Protein 5X8Z (pdb70)

Solvent-accessible surface area: 24194 Å² total; per-residue (Å²): 4,0,1,0,0,13,74,19,124,83,11,3,1,0,2,14,0,4,0,61,21,42,121,31,77,15,48,0,25,0,0,0,14,8,90,34,20,130,24,76,20,71,30,137,6,83,106,14,161,89,41,24,79,133,21,90,1,101,35,4,0,1,1,4,12,13,67,40,29,22,47,1,7,1,10,2,0,5,5,56,108,7,0,0,0,0,4,1,16,0,118,55,0,85,78,43,6,96,87,26,160,28,97,32,5,25,0,0,0,3,2,3,0,0,2,4,1,0,0,75,22,11,51,4,73,75,0,54,45,3,13,91,110,29,90,1,7,0,0,3,20,1,27,2,44,84,71,153,130,24,12,33,5,4,2,0,0,0,6,22,120,0,66,2,0,4,0,1,0,26,153,44,5,123,66,82,47,19,108,24,77,5,143,35,45,3,29,1,3,3,6,54,24,25,7,82,124,6,76,113,43,23,147,121,26,88,46,167,40,49,8,3,2,24,114,4,74,17,12,3,13,4,28,16,6,3,0,2,2,5,2,2,16,55,42,25,90,29,151,80,23,53,60,53,53,1,11,8,20,1,39,17,4,0,9,11,2,3,15,5,5,26,21,4,54,13,76,158,85,45,85,28,39,0,2,2,5,3,2,5,4,2,10,80,70,20,10,2,29,0,19,0,22,33,8,23,84,61,8,106,16,23,5,90,80,1,83,126,34,182,67,34,7,36,3,58,0,7,38,24,0,29,176,30,30,135,101,28,92,52,66,141,122,4,0,1,0,1,11,68,22,133,77,9,3,0,0,3,14,0,4,0,59,23,44,122,32,75,14,47,0,26,0,0,0,15,8,94,34,22,139,24,76,20,73,34,137,6,75,108,14,154,88,43,22,73,133,21,93,1,100,31,5,0,0,1,5,8,14,68,40,34,20,48,1,8,1,10,1,0,6,5,69,105,7,0,0,0,0,3,1,15,0,111,51,0,91,91,55,6,97,89,24,162,52,97,26,6,26,0,0,0,3,2,3,0,0,2,4,0,0,0,74,20,9,52,4,74,71,0,54,45,2,16,94,111,27,90,1,7,0,0,3,18,1,29,1,43,83,65,150,128,24,10,35,7,3,2,0,0,0,6,23,123,0,66,1,0,3,0,1,0,15,159,36,6,94,52,65,50,19,108,25,73,4,142,33,42,3,26,1,4,2,6,54,23,29,7,81,106,7,80,91,43,23,148,122,24,85,45,176,39,47,6,4,2,23,122,3,75,18,11,3,12,3,32,11,7,3,0,2,1,4,2,2,13,57,42,23,76,29,140,79,20,52,55,51,45,2,12,7,18,2,35,17,3,0,9,11,2,3,14,5,6,29,24,4,61,12,75,154,82,44,84,29,38,0,1,4,5,3,2,4,3,2,11,85,74,20,11,2,32,0,18,0,25,33,9,27,81,65,10,99,14,28,6,100,82,1,77,127,23,180,47,30,27,35,2,55,0,7,31,21,2,48,166,30,32,145,107,28,95,49,66,155,128

Sequence (666 aa):
CSRLVTETQYGTMLMRTADWVSTAPFDGHMSVFPVGTERTMRGQVAEYQQAMTKWQTKYHTLSIEEHGAFGGLSGQTSNEKGLSVMALSQHDSEPYLSQHKDNGAPAVNTADVVSFITERYATTAEVKAALDNGEFQIAWASAPNGMEHAAPLHYSVVDADGNIMLIQLVKGGEQKIYLGDAESDLRVKTNDPLQEKHREYMQQFDLKDPSVATKMPWSIGGLERNSRLLAMSTHMDLEGLSYTETVARQKGTFDAAALVPFGVQDPKTGEDYPSFFSMQYNLDNGDIWFRSLMSGKEIKFNLEDTKQFKTPMHADIMAQVDKGAQTITWSKMCSRLVTETQYGTMLMRTADWVSTAPFDGHMSVFPVGTERTMRGQVAEYQQAMTKWQTKYHTLSIEEHGAFGGLSGQTSNEKGLSVMALSQHDSEPYLSQHKDNGAPAVNTADVVSFITERYATTAEVKAALDNGEFQIAWASAPNGMEHAAPLHYSVVDADGNIMLIQLVKGGEQKIYLGDAESDLRVKTNDPLQEKHREYMQQFDLKDPSVATKMPWSIGGLERNSRLLAMSTHMDLEGLSYTETVARQKGTFDAAALVPFGVQDPKTGEDYPSFFSMQYNLDNGDIWFRSLMSGKEIKFNLEDTKQFKTPMHADIMAQVDKGAQTITWSKM

B-factor: mean 15.12, std 9.18, range [4.89, 446.63]

Secondary structure (DSSP, 8-state):
-EEEEEEETTEEEEEEEEE--TTS---EEEEEE-TT-EEE--S--TTSSSB--EEE--S-EEEEEE-SSSTTEEEEEEETT--EEEEEE-GGGGGGGGG----SSPEE-TTTHHHHHHHH-SSHHHHHHHHHTTS-EE-TTSPPTT-SS---EEEEEE-TT-EEEEEEE-GGG-EEEEEEETTSGGGEE-SSS-HHHHHHHHTT--TTSTTGGGGSPP-SSHHHHHHHHHHHHHT---TT--HHHHHHHHHHHHHHHHPPPTT--BTTTTB---EEEEEEEETTT-EEEEEETTT--EEEEEGGGGTT-SS-EEE-HHHHHHTT-SS---EE-/-EEEEEEETTEEEEEEEEE--TTS---EEEEEE-TT-EEE--S--TTSSSB--EEE--S-EEEEEE-SSSTTEEEEEEETTS-EEEEEE-GGGGGGGGG----SSPEE-TTTHHHHHHHH-SSHHHHHHHHHTTS-EE-TTSPPTT-SS---EEEEEE-TT-EEEEEEEEGGGEEEEEEEETTSGGGEE-SSS-HHHHHHHHTT--TTSTTGGGGSPP-SSHHHHHHHHHHHHHT---TT--HHHHHHHHHHHHHHHHPPPTTPPBTTTTB---EEEEEEEETTT-EEEEEETTT--EEEEEGGGGTT-SS-EEE-HHHHHHTT-SS---EE-

Structure (mmCIF, N/CA/C/O backbone):
data_5X8Z
#
_entry.id   5X8Z
#
_cell.length_a   99.397
_cell.length_b   52.337
_cell.length_c   140.068
_cell.angle_alpha   90.00
_cell.angle_beta   103.81
_cell.angle_gamma   90.00
#
_symmetry.space_group_name_H-M   'I 1 2 1'
#
loop_
_entity.id
_entity.type
_entity.pdbx_description
1 polymer 'Penicillin V acylase-like protein'
2 water water
#
loop_
_atom_site.group_PDB
_atom_site.id
_atom_site.type_symbol
_atom_site.label_atom_id
_atom_site.label_alt_id
_atom_site.label_comp_id
_atom_site.label_asym_id
_atom_site.label_entity_id
_atom_site.label_seq_id
_atom_site.pdbx_PDB_ins_code
_atom_site.Cartn_x
_atom_site.Cartn_y
_atom_site.Cartn_z
_atom_site.occupancy
_atom_site.B_iso_or_equiv
_atom_site.auth_seq_id
_atom_site.auth_comp_id
_atom_site.auth_asym_id
_atom_site.auth_atom_id
_atom_site.pdbx_PDB_model_num
ATOM 1 N N . CYS A 1 1 ? 31.671 8.257 13.431 1.00 20.31 1 CYS A N 1
ATOM 2 C CA . CYS A 1 1 ? 30.596 7.725 14.212 1.00 20.00 1 CYS A CA 1
ATOM 3 C C . CYS A 1 1 ? 30.973 6.274 14.307 1.00 17.06 1 CYS A C 1
ATOM 4 O O . CYS A 1 1 ? 31.466 5.680 13.315 1.00 17.77 1 CYS A O 1
ATOM 7 N N . SER A 1 2 ? 30.686 5.644 15.407 1.00 10.83 2 SER A N 1
ATOM 8 C CA . SER A 1 2 ? 30.961 4.275 15.533 1.00 8.99 2 SER A CA 1
ATOM 9 C C . SER A 1 2 ? 29.776 3.707 16.358 1.00 9.51 2 SER A C 1
ATOM 10 O O . SER A 1 2 ? 29.168 4.368 17.218 1.00 9.98 2 SER A O 1
ATOM 13 N N . ARG A 1 3 ? 29.481 2.429 16.092 1.00 8.82 3 ARG A N 1
ATOM 14 C CA . ARG A 1 3 ? 28.430 1.758 16.795 1.00 8.72 3 ARG A CA 1
ATOM 15 C C . ARG A 1 3 ? 28.831 0.340 17.086 1.00 8.81 3 ARG A C 1
ATOM 16 O O . ARG A 1 3 ? 29.354 -0.398 16.159 1.00 9.46 3 ARG A O 1
ATOM 24 N N . LEU A 1 4 ? 28.556 -0.158 18.297 1.00 8.99 4 LEU A N 1
ATOM 25 C CA . LEU A 1 4 ? 28.859 -1.515 18.788 1.00 8.12 4 LEU A CA 1
ATOM 26 C C . LEU A 1 4 ? 27.659 -2.146 19.399 1.00 8.76 4 LEU A C 1
ATOM 27 O O . LEU A 1 4 ? 26.969 -1.475 20.207 1.00 9.62 4 LEU A O 1
ATOM 32 N N . VAL A 1 5 ? 27.308 -3.359 18.963 1.00 8.95 5 VAL A N 1
ATOM 33 C CA . VAL A 1 5 ? 26.328 -4.157 19.662 1.00 8.47 5 VAL A CA 1
ATOM 34 C C . VAL A 1 5 ? 27.064 -5.228 20.434 1.00 9.44 5 VAL A C 1
ATOM 35 O O . VAL A 1 5 ? 27.951 -5.934 19.900 1.00 9.13 5 VAL A O 1
ATOM 39 N N . THR A 1 6 ? 26.709 -5.377 21.704 1.00 9.81 6 THR A N 1
ATOM 40 C CA . THR A 1 6 ? 27.196 -6.471 22.535 1.00 9.73 6 THR A CA 1
ATOM 41 C C . THR A 1 6 ? 26.101 -7.215 23.283 1.00 10.92 6 THR A C 1
ATOM 42 O O . THR A 1 6 ? 25.310 -6.648 23.977 1.00 10.97 6 THR A O 1
ATOM 46 N N . GLU A 1 7 ? 26.025 -8.556 23.013 1.00 10.82 7 GLU A N 1
ATOM 47 C CA . GLU A 1 7 ? 25.111 -9.435 23.750 1.00 12.38 7 GLU A CA 1
ATOM 48 C C . GLU A 1 7 ? 25.657 -9.588 25.177 1.00 11.92 7 GLU A C 1
ATOM 49 O O . GLU A 1 7 ? 26.806 -9.863 25.320 1.00 13.26 7 GLU A O 1
ATOM 55 N N . THR A 1 8 ? 24.769 -9.327 26.119 1.00 11.44 8 THR A N 1
ATOM 56 C CA . THR A 1 8 ? 25.097 -9.557 27.506 1.00 11.35 8 THR A CA 1
ATOM 57 C C . THR A 1 8 ? 24.002 -10.331 28.201 1.00 10.64 8 THR A C 1
ATOM 58 O O . THR A 1 8 ? 22.843 -10.420 27.751 1.00 11.25 8 THR A O 1
ATOM 62 N N . GLN A 1 9 ? 24.401 -10.873 29.360 1.00 11.03 9 GLN A N 1
ATOM 63 C CA . GLN A 1 9 ? 23.389 -11.608 30.134 1.00 10.42 9 GLN A CA 1
ATOM 64 C C . GLN A 1 9 ? 22.254 -10.760 30.621 1.00 10.36 9 GLN A C 1
ATOM 65 O O . GLN A 1 9 ? 21.231 -11.264 31.183 1.00 13.86 9 GLN A O 1
ATOM 71 N N . TYR A 1 10 ? 22.424 -9.420 30.641 1.00 9.98 10 TYR A N 1
ATOM 72 C CA . TYR A 1 10 ? 21.391 -8.498 31.106 1.00 9.21 10 TYR A CA 1
ATOM 73 C C . TYR A 1 10 ? 20.618 -7.860 29.995 1.00 9.60 10 TYR A C 1
ATOM 74 O O . TYR A 1 10 ? 19.805 -7.018 30.274 1.00 11.38 10 TYR A O 1
ATOM 83 N N . GLY A 1 11 ? 20.954 -8.250 28.774 1.00 10.99 11 GLY A N 1
ATOM 84 C CA . GLY A 1 11 ? 20.372 -7.630 27.595 1.00 10.79 11 GLY A CA 1
ATOM 85 C C . GLY A 1 11 ? 21.336 -7.258 26.492 1.00 10.93 11 GLY A C 1
ATOM 86 O O . GLY A 1 11 ? 22.505 -7.299 26.602 1.00 11.66 11 GLY A O 1
ATOM 87 N N . THR A 1 12 ? 20.724 -6.983 25.326 1.00 10.61 12 THR A N 1
ATOM 88 C CA . THR A 1 12 ? 21.469 -6.602 24.166 1.00 11.53 12 THR A CA 1
ATOM 89 C C . THR A 1 12 ? 21.819 -5.111 24.295 1.00 11.44 12 THR A C 1
ATOM 90 O O . THR A 1 12 ? 20.920 -4.306 24.243 1.00 11.85 12 THR A O 1
ATOM 94 N N . MET A 1 13 ? 23.118 -4.819 24.400 1.00 11.04 13 MET A N 1
ATOM 95 C CA . MET A 1 13 ? 23.625 -3.474 24.649 1.00 9.72 13 MET A CA 1
ATOM 96 C C . MET A 1 13 ? 24.113 -2.828 23.328 1.00 11.33 13 MET A C 1
ATOM 97 O O . MET A 1 13 ? 24.817 -3.491 22.553 1.00 11.75 13 MET A O 1
ATOM 102 N N . LEU A 1 14 ? 23.791 -1.631 23.123 1.00 9.51 14 LEU A N 1
ATOM 103 C CA . LEU A 1 14 ? 24.219 -0.906 21.922 1.00 9.52 14 LEU A CA 1
ATOM 104 C C . LEU A 1 14 ? 24.872 0.369 22.395 1.00 9.51 14 LEU A C 1
ATOM 105 O O . LEU A 1 14 ? 24.260 1.108 23.096 1.00 9.20 14 LEU A O 1
ATOM 110 N N . MET A 1 15 ? 26.035 0.723 21.838 1.00 8.38 15 MET A N 1
ATOM 111 C CA . MET A 1 15 ? 26.676 1.967 22.039 1.00 8.14 15 MET A CA 1
ATOM 112 C C . MET A 1 15 ? 26.958 2.656 20.697 1.00 8.49 15 MET A C 1
ATOM 113 O O . MET A 1 15 ? 27.435 1.988 19.766 1.00 8.84 15 MET A O 1
ATOM 118 N N . ARG A 1 16 ? 26.741 3.969 20.616 1.00 8.49 16 ARG A N 1
ATOM 119 C CA . ARG A 1 16 ? 27.001 4.707 19.427 1.00 8.70 16 ARG A CA 1
ATOM 120 C C . ARG A 1 16 ? 27.541 6.130 19.748 1.00 8.16 16 ARG A C 1
ATOM 121 O O . ARG A 1 16 ? 26.942 6.792 20.556 1.00 9.22 16 ARG A O 1
ATOM 129 N N . THR A 1 17 ? 28.613 6.551 19.078 1.00 9.24 17 THR A N 1
ATOM 130 C CA . THR A 1 17 ? 29.105 7.866 19.065 1.00 9.03 17 THR A CA 1
ATOM 131 C C . THR A 1 17 ? 28.623 8.648 17.831 1.00 9.17 17 THR A C 1
ATOM 132 O O . THR A 1 17 ? 28.452 8.086 16.716 1.00 10.78 17 THR A O 1
ATOM 136 N N . ALA A 1 18 ? 28.394 9.959 17.996 1.00 9.20 18 ALA A N 1
ATOM 137 C CA . ALA A 1 18 ? 28.119 10.922 16.998 1.00 9.02 18 ALA A CA 1
ATOM 138 C C . ALA A 1 18 ? 29.346 11.812 16.863 1.00 10.50 18 ALA A C 1
ATOM 139 O O . ALA A 1 18 ? 29.666 12.591 17.802 1.00 10.76 18 ALA A O 1
ATOM 141 N N . ASP A 1 19 ? 30.047 11.677 15.758 1.00 10.33 19 ASP A N 1
ATOM 142 C CA . ASP A 1 19 ? 31.341 12.314 15.475 1.00 11.56 19 ASP A CA 1
ATOM 143 C C . ASP A 1 19 ? 31.175 13.247 14.267 1.00 11.48 19 ASP A C 1
ATOM 144 O O . ASP A 1 19 ? 30.389 12.954 13.325 1.00 11.85 19 ASP A O 1
ATOM 149 N N . TRP A 1 20 ? 31.898 14.357 14.250 1.00 11.99 20 TRP A N 1
ATOM 150 C CA . TRP A 1 20 ? 31.829 15.294 13.141 1.00 11.49 20 TRP A CA 1
ATOM 151 C C . TRP A 1 20 ? 33.043 16.157 13.113 1.00 12.88 20 TRP A C 1
ATOM 152 O O . TRP A 1 20 ? 33.806 16.158 14.052 1.00 11.37 20 TRP A O 1
ATOM 163 N N . VAL A 1 21 ? 33.266 16.876 12.026 1.00 12.25 21 VAL A N 1
ATOM 164 C CA . VAL A 1 21 ? 34.299 17.861 12.019 1.00 12.08 21 VAL A CA 1
ATOM 165 C C . VAL A 1 21 ? 34.050 18.968 13.019 1.00 13.81 21 VAL A C 1
ATOM 166 O O . VAL A 1 21 ? 32.910 19.383 13.276 1.00 14.19 21 VAL A O 1
ATOM 170 N N . SER A 1 22 ? 35.125 19.504 13.613 1.00 13.83 22 SER A N 1
ATOM 171 C CA . SER A 1 22 ? 35.012 20.474 14.649 1.00 14.14 22 SER A CA 1
ATOM 172 C C . SER A 1 22 ? 34.523 21.805 14.207 1.00 14.77 22 SER A C 1
ATOM 173 O O . SER A 1 22 ? 34.115 22.614 15.078 1.00 17.53 22 SER A O 1
ATOM 176 N N . THR A 1 23 ? 34.489 22.028 12.920 1.00 18.58 23 THR A N 1
ATOM 177 C CA . THR A 1 23 ? 34.100 23.298 12.409 1.00 18.75 23 THR A CA 1
ATOM 178 C C . THR A 1 23 ? 32.553 23.372 12.291 1.00 19.82 23 THR A C 1
ATOM 179 O O . THR A 1 23 ? 31.998 24.380 11.950 1.00 19.70 23 THR A O 1
ATOM 183 N N . ALA A 1 24 ? 31.833 22.273 12.529 1.00 14.94 24 ALA A N 1
ATOM 184 C CA . ALA A 1 24 ? 30.409 22.266 12.522 1.00 15.95 24 ALA A CA 1
ATOM 185 C C . ALA A 1 24 ? 29.937 21.376 13.743 1.00 15.77 24 ALA A C 1
ATOM 186 O O . ALA A 1 24 ? 29.401 20.292 13.494 1.00 15.69 24 ALA A O 1
ATOM 188 N N . PRO A 1 25 ? 30.029 21.917 14.931 1.00 15.41 25 PRO A N 1
ATOM 189 C CA . PRO A 1 25 ? 29.797 21.063 16.130 1.00 16.30 25 PRO A CA 1
ATOM 190 C C . PRO A 1 25 ? 28.389 20.506 16.165 1.00 12.98 25 PRO A C 1
ATOM 191 O O . PRO A 1 25 ? 27.412 21.195 15.890 1.00 14.94 25 PRO A O 1
ATOM 195 N N . PHE A 1 26 ? 28.292 19.265 16.602 1.00 12.79 26 PHE A N 1
ATOM 196 C CA . PHE A 1 26 ? 26.995 18.600 16.825 1.00 13.28 26 PHE A CA 1
ATOM 197 C C . PHE A 1 26 ? 26.277 19.144 18.056 1.00 12.78 26 PHE A C 1
ATOM 198 O O . PHE A 1 26 ? 26.861 19.667 18.968 1.00 14.95 26 PHE A O 1
ATOM 206 N N . ASP A 1 27 ? 24.969 19.024 18.061 1.00 13.11 27 ASP A N 1
ATOM 207 C CA . ASP A 1 27 ? 24.042 19.453 19.171 1.00 13.19 27 ASP A CA 1
ATOM 208 C C . ASP A 1 27 ? 22.895 18.413 19.164 1.00 12.47 27 ASP A C 1
ATOM 209 O O . ASP A 1 27 ? 21.996 18.547 18.308 1.00 13.28 27 ASP A O 1
ATOM 214 N N . GLY A 1 28 ? 22.950 17.401 20.018 1.00 10.84 28 GLY A N 1
ATOM 215 C CA . GLY A 1 28 ? 21.923 16.357 20.129 1.00 10.39 28 GLY A CA 1
ATOM 216 C C . GLY A 1 28 ? 20.631 16.789 20.784 1.00 10.89 28 GLY A C 1
ATOM 217 O O . GLY A 1 28 ? 20.670 17.385 21.860 1.00 11.82 28 GLY A O 1
ATOM 218 N N . HIS A 1 29 ? 19.498 16.486 20.124 1.00 10.09 29 HIS A N 1
ATOM 219 C CA . HIS A 1 29 ? 18.202 16.756 20.720 1.00 11.68 29 HIS A CA 1
ATOM 220 C C . HIS A 1 29 ? 17.456 15.430 20.767 1.00 11.18 29 HIS A C 1
ATOM 221 O O . HIS A 1 29 ? 17.855 14.489 20.083 1.00 10.50 29 HIS A O 1
ATOM 228 N N . MET A 1 30 ? 16.328 15.378 21.492 1.00 10.72 30 MET A N 1
ATOM 229 C CA . MET A 1 30 ? 15.526 14.183 21.527 1.00 10.58 30 MET A CA 1
ATOM 230 C C . MET A 1 30 ? 14.071 14.570 21.335 1.00 10.74 30 MET A C 1
ATOM 231 O O . MET A 1 30 ? 13.572 15.537 21.921 1.00 12.11 30 MET A O 1
ATOM 236 N N . SER A 1 31 ? 13.340 13.771 20.540 1.00 9.65 31 SER A N 1
ATOM 237 C CA . SER A 1 31 ? 11.920 13.837 20.429 1.00 9.69 31 SER A CA 1
ATOM 238 C C . SER A 1 31 ? 11.232 12.520 20.843 1.00 9.25 31 SER A C 1
ATOM 239 O O . SER A 1 31 ? 11.783 11.442 20.589 1.00 11.05 31 SER A O 1
ATOM 242 N N . VAL A 1 32 ? 10.058 12.642 21.425 1.00 9.19 32 VAL A N 1
ATOM 243 C CA . VAL A 1 32 ? 9.222 11.508 21.817 1.00 10.38 32 VAL A CA 1
ATOM 244 C C . VAL A 1 32 ? 7.979 11.529 20.936 1.00 10.32 32 VAL A C 1
ATOM 245 O O . VAL A 1 32 ? 7.319 12.554 20.833 1.00 9.95 32 VAL A O 1
ATOM 249 N N . PHE A 1 33 ? 7.729 10.400 20.244 1.00 10.70 33 PHE A N 1
ATOM 250 C CA . PHE A 1 33 ? 6.547 10.239 19.397 1.00 11.07 33 PHE A CA 1
ATOM 251 C C . PHE A 1 33 ? 5.673 9.109 20.049 1.00 9.35 33 PHE A C 1
ATOM 252 O O . PHE A 1 33 ? 5.976 7.924 19.967 1.00 10.62 33 PHE A O 1
ATOM 260 N N . PRO A 1 34 ? 4.564 9.483 20.725 1.00 10.58 34 PRO A N 1
ATOM 261 C CA . PRO A 1 34 ? 3.672 8.484 21.285 1.00 11.64 34 PRO A CA 1
ATOM 262 C C . PRO A 1 34 ? 2.850 7.747 20.322 1.00 10.97 34 PRO A C 1
ATOM 263 O O . PRO A 1 34 ? 2.636 8.225 19.225 1.00 10.91 34 PRO A O 1
ATOM 267 N N . VAL A 1 35 ? 2.367 6.597 20.770 1.00 12.18 35 VAL A N 1
ATOM 268 C CA . VAL A 1 35 ? 1.483 5.808 19.898 1.00 10.89 35 VAL A CA 1
ATOM 269 C C . VAL A 1 35 ? 0.286 6.686 19.451 1.00 13.02 35 VAL A C 1
ATOM 270 O O . VAL A 1 35 ? -0.308 7.403 20.298 1.00 13.36 35 VAL A O 1
ATOM 274 N N . GLY A 1 36 ? -0.053 6.570 18.157 1.00 12.48 36 GLY A N 1
ATOM 275 C CA . GLY A 1 36 ? -1.237 7.288 17.598 1.00 13.60 36 GLY A CA 1
ATOM 276 C C . GLY A 1 36 ? -0.925 8.648 17.037 1.00 14.40 36 GLY A C 1
ATOM 277 O O . GLY A 1 36 ? -1.794 9.269 16.395 1.00 17.37 36 GLY A O 1
ATOM 278 N N . THR A 1 37 ? 0.303 9.173 17.203 1.00 12.90 37 THR A N 1
ATOM 279 C CA . THR A 1 37 ? 0.642 10.409 16.611 1.00 12.82 37 THR A CA 1
ATOM 280 C C . THR A 1 37 ? 0.451 10.450 15.123 1.00 13.31 37 THR A C 1
ATOM 281 O O . THR A 1 37 ? 0.869 9.558 14.442 1.00 13.62 37 THR A O 1
ATOM 285 N N . GLU A 1 38 ? -0.262 11.447 14.653 1.00 16.53 38 GLU A N 1
ATOM 286 C CA . GLU A 1 38 ? -0.344 11.713 13.204 1.00 17.47 38 GLU A CA 1
ATOM 287 C C . GLU A 1 38 ? 0.871 12.477 12.784 1.00 15.97 38 GLU A C 1
ATOM 288 O O . GLU A 1 38 ? 1.060 13.606 13.183 1.00 17.73 38 GLU A O 1
ATOM 294 N N . ARG A 1 39 ? 1.748 11.860 12.016 1.00 15.07 39 ARG A N 1
ATOM 295 C CA . ARG A 1 39 ? 3.005 12.378 11.632 1.00 14.73 39 ARG A CA 1
ATOM 296 C C . ARG A 1 39 ? 2.976 12.930 10.219 1.00 14.73 39 ARG A C 1
ATOM 297 O O . ARG A 1 39 ? 2.385 12.320 9.373 1.00 16.20 39 ARG A O 1
ATOM 305 N N . THR A 1 40 ? 3.731 13.979 9.998 1.00 14.76 40 THR A N 1
ATOM 306 C CA . THR A 1 40 ? 3.925 14.604 8.700 1.00 16.05 40 THR A CA 1
ATOM 307 C C . THR A 1 40 ? 5.418 14.639 8.392 1.00 13.67 40 THR A C 1
ATOM 308 O O . THR A 1 40 ? 6.218 15.124 9.227 1.00 14.37 40 THR A O 1
ATOM 312 N N . MET A 1 41 ? 5.810 14.026 7.298 1.00 14.76 41 MET A N 1
ATOM 313 C CA . MET A 1 41 ? 7.229 14.021 6.902 1.00 15.18 41 MET A CA 1
ATOM 314 C C . MET A 1 41 ? 7.806 15.397 6.782 1.00 15.11 41 MET A C 1
ATOM 315 O O . MET A 1 41 ? 7.202 16.351 6.198 1.00 17.07 41 MET A O 1
ATOM 320 N N . ARG A 1 42 ? 9.035 15.560 7.309 1.00 14.82 42 ARG A N 1
ATOM 321 C CA . ARG A 1 42 ? 9.808 16.733 6.973 1.00 14.69 42 ARG A CA 1
ATOM 322 C C . ARG A 1 42 ? 10.494 16.621 5.646 1.00 17.18 42 ARG A C 1
ATOM 323 O O . ARG A 1 42 ? 10.930 15.537 5.213 1.00 17.82 42 ARG A O 1
ATOM 331 N N . GLY A 1 43 ? 10.612 17.750 4.969 1.00 18.31 43 GLY A N 1
ATOM 332 C CA . GLY A 1 43 ? 11.342 17.794 3.752 1.00 19.08 43 GLY A CA 1
ATOM 333 C C . GLY A 1 43 ? 10.527 17.304 2.559 1.00 21.15 43 GLY A C 1
ATOM 334 O O . GLY A 1 43 ? 9.332 16.972 2.655 1.00 25.81 43 GLY A O 1
ATOM 335 N N . GLN A 1 44 ? 11.193 17.306 1.439 1.00 21.53 44 GLN A N 1
ATOM 336 C CA . GLN A 1 44 ? 10.651 16.759 0.195 1.00 21.48 44 GLN A CA 1
ATOM 337 C C . GLN A 1 44 ? 11.470 15.611 -0.320 1.00 19.19 44 GLN A C 1
ATOM 338 O O . GLN A 1 44 ? 12.589 15.423 0.046 1.00 19.52 44 GLN A O 1
ATOM 344 N N . VAL A 1 45 ? 10.855 14.859 -1.216 1.00 17.24 45 VAL A N 1
ATOM 345 C CA . VAL A 1 45 ? 11.477 13.745 -1.889 1.00 16.01 45 VAL A CA 1
ATOM 346 C C . VAL A 1 45 ? 11.082 13.845 -3.354 1.00 15.34 45 VAL A C 1
ATOM 347 O O . VAL A 1 45 ? 10.654 12.828 -3.982 1.00 17.89 45 VAL A O 1
ATOM 351 N N . ALA A 1 46 ? 11.425 14.976 -3.957 1.00 17.85 46 ALA A N 1
ATOM 352 C CA . ALA A 1 46 ? 10.856 15.254 -5.318 1.00 18.32 46 ALA A CA 1
ATOM 353 C C . ALA A 1 46 ? 11.440 14.327 -6.407 1.00 17.99 46 ALA A C 1
ATOM 354 O O . ALA A 1 46 ? 10.825 14.156 -7.452 1.00 18.78 46 ALA A O 1
ATOM 356 N N . GLU A 1 47 ? 12.601 13.744 -6.171 1.00 16.17 47 GLU A N 1
ATOM 357 C CA . GLU A 1 47 ? 13.240 12.797 -7.083 1.00 18.42 47 GLU A CA 1
ATOM 358 C C . GLU A 1 47 ? 12.433 11.500 -7.199 1.00 20.10 47 GLU A C 1
ATOM 359 O O . GLU A 1 47 ? 12.777 10.619 -8.042 1.00 21.37 47 GLU A O 1
ATOM 365 N N . TYR A 1 48 ? 11.502 11.251 -6.241 1.00 16.78 48 TYR A N 1
ATOM 366 C CA . TYR A 1 48 ? 10.709 10.033 -6.187 1.00 15.79 48 TYR A CA 1
ATOM 367 C C . TYR A 1 48 ? 9.247 10.261 -6.501 1.00 16.35 48 TYR A C 1
ATOM 368 O O . TYR A 1 48 ? 8.663 11.292 -6.224 1.00 18.35 48 TYR A O 1
ATOM 377 N N . GLN A 1 49 ? 8.629 9.241 -7.119 1.00 15.80 49 GLN A N 1
ATOM 378 C CA . GLN A 1 49 ? 7.294 9.389 -7.593 1.00 18.02 49 GLN A CA 1
ATOM 379 C C . GLN A 1 49 ? 6.255 9.499 -6.491 1.00 18.26 49 GLN A C 1
ATOM 380 O O . GLN A 1 49 ? 5.295 10.234 -6.557 1.00 18.32 49 GLN A O 1
ATOM 386 N N . GLN A 1 50 ? 6.507 8.758 -5.397 1.00 17.13 50 GLN A N 1
ATOM 387 C CA . GLN A 1 50 ? 5.568 8.707 -4.294 1.00 17.99 50 GLN A CA 1
ATOM 388 C C . GLN A 1 50 ? 6.366 9.046 -3.005 1.00 17.60 50 GLN A C 1
ATOM 389 O O . GLN A 1 50 ? 7.457 8.528 -2.782 1.00 17.00 50 GLN A O 1
ATOM 395 N N . ALA A 1 51 ? 5.807 9.941 -2.230 1.00 16.65 51 ALA A N 1
ATOM 396 C CA . ALA A 1 51 ? 6.335 10.372 -0.913 1.00 14.75 51 ALA A CA 1
ATOM 397 C C . ALA A 1 51 ? 5.567 9.756 0.233 1.00 16.25 51 ALA A C 1
ATOM 398 O O . ALA A 1 51 ? 4.366 9.587 0.199 1.00 16.95 51 ALA A O 1
ATOM 400 N N . MET A 1 52 ? 6.272 9.445 1.348 1.00 17.16 52 MET A N 1
ATOM 401 C CA . MET A 1 52 ? 5.601 9.081 2.602 1.00 15.52 52 MET A CA 1
ATOM 402 C C . MET A 1 52 ? 5.217 10.328 3.375 1.00 16.09 52 MET A C 1
ATOM 403 O O . MET A 1 52 ? 5.702 10.620 4.474 1.00 15.79 52 MET A O 1
ATOM 408 N N . THR A 1 53 ? 4.276 11.094 2.808 1.00 15.40 53 THR A N 1
ATOM 409 C CA . THR A 1 53 ? 3.840 12.336 3.332 1.00 17.83 53 THR A CA 1
ATOM 410 C C . THR A 1 53 ? 3.366 12.281 4.739 1.00 15.87 53 THR A C 1
ATOM 411 O O . THR A 1 53 ? 3.713 13.215 5.477 1.00 16.11 53 THR A O 1
ATOM 415 N N . LYS A 1 54 ? 2.559 11.302 5.103 1.00 15.55 54 LYS A N 1
ATOM 416 C CA . LYS A 1 54 ? 1.997 11.203 6.439 1.00 18.50 54 LYS A CA 1
ATOM 417 C C . LYS A 1 54 ? 1.995 9.764 6.876 1.00 16.31 54 LYS A C 1
ATOM 418 O O . LYS A 1 54 ? 2.050 8.864 6.039 1.00 16.86 54 LYS A O 1
ATOM 424 N N . TRP A 1 55 ? 2.096 9.525 8.189 1.00 14.07 55 TRP A N 1
ATOM 425 C CA . TRP A 1 55 ? 1.911 8.170 8.729 1.00 14.62 55 TRP A CA 1
ATOM 426 C C . TRP A 1 55 ? 1.455 8.295 10.149 1.00 13.00 55 TRP A C 1
ATOM 427 O O . TRP A 1 55 ? 1.441 9.412 10.646 1.00 13.63 55 TRP A O 1
ATOM 438 N N . GLN A 1 56 ? 1.084 7.185 10.777 1.00 14.53 56 GLN A N 1
ATOM 439 C CA . GLN A 1 56 ? 0.719 7.199 12.153 1.00 16.10 56 GLN A CA 1
ATOM 440 C C . GLN A 1 56 ? 1.754 6.440 13.008 1.00 15.14 56 GLN A C 1
ATOM 441 O O . GLN A 1 56 ? 2.231 5.385 12.607 1.00 14.97 56 GLN A O 1
ATOM 447 N N . THR A 1 57 ? 2.126 6.974 14.184 1.00 13.38 57 THR A N 1
ATOM 448 C CA . THR A 1 57 ? 2.997 6.174 15.025 1.00 12.46 57 THR A CA 1
ATOM 449 C C . THR A 1 57 ? 2.354 4.925 15.587 1.00 13.29 57 THR A C 1
ATOM 450 O O . THR A 1 57 ? 1.338 5.050 16.264 1.00 15.15 57 THR A O 1
ATOM 454 N N . LYS A 1 58 ? 2.928 3.766 15.325 1.00 10.86 58 LYS A N 1
ATOM 455 C CA . LYS A 1 58 ? 2.472 2.497 15.900 1.00 10.40 58 LYS A CA 1
ATOM 456 C C . LYS A 1 58 ? 3.115 2.146 17.194 1.00 11.25 58 LYS A C 1
ATOM 457 O O . LYS A 1 58 ? 2.481 1.522 18.079 1.00 14.29 58 LYS A O 1
ATOM 463 N N . TYR A 1 59 ? 4.453 2.398 17.295 1.00 10.06 59 TYR A N 1
ATOM 464 C CA . TYR A 1 59 ? 5.279 2.033 18.486 1.00 10.39 59 TYR A CA 1
ATOM 465 C C . TYR A 1 59 ? 5.871 3.306 19.020 1.00 10.76 59 TYR A C 1
ATOM 466 O O . TYR A 1 59 ? 6.463 4.125 18.280 1.00 10.98 59 TYR A O 1
ATOM 475 N N . HIS A 1 60 ? 5.759 3.466 20.346 1.00 11.54 60 HIS A N 1
ATOM 476 C CA . HIS A 1 60 ? 6.290 4.609 21.085 1.00 11.19 60 HIS A CA 1
ATOM 477 C C . HIS A 1 60 ? 7.800 4.705 20.812 1.00 9.82 60 HIS A C 1
ATOM 478 O O . HIS A 1 60 ? 8.518 3.730 21.046 1.00 10.36 60 HIS A O 1
ATOM 485 N N . THR A 1 61 ? 8.207 5.855 20.341 1.00 9.37 61 THR A N 1
ATOM 486 C CA . THR A 1 61 ? 9.607 6.014 19.761 1.00 9.42 61 THR A CA 1
ATOM 487 C C . THR A 1 61 ? 10.289 7.270 20.370 1.00 10.44 61 THR A C 1
ATOM 488 O O . THR A 1 61 ? 9.659 8.303 20.579 1.00 10.30 61 THR A O 1
ATOM 492 N N . LEU A 1 62 ? 11.567 7.065 20.781 1.00 10.27 62 LEU A N 1
ATOM 493 C CA . LEU A 1 62 ? 12.441 8.185 21.135 1.00 10.06 62 LEU A CA 1
ATOM 494 C C . LEU A 1 62 ? 13.436 8.396 20.051 1.00 9.41 62 LEU A C 1
ATOM 495 O O . LEU A 1 62 ? 14.146 7.449 19.661 1.00 8.77 62 LEU A O 1
ATOM 500 N N . SER A 1 63 ? 13.445 9.613 19.493 1.00 9.40 63 SER A N 1
ATOM 501 C CA . SER A 1 63 ? 14.372 9.912 18.373 1.00 8.94 63 SER A CA 1
ATOM 502 C C . SER A 1 63 ? 15.406 10.921 18.714 1.00 9.89 63 SER A C 1
ATOM 503 O O . SER A 1 63 ? 15.072 11.990 19.169 1.00 10.07 63 SER A O 1
ATOM 506 N N . ILE A 1 64 ? 16.667 10.608 18.476 1.00 9.93 64 ILE A N 1
ATOM 507 C CA . ILE A 1 64 ? 17.851 11.502 18.696 1.00 11.24 64 ILE A CA 1
ATOM 508 C C . ILE A 1 64 ? 18.150 12.210 17.410 1.00 10.26 64 ILE A C 1
ATOM 509 O O . ILE A 1 64 ? 18.497 11.581 16.436 1.00 11.97 64 ILE A O 1
ATOM 514 N N . GLU A 1 65 ? 18.025 13.519 17.433 1.00 10.68 65 GLU A N 1
ATOM 515 C CA . GLU A 1 65 ? 18.156 14.371 16.267 1.00 11.03 65 GLU A CA 1
ATOM 516 C C . GLU A 1 65 ? 19.443 15.231 16.389 1.00 11.25 65 GLU A C 1
ATOM 517 O O . GLU A 1 65 ? 19.793 15.678 17.487 1.00 12.08 65 GLU A O 1
ATOM 523 N N . GLU A 1 66 ? 20.118 15.465 15.273 1.00 11.63 66 GLU A N 1
ATOM 524 C CA . GLU A 1 66 ? 21.360 16.201 15.233 1.00 10.85 66 GLU A CA 1
ATOM 525 C C . GLU A 1 66 ? 21.025 17.587 14.662 1.00 11.45 66 GLU A C 1
ATOM 526 O O . GLU A 1 66 ? 20.704 17.704 13.459 1.00 12.18 66 GLU A O 1
ATOM 532 N N . HIS A 1 67 ? 21.018 18.596 15.515 1.00 12.69 67 HIS A N 1
ATOM 533 C CA . HIS A 1 67 ? 20.705 19.974 15.199 1.00 13.45 67 HIS A CA 1
ATOM 534 C C . HIS A 1 67 ? 21.852 20.886 14.794 1.00 14.87 67 HIS A C 1
ATOM 535 O O . HIS A 1 67 ? 21.553 21.955 14.178 1.00 16.75 67 HIS A O 1
ATOM 542 N N . GLY A 1 68 ? 23.069 20.469 15.034 1.00 13.46 68 GLY A N 1
ATOM 543 C CA . GLY A 1 68 ? 24.253 21.367 14.880 1.00 16.24 68 GLY A CA 1
ATOM 544 C C . GLY A 1 68 ? 24.571 21.548 13.408 1.00 15.93 68 GLY A C 1
ATOM 545 O O . GLY A 1 68 ? 25.049 22.616 12.970 1.00 18.17 68 GLY A O 1
ATOM 546 N N . ALA A 1 69 ? 24.547 20.455 12.655 1.00 16.20 69 ALA A N 1
ATOM 547 C CA . ALA A 1 69 ? 25.059 20.397 11.272 1.00 15.26 69 ALA A CA 1
ATOM 548 C C . ALA A 1 69 ? 24.047 19.703 10.340 1.00 19.66 69 ALA A C 1
ATOM 549 O O . ALA A 1 69 ? 24.052 19.938 9.093 1.00 18.92 69 ALA A O 1
ATOM 551 N N . PHE A 1 70 ? 23.160 18.860 10.888 1.00 16.05 70 PHE A N 1
ATOM 552 C CA . PHE A 1 70 ? 22.267 18.028 9.998 1.00 15.18 70 PHE A CA 1
ATOM 553 C C . PHE A 1 70 ? 20.806 18.527 10.028 1.00 14.18 70 PHE A C 1
ATOM 554 O O . PHE A 1 70 ? 19.911 17.782 9.610 1.00 13.20 70 PHE A O 1
ATOM 562 N N . GLY A 1 71 ? 20.550 19.690 10.598 1.00 14.04 71 GLY A N 1
ATOM 563 C CA . GLY A 1 71 ? 19.247 20.362 10.495 1.00 14.20 71 GLY A CA 1
ATOM 564 C C . GLY A 1 71 ? 18.112 19.701 11.218 1.00 14.57 71 GLY A C 1
ATOM 565 O O . GLY A 1 71 ? 16.969 19.867 10.819 1.00 15.54 71 GLY A O 1
ATOM 566 N N . GLY A 1 72 ? 18.428 18.862 12.211 1.00 12.79 72 GLY A N 1
ATOM 567 C CA . GLY A 1 72 ? 17.474 18.110 12.958 1.00 13.38 72 GLY A CA 1
ATOM 568 C C . GLY A 1 72 ? 17.158 16.729 12.457 1.00 11.28 72 GLY A C 1
ATOM 569 O O . GLY A 1 72 ? 16.281 16.075 13.020 1.00 11.74 72 GLY A O 1
ATOM 570 N N . LEU A 1 73 ? 18.033 16.215 11.589 1.00 12.01 73 LEU A N 1
ATOM 571 C CA . LEU A 1 73 ? 17.868 14.844 11.071 1.00 11.83 73 LEU A CA 1
ATOM 572 C C . LEU A 1 73 ? 17.902 13.830 12.207 1.00 10.78 73 LEU A C 1
ATOM 573 O O . LEU A 1 73 ? 18.737 13.932 13.102 1.00 10.63 73 LEU A O 1
ATOM 578 N N . SER A 1 74 ? 17.027 12.846 12.146 1.00 10.44 74 SER A N 1
ATOM 579 C CA . SER A 1 74 ? 17.004 11.727 13.109 1.00 9.86 74 SER A CA 1
ATOM 580 C C . SER A 1 74 ? 18.086 10.724 12.781 1.00 9.85 74 SER A C 1
ATOM 581 O O . SER A 1 74 ? 18.094 10.096 11.784 1.00 10.70 74 SER A O 1
ATOM 584 N N . GLY A 1 75 ? 19.051 10.587 13.754 1.00 9.89 75 GLY A N 1
ATOM 585 C CA . GLY A 1 75 ? 20.186 9.722 13.508 1.00 8.78 75 GLY A CA 1
ATOM 586 C C . GLY A 1 75 ? 20.234 8.470 14.375 1.00 8.39 75 GLY A C 1
ATOM 587 O O . GLY A 1 75 ? 20.980 7.543 13.976 1.00 9.63 75 GLY A O 1
ATOM 588 N N . GLN A 1 76 ? 19.471 8.397 15.436 1.00 8.61 76 GLN A N 1
ATOM 589 C CA . GLN A 1 76 ? 19.487 7.277 16.373 1.00 7.80 76 GLN A CA 1
ATOM 590 C C . GLN A 1 76 ? 18.133 7.160 17.038 1.00 8.76 76 GLN A C 1
ATOM 591 O O . GLN A 1 76 ? 17.676 8.170 17.609 1.00 9.71 76 GLN A O 1
ATOM 597 N N . THR A 1 77 ? 17.428 6.028 16.945 1.00 8.37 77 THR A N 1
ATOM 598 C CA . THR A 1 77 ? 16.099 5.911 17.505 1.00 9.57 77 THR A CA 1
ATOM 599 C C . THR A 1 77 ? 15.957 4.575 18.198 1.00 9.40 77 THR A C 1
ATOM 600 O O . THR A 1 77 ? 16.742 3.626 17.935 1.00 9.73 77 THR A O 1
ATOM 604 N N . SER A 1 78 ? 14.996 4.527 19.042 1.00 9.27 78 SER A N 1
ATOM 605 C CA . SER A 1 78 ? 14.581 3.292 19.679 1.00 9.70 78 SER A CA 1
ATOM 606 C C . SER A 1 78 ? 13.087 3.365 19.959 1.00 10.13 78 SER A C 1
ATOM 607 O O . SER A 1 78 ? 12.500 4.394 20.092 1.00 9.45 78 SER A O 1
ATOM 610 N N . ASN A 1 79 ? 12.479 2.171 20.072 1.00 8.98 79 ASN A N 1
ATOM 611 C CA . ASN A 1 79 ? 11.087 2.031 20.420 1.00 9.06 79 ASN A CA 1
ATOM 612 C C . ASN A 1 79 ? 10.814 1.097 21.560 1.00 10.20 79 ASN A C 1
ATOM 613 O O . ASN A 1 79 ? 11.667 0.441 22.060 1.00 10.15 79 ASN A O 1
ATOM 618 N N . GLU A 1 80 ? 9.523 1.106 21.948 1.00 11.06 80 GLU A N 1
ATOM 619 C CA . GLU A 1 80 ? 9.058 0.287 23.072 1.00 10.86 80 GLU A CA 1
ATOM 620 C C . GLU A 1 80 ? 9.168 -1.214 22.861 1.00 12.08 80 GLU A C 1
ATOM 621 O O . GLU A 1 80 ? 9.037 -1.956 23.822 1.00 14.39 80 GLU A O 1
ATOM 627 N N . LYS A 1 81 ? 9.395 -1.682 21.623 1.00 11.44 81 LYS A N 1
ATOM 628 C CA . LYS A 1 81 ? 9.685 -3.093 21.357 1.00 12.18 81 LYS A CA 1
ATOM 629 C C . LYS A 1 81 ? 11.112 -3.452 21.356 1.00 11.51 81 LYS A C 1
ATOM 630 O O . LYS A 1 81 ? 11.482 -4.602 21.106 1.00 12.16 81 LYS A O 1
ATOM 636 N N . GLY A 1 82 ? 11.988 -2.480 21.731 1.00 10.09 82 GLY A N 1
ATOM 637 C CA . GLY A 1 82 ? 13.405 -2.720 21.639 1.00 11.03 82 GLY A CA 1
ATOM 638 C C . GLY A 1 82 ? 14.094 -2.637 20.346 1.00 10.36 82 GLY A C 1
ATOM 639 O O . GLY A 1 82 ? 15.173 -3.225 20.197 1.00 10.92 82 GLY A O 1
ATOM 640 N N . LEU A 1 83 ? 13.400 -2.123 19.318 1.00 9.14 83 LEU A N 1
ATOM 641 C CA . LEU A 1 83 ? 14.054 -1.926 18.029 1.00 9.98 83 LEU A CA 1
ATOM 642 C C . LEU A 1 83 ? 14.888 -0.629 18.088 1.00 10.33 83 LEU A C 1
ATOM 643 O O . LEU A 1 83 ? 14.425 0.384 18.644 1.00 9.46 83 LEU A O 1
ATOM 648 N N . SER A 1 84 ? 16.073 -0.687 17.527 1.00 10.42 84 SER A N 1
ATOM 649 C CA . SER A 1 84 ? 16.995 0.465 17.413 1.00 11.08 84 SER A CA 1
ATOM 650 C C . SER A 1 84 ? 17.323 0.681 15.948 1.00 10.85 84 SER A C 1
ATOM 651 O O . SER A 1 84 ? 17.621 -0.320 15.207 1.00 10.23 84 SER A O 1
ATOM 654 N N . VAL A 1 85 ? 17.269 1.907 15.442 1.00 10.71 85 VAL A N 1
ATOM 655 C CA . VAL A 1 85 ? 17.616 2.228 14.110 1.00 9.37 85 VAL A CA 1
ATOM 656 C C . VAL A 1 85 ? 18.583 3.375 14.089 1.00 9.44 85 VAL A C 1
ATOM 657 O O . VAL A 1 85 ? 18.565 4.174 15.086 1.00 8.94 85 VAL A O 1
ATOM 661 N N . MET A 1 86 ? 19.533 3.424 13.128 1.00 8.13 86 MET A N 1
ATOM 662 C CA . MET A 1 86 ? 20.557 4.448 13.152 1.00 9.39 86 MET A CA 1
ATOM 663 C C . MET A 1 86 ? 21.062 4.734 11.765 1.00 9.57 86 MET A C 1
ATOM 664 O O . MET A 1 86 ? 21.184 3.797 10.935 1.00 9.96 86 MET A O 1
ATOM 669 N N . ALA A 1 87 ? 21.493 5.950 11.587 1.00 9.65 87 ALA A N 1
ATOM 670 C CA . ALA A 1 87 ? 22.206 6.452 10.424 1.00 9.22 87 ALA A CA 1
ATOM 671 C C . ALA A 1 87 ? 23.566 6.964 10.825 1.00 9.52 87 ALA A C 1
ATOM 672 O O . ALA A 1 87 ? 23.634 7.763 11.786 1.00 10.21 87 ALA A O 1
ATOM 674 N N . LEU A 1 88 ? 24.588 6.507 10.133 1.00 9.63 88 LEU A N 1
ATOM 675 C CA . LEU A 1 88 ? 25.962 6.964 10.343 1.00 10.35 88 LEU A CA 1
ATOM 676 C C . LEU A 1 88 ? 26.450 7.496 9.007 1.00 11.28 88 LEU A C 1
ATOM 677 O O . LEU A 1 88 ? 25.968 7.093 7.920 1.00 11.35 88 LEU A O 1
ATOM 682 N N . SER A 1 89 ? 27.479 8.329 9.055 1.00 10.95 89 SER A N 1
ATOM 683 C CA . SER A 1 89 ? 28.023 8.810 7.790 1.00 11.93 89 SER A CA 1
ATOM 684 C C . SER A 1 89 ? 28.703 7.630 7.014 1.00 12.10 89 SER A C 1
ATOM 685 O O . SER A 1 89 ? 29.324 6.730 7.586 1.00 11.96 89 SER A O 1
ATOM 688 N N . GLN A 1 90 ? 28.627 7.728 5.685 1.00 13.17 90 GLN A N 1
ATOM 689 C CA . GLN A 1 90 ? 29.217 6.751 4.776 1.00 11.76 90 GLN A CA 1
ATOM 690 C C . GLN A 1 90 ? 29.679 7.492 3.538 1.00 12.55 90 GLN A C 1
ATOM 691 O O . GLN A 1 90 ? 29.038 7.463 2.475 1.00 12.02 90 GLN A O 1
ATOM 697 N N . HIS A 1 91 ? 30.804 8.189 3.658 1.00 11.48 91 HIS A N 1
ATOM 698 C CA . HIS A 1 91 ? 31.197 9.102 2.586 1.00 13.10 91 HIS A CA 1
ATOM 699 C C . HIS A 1 91 ? 31.490 8.382 1.236 1.00 13.21 91 HIS A C 1
ATOM 700 O O . HIS A 1 91 ? 31.302 9.011 0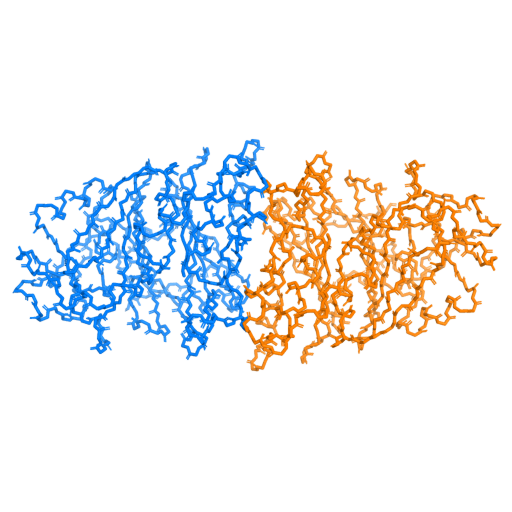.130 1.00 14.23 91 HIS A O 1
ATOM 707 N N . ASP A 1 92 ? 31.814 7.071 1.282 1.00 13.14 92 ASP A N 1
ATOM 708 C CA . ASP A 1 92 ? 32.055 6.313 0.021 1.00 13.35 92 ASP A CA 1
ATOM 709 C C . ASP A 1 92 ? 30.782 6.122 -0.793 1.00 15.92 92 ASP A C 1
ATOM 710 O O . ASP A 1 92 ? 30.848 5.774 -2.008 1.00 17.14 92 ASP A O 1
ATOM 715 N N . SER A 1 93 ? 29.610 6.448 -0.240 1.00 13.70 93 SER A N 1
ATOM 716 C CA . SER A 1 93 ? 28.372 6.288 -1.008 1.00 13.46 93 SER A CA 1
ATOM 717 C C . SER A 1 93 ? 28.069 7.556 -1.701 1.00 13.92 93 SER A C 1
ATOM 718 O O . SER A 1 93 ? 27.192 7.586 -2.584 1.00 13.24 93 SER A O 1
ATOM 721 N N . GLU A 1 94 ? 28.793 8.664 -1.478 1.00 15.47 94 GLU A N 1
ATOM 722 C CA . GLU A 1 94 ? 28.436 9.957 -2.051 1.00 15.80 94 GLU A CA 1
ATOM 723 C C . GLU A 1 94 ? 28.260 10.005 -3.607 1.00 15.83 94 GLU A C 1
ATOM 724 O O . GLU A 1 94 ? 27.251 10.474 -4.052 1.00 15.47 94 GLU A O 1
ATOM 730 N N . PRO A 1 95 ? 29.134 9.310 -4.361 1.00 17.62 95 PRO A N 1
ATOM 731 C CA . PRO A 1 95 ? 28.992 9.387 -5.850 1.00 18.60 95 PRO A CA 1
ATOM 732 C C . PRO A 1 95 ? 27.873 8.550 -6.358 1.00 19.60 95 PRO A C 1
ATOM 733 O O . PRO A 1 95 ? 27.492 8.691 -7.477 1.00 18.11 95 PRO A O 1
ATOM 737 N N . TYR A 1 96 ? 27.301 7.678 -5.516 1.00 15.58 96 TYR A N 1
ATOM 738 C CA . TYR A 1 96 ? 26.257 6.793 -5.906 1.00 14.43 96 TYR A CA 1
ATOM 739 C C . TYR A 1 96 ? 24.851 7.259 -5.577 1.00 13.63 96 TYR A C 1
ATOM 740 O O . TYR A 1 96 ? 23.855 6.720 -6.099 1.00 13.29 96 TYR A O 1
ATOM 749 N N . LEU A 1 97 ? 24.685 8.218 -4.680 1.00 13.40 97 LEU A N 1
ATOM 750 C CA . LEU A 1 97 ? 23.398 8.647 -4.251 1.00 12.88 97 LEU A CA 1
ATOM 751 C C . LEU A 1 97 ? 22.470 9.013 -5.361 1.00 14.25 97 LEU A C 1
ATOM 752 O O . LEU A 1 97 ? 21.307 8.612 -5.358 1.00 13.60 97 LEU A O 1
ATOM 757 N N . SER A 1 98 ? 22.947 9.812 -6.321 1.00 14.49 98 SER A N 1
ATOM 758 C CA . SER A 1 98 ? 22.056 10.224 -7.427 1.00 15.77 98 SER A CA 1
ATOM 759 C C . SER A 1 98 ? 21.693 9.039 -8.343 1.00 15.27 98 SER A C 1
ATOM 760 O O . SER A 1 98 ? 20.804 9.205 -9.181 1.00 18.60 98 SER A O 1
ATOM 763 N N . GLN A 1 99 ? 22.364 7.913 -8.212 1.00 14.68 99 GLN A N 1
ATOM 764 C CA . GLN A 1 99 ? 22.108 6.740 -9.045 1.00 15.58 99 GLN A CA 1
ATOM 765 C C . GLN A 1 99 ? 21.120 5.794 -8.428 1.00 15.16 99 GLN A C 1
ATOM 766 O O . GLN A 1 99 ? 20.765 4.805 -9.014 1.00 16.95 99 GLN A O 1
ATOM 772 N N . HIS A 1 100 ? 20.647 6.060 -7.218 1.00 15.63 100 HIS A N 1
ATOM 773 C CA . HIS A 1 100 ? 19.640 5.202 -6.659 1.00 14.54 100 HIS A CA 1
ATOM 774 C C . HIS A 1 100 ? 18.376 5.233 -7.513 1.00 13.74 100 HIS A C 1
ATOM 775 O O . HIS A 1 100 ? 17.899 6.338 -7.885 1.00 15.84 100 HIS A O 1
ATOM 782 N N . LYS A 1 101 ? 17.858 4.050 -7.863 1.00 15.12 101 LYS A N 1
ATOM 783 C CA . LYS A 1 101 ? 16.666 3.990 -8.642 1.00 15.02 101 LYS A CA 1
ATOM 784 C C . LYS A 1 101 ? 15.410 3.877 -7.778 1.00 12.99 101 LYS A C 1
ATOM 785 O O . LYS A 1 101 ? 15.265 2.964 -6.982 1.00 14.30 101 LYS A O 1
ATOM 791 N N . ASP A 1 102 ? 14.459 4.784 -8.017 1.00 14.64 102 ASP A N 1
ATOM 792 C CA . ASP A 1 102 ? 13.143 4.797 -7.414 1.00 15.62 102 ASP A CA 1
ATOM 793 C C . ASP A 1 102 ? 12.400 3.478 -7.691 1.00 16.40 102 ASP A C 1
ATOM 794 O O . ASP A 1 102 ? 12.107 3.203 -8.847 1.00 19.17 102 ASP A O 1
ATOM 799 N N . ASN A 1 103 ? 12.086 2.678 -6.671 1.00 14.61 103 ASN A N 1
ATOM 800 C CA . ASN A 1 103 ? 11.355 1.427 -6.874 1.00 14.67 103 ASN A CA 1
ATOM 801 C C . ASN A 1 103 ? 9.823 1.609 -6.799 1.00 16.43 103 ASN A C 1
ATOM 802 O O . ASN A 1 103 ? 9.097 0.580 -6.746 1.00 19.22 103 ASN A O 1
ATOM 807 N N . GLY A 1 104 ? 9.338 2.832 -6.800 1.00 16.77 104 GLY A N 1
ATOM 808 C CA . GLY A 1 104 ? 7.944 3.074 -6.616 1.00 16.37 104 GLY A CA 1
ATOM 809 C C . GLY A 1 104 ? 7.287 3.088 -5.295 1.00 17.49 104 GLY A C 1
ATOM 810 O O . GLY A 1 104 ? 6.151 3.576 -5.179 1.00 19.21 104 GLY A O 1
ATOM 811 N N . ALA A 1 105 ? 8.045 2.646 -4.273 1.00 15.06 105 ALA A N 1
ATOM 812 C CA . ALA A 1 105 ? 7.592 2.709 -2.886 1.00 17.82 105 ALA A CA 1
ATOM 813 C C . ALA A 1 105 ? 7.499 4.179 -2.400 1.00 14.49 105 ALA A C 1
ATOM 814 O O . ALA A 1 105 ? 8.241 5.045 -2.834 1.00 15.11 105 ALA A O 1
ATOM 816 N N . PRO A 1 106 ? 6.612 4.464 -1.420 1.00 14.76 106 PRO A N 1
ATOM 817 C CA . PRO A 1 106 ? 6.628 5.796 -0.768 1.00 15.02 106 PRO A CA 1
ATOM 818 C C . PRO A 1 106 ? 8.003 6.054 -0.160 1.00 12.86 106 PRO A C 1
ATOM 819 O O . PRO A 1 106 ? 8.505 5.243 0.667 1.00 13.72 106 PRO A O 1
ATOM 823 N N . ALA A 1 107 ? 8.575 7.140 -0.629 1.00 12.65 107 ALA A N 1
ATOM 824 C CA . ALA A 1 107 ? 9.970 7.491 -0.225 1.00 13.10 107 ALA A CA 1
ATOM 825 C C . ALA A 1 107 ? 9.968 8.321 0.994 1.00 12.69 107 ALA A C 1
ATOM 826 O O . ALA A 1 107 ? 9.193 9.263 1.154 1.00 12.18 107 ALA A O 1
ATOM 828 N N . VAL A 1 108 ? 10.857 8.002 1.952 1.00 10.82 108 VAL A N 1
ATOM 829 C CA . VAL A 1 108 ? 10.956 8.773 3.185 1.00 11.69 108 VAL A CA 1
ATOM 830 C C . VAL A 1 108 ? 12.205 9.587 3.178 1.00 11.47 108 VAL A C 1
ATOM 831 O O . VAL A 1 108 ? 13.308 9.061 2.977 1.00 11.51 108 VAL A O 1
ATOM 835 N N . ASN A 1 109 ? 12.041 10.861 3.445 1.00 11.03 109 ASN A N 1
ATOM 836 C CA . ASN A 1 109 ? 13.153 11.846 3.462 1.00 10.44 109 ASN A CA 1
ATOM 837 C C . ASN A 1 109 ? 14.126 11.358 4.609 1.00 11.71 109 ASN A C 1
ATOM 838 O O . ASN A 1 109 ? 13.722 10.855 5.647 1.00 11.77 109 ASN A O 1
ATOM 843 N N . THR A 1 110 ? 15.411 11.534 4.327 1.00 11.55 110 THR A N 1
ATOM 844 C CA . THR A 1 110 ? 16.472 10.925 5.221 1.00 11.38 110 THR A CA 1
ATOM 845 C C . THR A 1 110 ? 16.475 11.654 6.532 1.00 11.47 110 THR A C 1
ATOM 846 O O . THR A 1 110 ? 17.024 11.110 7.513 1.00 11.40 110 THR A O 1
ATOM 850 N N . ALA A 1 111 ? 15.916 12.850 6.630 1.00 11.14 111 ALA A N 1
ATOM 851 C CA . ALA A 1 111 ? 15.754 13.489 7.969 1.00 11.62 111 ALA A CA 1
ATOM 852 C C . ALA A 1 111 ? 14.873 12.667 8.948 1.00 10.95 111 ALA A C 1
ATOM 853 O O . ALA A 1 111 ? 14.979 12.841 10.187 1.00 11.25 111 ALA A O 1
ATOM 855 N N . ASP A 1 112 ? 13.914 11.935 8.384 1.00 11.14 112 ASP A N 1
ATOM 856 C CA . ASP A 1 112 ? 12.935 11.211 9.185 1.00 11.19 112 ASP A CA 1
ATOM 857 C C . ASP A 1 112 ? 13.002 9.682 9.149 1.00 10.85 112 ASP A C 1
ATOM 858 O O . ASP A 1 112 ? 12.384 8.981 9.899 1.00 10.87 112 ASP A O 1
ATOM 863 N N . VAL A 1 113 ? 13.687 9.150 8.136 1.00 10.38 113 VAL A N 1
ATOM 864 C CA . VAL A 1 113 ? 13.500 7.701 7.842 1.00 11.70 113 VAL A CA 1
ATOM 865 C C . VAL A 1 113 ? 13.883 6.808 9.037 1.00 9.93 113 VAL A C 1
ATOM 866 O O . VAL A 1 113 ? 13.252 5.780 9.326 1.00 11.66 113 VAL A O 1
ATOM 870 N N . VAL A 1 114 ? 14.926 7.224 9.830 1.00 9.48 114 VAL A N 1
ATOM 871 C CA . VAL A 1 114 ? 15.348 6.434 10.987 1.00 9.80 114 VAL A CA 1
ATOM 872 C C . VAL A 1 114 ? 14.249 6.354 12.065 1.00 9.14 114 VAL A C 1
ATOM 873 O O . VAL A 1 114 ? 13.945 5.306 12.577 1.00 10.17 114 VAL A O 1
ATOM 877 N N . SER A 1 115 ? 13.570 7.474 12.311 1.00 10.11 115 SER A N 1
ATOM 878 C CA . SER A 1 115 ? 12.440 7.489 13.249 1.00 10.40 115 SER A CA 1
ATOM 879 C C . SER A 1 115 ? 11.235 6.735 12.700 1.00 10.37 115 SER A C 1
ATOM 880 O O . SER A 1 115 ? 10.586 5.995 13.428 1.00 11.14 115 SER A O 1
ATOM 883 N N . PHE A 1 116 ? 10.961 6.971 11.444 1.00 10.36 116 PHE A N 1
ATOM 884 C CA . PHE A 1 116 ? 9.849 6.273 10.739 1.00 10.70 116 PHE A CA 1
ATOM 885 C C . PHE A 1 116 ? 9.904 4.771 10.965 1.00 9.58 116 PHE A C 1
ATOM 886 O O . PHE A 1 116 ? 8.905 4.084 11.328 1.00 10.47 116 PHE A O 1
ATOM 894 N N . ILE A 1 117 ? 11.092 4.206 10.760 1.00 9.46 117 ILE A N 1
ATOM 895 C CA . ILE A 1 117 ? 11.235 2.761 10.942 1.00 9.73 117 ILE A CA 1
ATOM 896 C C . ILE A 1 117 ? 10.918 2.302 12.328 1.00 10.10 117 ILE A C 1
ATOM 897 O O . ILE A 1 117 ? 10.088 1.374 12.506 1.00 10.36 117 ILE A O 1
ATOM 902 N N . THR A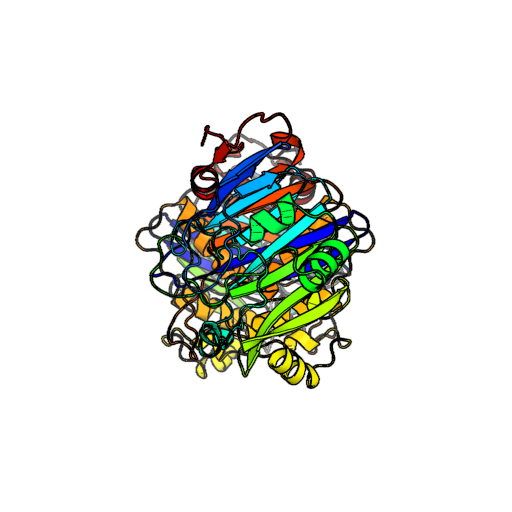 1 118 ? 11.470 2.940 13.373 1.00 10.21 118 THR A N 1
ATOM 903 C CA . THR A 1 118 ? 11.082 2.591 14.720 1.00 10.60 118 THR A CA 1
ATOM 904 C C . THR A 1 118 ? 9.570 2.854 15.011 1.00 10.01 118 THR A C 1
ATOM 905 O O . THR A 1 118 ? 8.965 2.118 15.797 1.00 10.13 118 THR A O 1
ATOM 909 N N . GLU A 1 119 ? 8.964 3.860 14.368 1.00 9.54 119 GLU A N 1
ATOM 910 C CA . GLU A 1 119 ? 7.576 4.155 14.653 1.00 10.18 119 GLU A CA 1
ATOM 911 C C . GLU A 1 119 ? 6.643 3.141 13.994 1.00 10.33 119 GLU A C 1
ATOM 912 O O . GLU A 1 119 ? 5.522 2.979 14.483 1.00 11.29 119 GLU A O 1
ATOM 918 N N . ARG A 1 120 ? 7.156 2.381 13.095 1.00 9.71 120 ARG A N 1
ATOM 919 C CA . ARG A 1 120 ? 6.285 1.402 12.316 1.00 11.60 120 ARG A CA 1
ATOM 920 C C . ARG A 1 120 ? 6.534 -0.034 12.529 1.00 10.71 120 ARG A C 1
ATOM 921 O O . ARG A 1 120 ? 5.611 -0.893 12.266 1.00 12.54 120 ARG A O 1
ATOM 929 N N . TYR A 1 121 ? 7.701 -0.433 13.018 1.00 10.35 121 TYR A N 1
ATOM 930 C CA . TYR A 1 121 ? 8.186 -1.844 12.992 1.00 10.72 121 TYR A CA 1
ATOM 931 C C . TYR A 1 121 ? 8.786 -2.233 14.307 1.00 11.03 121 TYR A C 1
ATOM 932 O O . TYR A 1 121 ? 9.252 -1.370 15.108 1.00 12.96 121 TYR A O 1
ATOM 941 N N . ALA A 1 122 ? 8.657 -3.495 14.557 1.00 9.79 122 ALA A N 1
ATOM 942 C CA . ALA A 1 122 ? 9.084 -4.068 15.893 1.00 9.20 122 ALA A CA 1
ATOM 943 C C . ALA A 1 122 ? 10.304 -4.895 15.863 1.00 10.66 122 ALA A C 1
ATOM 944 O O . ALA A 1 122 ? 10.896 -5.201 16.954 1.00 12.05 122 ALA A O 1
ATOM 946 N N . THR A 1 123 ? 10.717 -5.463 14.740 1.00 9.43 123 THR A N 1
ATOM 947 C CA . THR A 1 123 ? 11.805 -6.394 14.626 1.00 10.28 123 THR A CA 1
ATOM 948 C C . THR A 1 123 ? 12.628 -6.133 13.451 1.00 10.72 123 THR A C 1
ATOM 949 O O . THR A 1 123 ? 12.109 -5.502 12.455 1.00 9.84 123 THR A O 1
ATOM 953 N N . THR A 1 124 ? 13.875 -6.584 13.394 1.00 11.71 124 THR A N 1
ATOM 954 C CA . THR A 1 124 ? 14.694 -6.394 12.161 1.00 11.99 124 THR A CA 1
ATOM 955 C C . THR A 1 124 ? 14.036 -7.088 10.943 1.00 11.25 124 THR A C 1
ATOM 956 O O . THR A 1 124 ? 13.979 -6.460 9.869 1.00 11.06 124 THR A O 1
ATOM 960 N N . ALA A 1 125 ? 13.539 -8.322 11.182 1.00 12.34 125 ALA A N 1
ATOM 961 C CA . ALA A 1 125 ? 12.915 -9.031 10.067 1.00 14.45 125 ALA A CA 1
ATOM 962 C C . ALA A 1 125 ? 11.722 -8.285 9.565 1.00 12.62 125 ALA A C 1
ATOM 963 O O . ALA A 1 125 ? 11.453 -8.285 8.293 1.00 12.70 125 ALA A O 1
ATOM 965 N N . GLU A 1 126 ? 10.946 -7.613 10.415 1.00 12.18 126 GLU A N 1
ATOM 966 C CA . GLU A 1 126 ? 9.821 -6.826 9.919 1.00 13.20 126 GLU A CA 1
ATOM 967 C C . GLU A 1 126 ? 10.212 -5.711 8.999 1.00 12.43 126 GLU A C 1
ATOM 968 O O . GLU A 1 126 ? 9.553 -5.365 8.040 1.00 13.52 126 GLU A O 1
ATOM 974 N N . VAL A 1 127 ? 11.301 -5.012 9.391 1.00 11.44 127 VAL A N 1
ATOM 975 C CA . VAL A 1 127 ? 11.855 -3.930 8.537 1.00 11.55 127 VAL A CA 1
ATOM 976 C C . VAL A 1 127 ? 12.307 -4.499 7.157 1.00 10.63 127 VAL A C 1
ATOM 977 O O . VAL A 1 127 ? 11.988 -3.832 6.149 1.00 10.88 127 VAL A O 1
ATOM 981 N N . LYS A 1 128 ? 13.044 -5.593 7.190 1.00 12.14 128 LYS A N 1
ATOM 982 C CA . LYS A 1 128 ? 13.519 -6.220 5.955 1.00 12.03 128 LYS A CA 1
ATOM 983 C C . LYS A 1 128 ? 12.332 -6.574 5.070 1.00 12.04 128 LYS A C 1
ATOM 984 O O . LYS A 1 128 ? 12.276 -6.216 3.881 1.00 13.11 128 LYS A O 1
ATOM 990 N N . ALA A 1 129 ? 11.300 -7.101 5.696 1.00 12.45 129 ALA A N 1
ATOM 991 C CA . ALA A 1 129 ? 10.113 -7.490 4.892 1.00 13.48 129 ALA A CA 1
ATOM 992 C C . ALA A 1 129 ? 9.412 -6.308 4.323 1.00 14.53 129 ALA A C 1
ATOM 993 O O . ALA A 1 129 ? 8.946 -6.301 3.131 1.00 13.99 129 ALA A O 1
ATOM 995 N N . ALA A 1 130 ? 9.341 -5.206 5.083 1.00 11.99 130 ALA A N 1
ATOM 996 C CA . ALA A 1 130 ? 8.690 -4.004 4.583 1.00 12.84 130 ALA A CA 1
ATOM 997 C C . ALA A 1 130 ? 9.395 -3.397 3.418 1.00 13.26 130 ALA A C 1
ATOM 998 O O . ALA A 1 130 ? 8.791 -2.956 2.420 1.00 13.46 130 ALA A O 1
ATOM 1000 N N . LEU A 1 131 ? 10.707 -3.326 3.508 1.00 13.48 131 LEU A N 1
ATOM 1001 C CA . LEU A 1 131 ? 11.556 -2.919 2.380 1.00 13.58 131 LEU A CA 1
ATOM 1002 C C . LEU A 1 131 ? 11.302 -3.795 1.149 1.00 13.48 131 LEU A C 1
ATOM 1003 O O . LEU A 1 131 ? 11.021 -3.264 0.102 1.00 13.82 131 LEU A O 1
ATOM 1008 N N . ASP A 1 132 ? 11.331 -5.064 1.413 1.00 13.65 132 ASP A N 1
ATOM 1009 C CA . ASP A 1 132 ? 11.220 -6.029 0.242 1.00 13.96 132 ASP A CA 1
ATOM 1010 C C . ASP A 1 132 ? 9.857 -5.873 -0.348 1.00 16.36 132 ASP A C 1
ATOM 1011 O O . ASP A 1 132 ? 9.680 -6.063 -1.590 1.00 14.87 132 ASP A O 1
ATOM 1016 N N . ASN A 1 133 ? 8.835 -5.625 0.438 1.00 14.13 133 ASN A N 1
ATOM 1017 C CA . ASN A 1 133 ? 7.421 -5.564 -0.050 1.00 16.25 133 ASN A CA 1
ATOM 1018 C C . ASN A 1 133 ? 7.102 -4.226 -0.544 1.00 15.68 133 ASN A C 1
ATOM 1019 O O . ASN A 1 133 ? 5.976 -3.954 -0.948 1.00 19.41 133 ASN A O 1
ATOM 1024 N N . GLY A 1 134 ? 8.000 -3.260 -0.495 1.00 15.22 134 GLY A N 1
ATOM 1025 C CA . GLY A 1 134 ? 7.668 -1.968 -1.072 1.00 14.01 134 GLY A CA 1
ATOM 1026 C C . GLY A 1 134 ? 6.772 -1.067 -0.241 1.00 13.22 134 GLY A C 1
ATOM 1027 O O . GLY A 1 134 ? 6.105 -0.122 -0.748 1.00 15.40 134 GLY A O 1
ATOM 1028 N N . GLU A 1 135 ? 6.857 -1.270 1.095 1.00 12.16 135 GLU A N 1
ATOM 1029 C CA . GLU A 1 135 ? 6.011 -0.440 1.928 1.00 12.56 135 GLU A CA 1
ATOM 1030 C C . GLU A 1 135 ? 6.620 0.953 2.125 1.00 12.20 135 GLU A C 1
ATOM 1031 O O . GLU A 1 135 ? 5.894 1.873 2.418 1.00 13.02 135 GLU A O 1
ATOM 1037 N N . PHE A 1 136 ? 7.920 1.087 1.918 1.00 11.63 136 PHE A N 1
ATOM 1038 C CA . PHE A 1 136 ? 8.663 2.360 1.994 1.00 11.59 136 PHE A CA 1
ATOM 1039 C C . PHE A 1 136 ? 10.003 2.146 1.328 1.00 11.89 136 PHE A C 1
ATOM 1040 O O . PHE A 1 136 ? 10.416 1.015 1.117 1.00 12.46 136 PHE A O 1
ATOM 1048 N N . GLN A 1 137 ? 10.671 3.245 1.002 1.00 11.59 137 GLN A N 1
ATOM 1049 C CA . GLN A 1 137 ? 12.114 3.224 0.607 1.00 13.12 137 GLN A CA 1
ATOM 1050 C C . GLN A 1 137 ? 12.754 4.459 1.141 1.00 12.04 137 GLN A C 1
ATOM 1051 O O . GLN A 1 137 ? 12.088 5.462 1.456 1.00 11.37 137 GLN A O 1
ATOM 1057 N N . ILE A 1 138 ? 14.066 4.330 1.374 1.00 12.60 138 ILE A N 1
ATOM 1058 C CA . ILE A 1 138 ? 14.929 5.457 1.767 1.00 11.61 138 ILE A CA 1
ATOM 1059 C C . ILE A 1 138 ? 15.023 6.374 0.513 1.00 11.26 138 ILE A C 1
ATOM 1060 O O . ILE A 1 138 ? 15.387 5.884 -0.565 1.00 12.60 138 ILE A O 1
ATOM 1065 N N . ALA A 1 139 ? 14.898 7.670 0.723 1.00 11.28 139 ALA A N 1
ATOM 1066 C CA . ALA A 1 139 ? 15.019 8.679 -0.353 1.00 10.80 139 ALA A CA 1
ATOM 1067 C C . ALA A 1 139 ? 16.495 9.031 -0.546 1.00 11.78 139 ALA A C 1
ATOM 1068 O O . ALA A 1 139 ? 16.886 10.170 -0.218 1.00 13.54 139 ALA A O 1
ATOM 1070 N N . TRP A 1 140 ? 17.295 8.090 -1.007 1.00 11.48 140 TRP A N 1
ATOM 1071 C CA . TRP A 1 140 ? 18.704 8.231 -1.124 1.00 10.98 140 TRP A CA 1
ATOM 1072 C C . TRP A 1 140 ? 19.147 9.462 -1.896 1.00 12.95 140 TRP A C 1
ATOM 1073 O O . TRP A 1 140 ? 20.140 10.043 -1.574 1.00 12.66 140 TRP A O 1
ATOM 1084 N N . ALA A 1 141 ? 18.436 9.740 -2.964 1.00 12.38 141 ALA A N 1
ATOM 1085 C CA . ALA A 1 141 ? 18.861 10.809 -3.873 1.00 12.77 141 ALA A CA 1
ATOM 1086 C C . ALA A 1 141 ? 18.329 12.169 -3.463 1.00 15.51 141 ALA A C 1
ATOM 1087 O O . ALA A 1 141 ? 18.749 13.187 -4.145 1.00 15.94 141 ALA A O 1
ATOM 1089 N N . SER A 1 142 ? 17.499 12.250 -2.409 1.00 13.53 142 SER A N 1
ATOM 1090 C CA . SER A 1 142 ? 16.946 13.531 -1.968 1.00 13.25 142 SER A CA 1
ATOM 1091 C C . SER A 1 142 ? 17.690 14.141 -0.794 1.00 13.91 142 SER A C 1
ATOM 1092 O O . SER A 1 142 ? 18.084 13.429 0.126 1.00 13.26 142 SER A O 1
ATOM 1095 N N . ALA A 1 143 ? 17.877 15.455 -0.869 1.00 12.95 143 ALA A N 1
ATOM 1096 C CA . ALA A 1 143 ? 18.486 16.148 0.262 1.00 15.41 143 ALA A CA 1
ATOM 1097 C C . ALA A 1 143 ? 17.679 15.935 1.538 1.00 14.78 143 ALA A C 1
ATOM 1098 O O . ALA A 1 143 ? 16.475 15.858 1.519 1.00 15.18 143 ALA A O 1
ATOM 1100 N N . PRO A 1 144 ? 18.369 15.766 2.710 1.00 13.47 144 PRO A N 1
ATOM 1101 C CA . PRO A 1 144 ? 17.568 15.785 3.943 1.00 14.19 144 PRO A CA 1
ATOM 1102 C C . PRO A 1 144 ? 16.827 17.145 4.073 1.00 14.62 144 PRO A C 1
ATOM 1103 O O . PRO A 1 144 ? 17.327 18.192 3.549 1.00 14.23 144 PRO A O 1
ATOM 1107 N N . ASN A 1 145 ? 15.722 17.146 4.731 1.00 13.54 145 ASN A N 1
ATOM 1108 C CA . ASN A 1 145 ? 14.986 18.346 5.081 1.00 14.30 145 ASN A CA 1
ATOM 1109 C C . ASN A 1 145 ? 15.937 19.499 5.442 1.00 16.30 145 ASN A C 1
ATOM 1110 O O . ASN A 1 145 ? 16.853 19.344 6.278 1.00 15.42 145 ASN A O 1
ATOM 1115 N N . GLY A 1 146 ? 15.709 20.636 4.807 1.00 17.20 146 GLY A N 1
ATOM 1116 C CA . GLY A 1 146 ? 16.451 21.881 5.088 1.00 18.52 146 GLY A CA 1
ATOM 1117 C C . GLY A 1 146 ? 17.851 21.978 4.546 1.00 20.34 146 GLY A C 1
ATOM 1118 O O . GLY A 1 146 ? 18.497 23.007 4.760 1.00 25.26 146 GLY A O 1
ATOM 1119 N N . MET A 1 147 ? 18.375 20.937 3.892 1.00 17.07 147 MET A N 1
ATOM 1120 C CA . MET A 1 147 ? 19.745 20.877 3.429 1.00 19.30 147 MET A CA 1
ATOM 1121 C C . MET A 1 147 ? 19.828 20.888 1.906 1.00 17.90 147 MET A C 1
ATOM 1122 O O . MET A 1 147 ? 18.853 20.723 1.220 1.00 19.72 147 MET A O 1
ATOM 1127 N N . GLU A 1 148 ? 21.032 21.164 1.408 1.00 19.87 148 GLU A N 1
ATOM 1128 C CA . GLU A 1 148 ? 21.195 21.400 -0.006 1.00 20.17 148 GLU A CA 1
ATOM 1129 C C . GLU A 1 148 ? 21.363 20.127 -0.830 1.00 19.79 148 GLU A C 1
ATOM 1130 O O . GLU A 1 148 ? 20.873 20.067 -1.934 1.00 22.54 148 GLU A O 1
ATOM 1136 N N . HIS A 1 149 ? 22.105 19.152 -0.338 1.00 18.52 149 HIS A N 1
ATOM 1137 C CA . HIS A 1 149 ? 22.457 17.980 -1.083 1.00 17.45 149 HIS A CA 1
ATOM 1138 C C . HIS A 1 149 ? 22.076 16.686 -0.373 1.00 16.86 149 HIS A C 1
ATOM 1139 O O . HIS A 1 149 ? 22.055 16.632 0.845 1.00 16.52 149 HIS A O 1
ATOM 1146 N N . ALA A 1 150 ? 21.870 15.648 -1.165 1.00 17.25 150 ALA A N 1
ATOM 1147 C CA . ALA A 1 150 ? 21.768 14.310 -0.642 1.00 14.84 150 ALA A CA 1
ATOM 1148 C C . ALA A 1 150 ? 22.935 14.022 0.288 1.00 13.42 150 ALA A C 1
ATOM 1149 O O . ALA A 1 150 ? 24.062 14.275 -0.090 1.00 15.70 150 ALA A O 1
ATOM 1151 N N . ALA A 1 151 ? 22.630 13.378 1.431 1.00 14.40 151 ALA A N 1
ATOM 1152 C CA . ALA A 1 151 ? 23.657 13.043 2.431 1.00 13.64 151 ALA A CA 1
ATOM 1153 C C . ALA A 1 151 ? 24.160 11.631 2.230 1.00 13.81 151 ALA A C 1
ATOM 1154 O O . ALA A 1 151 ? 23.338 10.739 2.036 1.00 13.89 151 ALA A O 1
ATOM 1156 N N . PRO A 1 152 ? 25.473 11.396 2.418 1.00 12.83 152 PRO A N 1
ATOM 1157 C CA . PRO A 1 152 ? 26.037 10.088 2.269 1.00 12.63 152 PRO A CA 1
ATOM 1158 C C . PRO A 1 152 ? 26.036 9.375 3.579 1.00 12.46 152 PRO A C 1
ATOM 1159 O O . PRO A 1 152 ? 26.859 9.668 4.461 1.00 13.57 152 PRO A O 1
ATOM 1163 N N . LEU A 1 153 ? 25.033 8.541 3.734 1.00 13.15 153 LEU A N 1
ATOM 1164 C CA . LEU A 1 153 ? 24.729 7.845 4.979 1.00 12.08 153 LEU A CA 1
ATOM 1165 C C . LEU A 1 153 ? 24.619 6.389 4.686 1.00 10.69 153 LEU A C 1
ATOM 1166 O O . LEU A 1 153 ? 24.469 5.908 3.550 1.00 12.86 153 LEU A O 1
ATOM 1171 N N . HIS A 1 154 ? 24.775 5.570 5.745 1.00 9.08 154 HIS A N 1
ATOM 1172 C CA . HIS A 1 154 ? 24.372 4.194 5.796 1.00 10.00 154 HIS A CA 1
ATOM 1173 C C . HIS A 1 154 ? 23.514 3.908 6.960 1.00 9.84 154 HIS A C 1
ATOM 1174 O O . HIS A 1 154 ? 23.647 4.631 8.025 1.00 9.92 154 HIS A O 1
ATOM 1181 N N . TYR A 1 155 ? 22.725 2.852 6.918 1.00 10.12 155 TYR A N 1
ATOM 1182 C CA . TYR A 1 155 ? 21.653 2.654 7.894 1.00 10.42 155 TYR A CA 1
ATOM 1183 C C . TYR A 1 155 ? 21.784 1.281 8.494 1.00 10.92 155 TYR A C 1
ATOM 1184 O O . TYR A 1 155 ? 22.179 0.325 7.824 1.00 10.72 155 TYR A O 1
ATOM 1193 N N . SER A 1 156 ? 21.335 1.151 9.716 1.00 9.60 156 SER A N 1
ATOM 1194 C CA . SER A 1 156 ? 21.248 -0.127 10.333 1.00 10.17 156 SER A CA 1
ATOM 1195 C C . SER A 1 156 ? 20.123 -0.236 11.313 1.00 9.93 156 SER A C 1
ATOM 1196 O O . SER A 1 156 ? 19.672 0.750 11.888 1.00 9.39 156 SER A O 1
ATOM 1199 N N . VAL A 1 157 ? 19.685 -1.436 11.499 1.00 9.02 157 VAL A N 1
ATOM 1200 C CA . VAL A 1 157 ? 18.591 -1.816 12.379 1.00 9.50 157 VAL A CA 1
ATOM 1201 C C . VAL A 1 157 ? 19.058 -2.934 13.297 1.00 9.72 157 VAL A C 1
ATOM 1202 O O . VAL A 1 157 ? 19.645 -3.927 12.782 1.00 8.61 157 VAL A O 1
ATOM 1206 N N . VAL A 1 158 ? 18.883 -2.812 14.632 1.00 9.15 158 VAL A N 1
ATOM 1207 C CA . VAL A 1 158 ? 19.255 -3.834 15.584 1.00 9.09 158 VAL A CA 1
ATOM 1208 C C . VAL A 1 158 ? 18.044 -4.084 16.436 1.00 8.97 158 VAL A C 1
ATOM 1209 O O . VAL A 1 158 ? 17.506 -3.087 17.031 1.00 9.91 158 VAL A O 1
ATOM 1213 N N . ASP A 1 159 ? 17.614 -5.297 16.640 1.00 10.07 159 ASP A N 1
ATOM 1214 C CA . ASP A 1 159 ? 16.453 -5.575 17.433 1.00 9.64 159 ASP A CA 1
ATOM 1215 C C . ASP A 1 159 ? 16.833 -6.211 18.777 1.00 12.00 159 ASP A C 1
ATOM 1216 O O . ASP A 1 159 ? 18.022 -6.461 18.995 1.00 11.53 159 ASP A O 1
ATOM 1221 N N . ALA A 1 160 ? 15.828 -6.328 19.661 1.00 10.67 160 ALA A N 1
ATOM 1222 C CA . ALA A 1 160 ? 16.141 -6.805 20.988 1.00 13.67 160 ALA A CA 1
ATOM 1223 C C . ALA A 1 160 ? 16.658 -8.248 21.079 1.00 12.97 160 ALA A C 1
ATOM 1224 O O . ALA A 1 160 ? 17.217 -8.614 22.082 1.00 16.63 160 ALA A O 1
ATOM 1226 N N . ASP A 1 161 ? 16.443 -9.045 20.019 1.00 13.98 161 ASP A N 1
ATOM 1227 C CA . ASP A 1 161 ? 17.020 -10.365 19.959 1.00 15.71 161 ASP A CA 1
ATOM 1228 C C . ASP A 1 161 ? 18.348 -10.383 19.211 1.00 16.10 161 ASP A C 1
ATOM 1229 O O . ASP A 1 161 ? 18.830 -11.459 18.878 1.00 18.48 161 ASP A O 1
ATOM 1234 N N . GLY A 1 162 ? 18.975 -9.214 19.057 1.00 12.64 162 GLY A N 1
ATOM 1235 C CA . GLY A 1 162 ? 20.319 -9.117 18.408 1.00 13.27 162 GLY A CA 1
ATOM 1236 C C . GLY A 1 162 ? 20.367 -9.384 16.905 1.00 13.04 162 GLY A C 1
ATOM 1237 O O . GLY A 1 162 ? 21.471 -9.601 16.417 1.00 16.34 162 GLY A O 1
ATOM 1238 N N . ASN A 1 163 ? 19.248 -9.206 16.203 1.00 10.91 163 ASN A N 1
ATOM 1239 C CA . ASN A 1 163 ? 19.288 -9.413 14.748 1.00 12.02 163 ASN A CA 1
ATOM 1240 C C . ASN A 1 163 ? 19.633 -8.054 14.141 1.00 10.07 163 ASN A C 1
ATOM 1241 O O . ASN A 1 163 ? 19.045 -7.028 14.508 1.00 10.20 163 ASN A O 1
ATOM 1246 N N . ILE A 1 164 ? 20.640 -8.028 13.335 1.00 10.12 164 ILE A N 1
ATOM 1247 C CA . ILE A 1 164 ? 21.152 -6.803 12.732 1.00 10.35 164 ILE A CA 1
ATOM 1248 C C . ILE A 1 164 ? 20.917 -6.792 11.215 1.00 9.98 164 ILE A C 1
ATOM 1249 O O . ILE A 1 164 ? 21.151 -7.841 10.530 1.00 9.98 164 ILE A O 1
ATOM 1254 N N . MET A 1 165 ? 20.587 -5.627 10.681 1.00 9.86 165 MET A N 1
ATOM 1255 C CA . MET A 1 165 ? 20.481 -5.397 9.241 1.00 10.67 165 MET A CA 1
ATOM 1256 C C . MET A 1 165 ? 21.303 -4.189 8.902 1.00 10.51 165 MET A C 1
ATOM 1257 O O . MET A 1 165 ? 21.121 -3.130 9.602 1.00 10.19 165 MET A O 1
ATOM 1262 N N . LEU A 1 166 ? 22.226 -4.248 7.946 1.00 9.85 166 LEU A N 1
ATOM 1263 C CA . LEU A 1 166 ? 22.940 -3.064 7.446 1.00 9.57 166 LEU A CA 1
ATOM 1264 C C . LEU A 1 166 ? 22.457 -2.761 6.043 1.00 9.86 166 LEU A C 1
ATOM 1265 O O . LEU A 1 166 ? 22.364 -3.728 5.248 1.00 11.77 166 LEU A O 1
ATOM 1270 N N . ILE A 1 167 ? 22.185 -1.528 5.726 1.00 9.82 167 ILE A N 1
ATOM 1271 C CA . ILE A 1 167 ? 21.701 -1.051 4.415 1.00 9.79 167 ILE A CA 1
ATOM 1272 C C . ILE A 1 167 ? 22.689 -0.047 3.855 1.00 11.16 167 ILE A C 1
ATOM 1273 O O . ILE A 1 167 ? 22.907 1.054 4.467 1.00 11.89 167 ILE A O 1
ATOM 1278 N N . GLN A 1 168 ? 23.355 -0.347 2.742 1.00 10.89 168 GLN A N 1
ATOM 1279 C CA . GLN A 1 168 ? 24.322 0.558 2.137 1.00 12.99 168 GLN A CA 1
ATOM 1280 C C . GLN A 1 168 ? 24.046 0.765 0.717 1.00 12.67 168 GLN A C 1
ATOM 1281 O O . GLN A 1 168 ? 23.642 -0.179 0.011 1.00 12.86 168 GLN A O 1
ATOM 1287 N N . LEU A 1 169 ? 24.398 1.928 0.204 1.00 11.89 169 LEU A N 1
ATOM 1288 C CA . LEU A 1 169 ? 24.267 2.316 -1.246 1.00 12.32 169 LEU A CA 1
ATOM 1289 C C . LEU A 1 169 ? 25.612 2.168 -1.855 1.00 11.87 169 LEU A C 1
ATOM 1290 O O . LEU A 1 169 ? 26.552 2.772 -1.380 1.00 13.89 169 LEU A O 1
ATOM 1295 N N . VAL A 1 170 ? 25.738 1.179 -2.755 1.00 11.83 170 VAL A N 1
ATOM 1296 C CA . VAL A 1 170 ? 26.951 0.740 -3.342 1.00 12.69 170 VAL A CA 1
ATOM 1297 C C . VAL A 1 170 ? 27.084 1.116 -4.830 1.00 12.98 170 VAL A C 1
ATOM 1298 O O . VAL A 1 170 ? 26.284 1.851 -5.351 1.00 14.77 170 VAL A O 1
ATOM 1302 N N . LYS A 1 171 ? 28.208 0.697 -5.437 1.00 14.22 171 LYS A N 1
ATOM 1303 C CA . LYS A 1 171 ? 28.542 1.217 -6.810 1.00 14.55 171 LYS A CA 1
ATOM 1304 C C . LYS A 1 171 ? 27.379 1.039 -7.777 1.00 15.54 171 LYS A C 1
ATOM 1305 O O . LYS A 1 171 ? 26.591 0.115 -7.677 1.00 19.99 171 LYS A O 1
ATOM 1311 N N . GLY A 1 172 ? 27.153 2.013 -8.584 1.00 14.83 172 GLY A N 1
ATOM 1312 C CA . GLY A 1 172 ? 26.062 1.978 -9.535 1.00 16.13 172 GLY A CA 1
ATOM 1313 C C . GLY A 1 172 ? 24.695 2.368 -8.932 1.00 16.32 172 GLY A C 1
ATOM 1314 O O . GLY A 1 172 ? 23.656 2.408 -9.624 1.00 18.78 172 GLY A O 1
ATOM 1315 N N . GLY A 1 173 ? 24.675 2.734 -7.628 1.00 13.59 173 GLY A N 1
ATOM 1316 C CA . GLY A 1 173 ? 23.459 3.111 -6.938 1.00 13.40 173 GLY A CA 1
ATOM 1317 C C . GLY A 1 173 ? 22.634 1.989 -6.427 1.00 12.02 173 GLY A C 1
ATOM 1318 O O . GLY A 1 173 ? 21.479 2.169 -6.030 1.00 13.68 173 GLY A O 1
ATOM 1319 N N . GLU A 1 174 ? 23.200 0.781 -6.403 1.00 12.41 174 GLU A N 1
ATOM 1320 C CA . GLU A 1 174 ? 22.450 -0.397 -5.919 1.00 14.07 174 GLU A CA 1
ATOM 1321 C C . GLU A 1 174 ? 22.375 -0.370 -4.395 1.00 15.06 174 GLU A C 1
ATOM 1322 O O . GLU A 1 174 ? 23.279 0.105 -3.748 1.00 13.62 174 GLU A O 1
ATOM 1328 N N . GLN A 1 175 ? 21.273 -0.857 -3.886 1.00 13.88 175 GLN A N 1
ATOM 1329 C CA . GLN A 1 175 ? 21.058 -0.933 -2.419 1.00 12.95 175 GLN A CA 1
ATOM 1330 C C . GLN A 1 175 ? 21.408 -2.333 -1.980 1.00 12.45 175 GLN A C 1
ATOM 1331 O O . GLN A 1 175 ? 20.794 -3.270 -2.426 1.00 14.35 175 GLN A O 1
ATOM 1337 N N . LYS A 1 176 ? 22.375 -2.511 -1.092 1.00 12.53 176 LYS A N 1
ATOM 1338 C CA . LYS A 1 176 ? 22.870 -3.774 -0.655 1.00 14.50 176 LYS A CA 1
ATOM 1339 C C . LYS A 1 176 ? 22.420 -3.933 0.813 1.00 13.11 176 LYS A C 1
ATOM 1340 O O . LYS A 1 176 ? 22.619 -2.996 1.626 1.00 13.91 176 LYS A O 1
ATOM 1346 N N . ILE A 1 177 ? 21.819 -5.042 1.175 1.00 11.52 177 ILE A N 1
ATOM 1347 C CA . ILE A 1 177 ? 21.383 -5.322 2.555 1.00 12.93 177 ILE A CA 1
ATOM 1348 C C . ILE A 1 177 ? 22.215 -6.465 3.079 1.00 12.56 177 ILE A C 1
ATOM 1349 O O . ILE A 1 177 ? 22.314 -7.556 2.428 1.00 16.37 177 ILE A O 1
ATOM 1354 N N . TYR A 1 178 ? 22.805 -6.369 4.269 1.00 11.55 178 TYR A N 1
ATOM 1355 C CA . TYR A 1 178 ? 23.498 -7.415 4.903 1.00 11.73 178 TYR A CA 1
ATOM 1356 C C . TYR A 1 178 ? 22.721 -7.776 6.157 1.00 11.94 178 TYR A C 1
ATOM 1357 O O . TYR A 1 178 ? 22.270 -6.855 6.888 1.00 12.56 178 TYR A O 1
ATOM 1366 N N . LEU A 1 179 ? 22.664 -9.043 6.466 1.00 12.29 179 LEU A N 1
ATOM 1367 C CA . LEU A 1 179 ? 22.031 -9.573 7.663 1.00 12.24 179 LEU A CA 1
ATOM 1368 C C . LEU A 1 179 ? 22.994 -10.357 8.479 1.00 11.92 179 LEU A C 1
ATOM 1369 O O . LEU A 1 179 ? 23.865 -11.121 7.977 1.00 14.49 179 LEU A O 1
ATOM 1374 N N . GLY A 1 180 ? 22.918 -10.251 9.837 1.00 13.10 180 GLY A N 1
ATOM 1375 C CA . GLY A 1 180 ? 23.652 -11.063 10.689 1.00 13.63 180 GLY A CA 1
ATOM 1376 C C . GLY A 1 180 ? 23.249 -10.869 12.137 1.00 14.22 180 GLY A C 1
ATOM 1377 O O . GLY A 1 180 ? 22.509 -9.950 12.445 1.00 15.09 180 GLY A O 1
ATOM 1378 N N . ASP A 1 181 ? 23.785 -11.654 13.028 1.00 14.41 181 ASP A N 1
ATOM 1379 C CA . ASP A 1 181 ? 23.452 -11.480 14.447 1.00 14.94 181 ASP A CA 1
ATOM 1380 C C . ASP A 1 181 ? 24.511 -10.740 15.215 1.00 13.49 181 ASP A C 1
ATOM 1381 O O . ASP A 1 181 ? 25.501 -10.235 14.660 1.00 14.18 181 ASP A O 1
ATOM 1386 N N . ALA A 1 182 ? 24.242 -10.546 16.494 1.00 14.79 182 ALA A N 1
ATOM 1387 C CA . ALA A 1 182 ? 25.137 -9.698 17.286 1.00 14.84 182 ALA A CA 1
ATOM 1388 C C . ALA A 1 182 ? 26.450 -10.320 17.651 1.00 16.03 182 ALA A C 1
ATOM 1389 O O . ALA A 1 182 ? 27.329 -9.663 18.243 1.00 15.11 182 ALA A O 1
ATOM 1391 N N . GLU A 1 183 ? 26.709 -11.552 17.238 1.00 14.03 183 GLU A N 1
ATOM 1392 C CA . GLU A 1 183 ? 28.013 -12.075 17.286 1.00 17.40 183 GLU A CA 1
ATOM 1393 C C . GLU A 1 183 ? 28.805 -11.931 16.008 1.00 14.92 183 GLU A C 1
ATOM 1394 O O . GLU A 1 183 ? 30.013 -12.122 16.007 1.00 17.50 183 GLU A O 1
ATOM 1400 N N . SER A 1 184 ? 28.191 -11.516 14.914 1.00 12.43 184 SER A N 1
ATOM 1401 C CA . SER A 1 184 ? 28.834 -11.380 13.656 1.00 12.92 184 SER A CA 1
ATOM 1402 C C . SER A 1 184 ? 29.586 -10.091 13.549 1.00 11.41 184 SER A C 1
ATOM 1403 O O . SER A 1 184 ? 29.509 -9.207 14.522 1.00 11.61 184 SER A O 1
ATOM 1406 N N . ASP A 1 185 ? 30.340 -9.889 12.472 1.00 13.02 185 ASP A N 1
ATOM 1407 C CA . ASP A 1 185 ? 31.044 -8.622 12.265 1.00 12.49 185 ASP A CA 1
ATOM 1408 C C . ASP A 1 185 ? 30.126 -7.423 12.046 1.00 12.19 185 ASP A C 1
ATOM 1409 O O . ASP A 1 185 ? 30.569 -6.267 12.265 1.00 11.59 185 ASP A O 1
ATOM 1414 N N . LEU A 1 186 ? 28.821 -7.645 11.826 1.00 11.47 186 LEU A N 1
ATOM 1415 C CA . LEU A 1 186 ? 27.896 -6.595 11.656 1.00 11.71 186 LEU A CA 1
ATOM 1416 C C . LEU A 1 186 ? 27.593 -5.921 13.036 1.00 11.26 186 LEU A C 1
ATOM 1417 O O . LEU A 1 186 ? 26.931 -4.857 13.081 1.00 11.73 186 LEU A O 1
ATOM 1422 N N . ARG A 1 187 ? 28.062 -6.528 14.102 1.00 9.09 187 ARG A N 1
ATOM 1423 C CA . ARG A 1 187 ? 27.960 -5.846 15.393 1.00 9.64 187 ARG A CA 1
ATOM 1424 C C . ARG A 1 187 ? 28.710 -4.586 15.467 1.00 10.64 187 ARG A C 1
ATOM 1425 O O . ARG A 1 187 ? 28.397 -3.763 16.313 1.00 10.46 187 ARG A O 1
ATOM 1433 N N . VAL A 1 188 ? 29.692 -4.379 14.599 1.00 10.24 188 VAL A N 1
ATOM 1434 C CA . VAL A 1 188 ? 30.437 -3.135 14.519 1.00 9.96 188 VAL A CA 1
ATOM 1435 C C . VAL A 1 188 ? 30.069 -2.404 13.246 1.00 10.72 188 VAL A C 1
ATOM 1436 O O . VAL A 1 188 ? 30.108 -3.024 12.170 1.00 10.66 188 VAL A O 1
ATOM 1440 N N . LYS A 1 189 ? 29.807 -1.093 13.309 1.00 9.80 189 LYS A N 1
ATOM 1441 C CA . LYS A 1 189 ? 29.577 -0.263 12.113 1.00 10.18 189 LYS A CA 1
ATOM 1442 C C . LYS A 1 189 ? 30.263 1.060 12.362 1.00 10.65 189 LYS A C 1
ATOM 1443 O O . LYS A 1 189 ? 30.177 1.607 13.527 1.00 10.45 189 LYS A O 1
ATOM 1449 N N . THR A 1 190 ? 30.957 1.586 11.332 1.00 10.14 190 THR A N 1
ATOM 1450 C CA . THR A 1 190 ? 31.629 2.883 11.491 1.00 9.34 190 THR A CA 1
ATOM 1451 C C . THR A 1 190 ? 31.198 3.704 10.298 1.00 8.93 190 THR A C 1
ATOM 1452 O O . THR A 1 190 ? 30.057 3.997 10.180 1.00 11.07 190 THR A O 1
ATOM 1456 N N . ASN A 1 191 ? 32.198 4.181 9.505 1.00 9.56 191 ASN A N 1
ATOM 1457 C CA . ASN A 1 191 ? 32.039 5.085 8.412 1.00 10.51 191 ASN A CA 1
ATOM 1458 C C . ASN A 1 191 ? 32.719 4.393 7.168 1.00 11.49 191 ASN A C 1
ATOM 1459 O O . ASN A 1 191 ? 32.750 3.203 7.069 1.00 11.94 191 ASN A O 1
ATOM 1464 N N . ASP A 1 192 ? 33.153 5.230 6.200 1.00 11.17 192 ASP A N 1
ATOM 1465 C CA . ASP A 1 192 ? 33.892 4.714 5.038 1.00 12.31 192 ASP A CA 1
ATOM 1466 C C . ASP A 1 192 ? 35.064 3.913 5.398 1.00 13.43 192 ASP A C 1
ATOM 1467 O O . ASP A 1 192 ? 35.693 4.161 6.443 1.00 14.87 192 ASP A O 1
ATOM 1472 N N . PRO A 1 193 ? 35.429 2.863 4.641 1.00 12.20 193 PRO A N 1
ATOM 1473 C CA . PRO A 1 193 ? 34.839 2.496 3.324 1.00 12.41 193 PRO A CA 1
ATOM 1474 C C . PRO A 1 193 ? 33.607 1.651 3.460 1.00 12.97 193 PRO A C 1
ATOM 1475 O O . PRO A 1 193 ? 33.028 1.560 4.557 1.00 12.12 193 PRO A O 1
ATOM 1479 N N . LEU A 1 194 ? 33.113 1.115 2.356 1.00 12.45 194 LEU A N 1
ATOM 1480 C CA . LEU A 1 194 ? 31.921 0.304 2.400 1.00 12.79 194 LEU A CA 1
ATOM 1481 C C . LEU A 1 194 ? 32.227 -1.059 2.978 1.00 11.75 194 LEU A C 1
ATOM 1482 O O . LEU A 1 194 ? 33.410 -1.449 3.165 1.00 12.22 194 LEU A O 1
ATOM 1487 N N . GLN A 1 195 ? 31.188 -1.838 3.311 1.00 11.00 195 GLN A N 1
ATOM 1488 C CA . GLN A 1 195 ? 31.431 -3.000 4.145 1.00 11.24 195 GLN A CA 1
ATOM 1489 C C . GLN A 1 195 ? 32.339 -4.075 3.523 1.00 12.58 195 GLN A C 1
ATOM 1490 O O . GLN A 1 195 ? 33.060 -4.731 4.239 1.00 13.00 195 GLN A O 1
ATOM 1496 N N . GLU A 1 196 ? 32.278 -4.170 2.207 1.00 14.26 196 GLU A N 1
ATOM 1497 C CA . GLU A 1 196 ? 33.093 -5.153 1.531 1.00 15.31 196 GLU A CA 1
ATOM 1498 C C . GLU A 1 196 ? 34.551 -4.879 1.748 1.00 14.41 196 GLU A C 1
ATOM 1499 O O . GLU A 1 196 ? 35.363 -5.803 1.887 1.00 16.30 196 GLU A O 1
ATOM 1505 N N . LYS A 1 197 ? 34.888 -3.579 1.727 1.00 15.17 197 LYS A N 1
ATOM 1506 C CA . LYS A 1 197 ? 36.284 -3.177 1.945 1.00 14.69 197 LYS A CA 1
ATOM 1507 C C . LYS A 1 197 ? 36.754 -3.344 3.357 1.00 13.73 197 LYS A C 1
ATOM 1508 O O . LYS A 1 197 ? 37.918 -3.725 3.554 1.00 14.21 197 LYS A O 1
ATOM 1514 N N . HIS A 1 198 ? 35.872 -3.039 4.316 1.00 13.28 198 HIS A N 1
ATOM 1515 C CA . HIS A 1 198 ? 36.230 -3.375 5.702 1.00 12.50 198 HIS A CA 1
ATOM 1516 C C . HIS A 1 198 ? 36.514 -4.839 5.849 1.00 13.64 198 HIS A C 1
ATOM 1517 O O . HIS A 1 198 ? 37.444 -5.249 6.488 1.00 14.28 198 HIS A O 1
ATOM 1524 N N . ARG A 1 199 ? 35.683 -5.708 5.210 1.00 12.38 199 ARG A N 1
ATOM 1525 C CA . ARG A 1 199 ? 35.868 -7.166 5.351 1.00 13.52 199 ARG A CA 1
ATOM 1526 C C . ARG A 1 199 ? 37.179 -7.610 4.771 1.00 14.26 199 ARG A C 1
ATOM 1527 O O . ARG A 1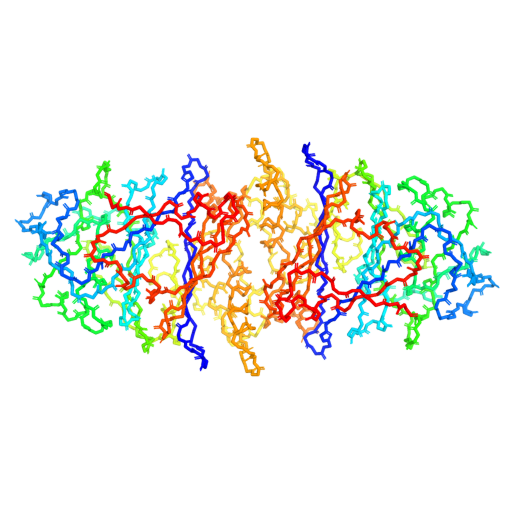 199 ? 37.826 -8.461 5.348 1.00 14.69 199 ARG A O 1
ATOM 1535 N N . GLU A 1 200 ? 37.525 -7.009 3.623 1.00 14.95 200 GLU A N 1
ATOM 1536 C CA . GLU A 1 200 ? 38.832 -7.284 2.997 1.00 15.91 200 GLU A CA 1
ATOM 1537 C C . GLU A 1 200 ? 39.983 -6.888 3.876 1.00 16.06 200 GLU A C 1
ATOM 1538 O O . GLU A 1 200 ? 40.861 -7.694 4.098 1.00 17.63 200 GLU A O 1
ATOM 1544 N N . TYR A 1 201 ? 39.921 -5.687 4.480 1.00 13.17 201 TYR A N 1
ATOM 1545 C CA . TYR A 1 201 ? 40.927 -5.254 5.391 1.00 14.20 201 TYR A CA 1
ATOM 1546 C C . TYR A 1 201 ? 41.099 -6.132 6.572 1.00 13.96 201 TYR A C 1
ATOM 1547 O O . TYR A 1 201 ? 42.257 -6.370 7.035 1.00 15.53 201 TYR A O 1
ATOM 1556 N N . MET A 1 202 ? 39.991 -6.664 7.107 1.00 12.91 202 MET A N 1
ATOM 1557 C CA . MET A 1 202 ? 40.049 -7.490 8.280 1.00 14.56 202 MET A CA 1
ATOM 1558 C C . MET A 1 202 ? 40.646 -8.850 8.077 1.00 15.63 202 MET A C 1
ATOM 1559 O O . MET A 1 202 ? 41.058 -9.471 9.018 1.00 16.09 202 MET A O 1
ATOM 1564 N N . GLN A 1 203 ? 40.689 -9.297 6.812 1.00 15.50 203 GLN A N 1
ATOM 1565 C CA . GLN A 1 203 ? 41.319 -10.632 6.596 1.00 17.98 203 GLN A CA 1
ATOM 1566 C C . GLN A 1 203 ? 42.721 -10.793 7.102 1.00 16.91 203 GLN A C 1
ATOM 1567 O O . GLN A 1 203 ? 43.137 -11.877 7.390 1.00 18.56 203 GLN A O 1
ATOM 1573 N N . GLN A 1 204 ? 43.477 -9.727 7.124 1.00 17.80 204 GLN A N 1
ATOM 1574 C CA . GLN A 1 204 ? 44.853 -9.797 7.650 1.00 17.15 204 GLN A CA 1
ATOM 1575 C C . GLN A 1 204 ? 44.989 -10.013 9.166 1.00 22.68 204 GLN A C 1
ATOM 1576 O O . GLN A 1 204 ? 46.085 -10.310 9.621 1.00 22.20 204 GLN A O 1
ATOM 1582 N N . PHE A 1 205 ? 43.906 -9.844 9.931 1.00 18.23 205 PHE A N 1
ATOM 1583 C CA . PHE A 1 205 ? 44.059 -9.849 11.389 1.00 17.09 205 PHE A CA 1
ATOM 1584 C C . PHE A 1 205 ? 43.359 -11.088 11.940 1.00 19.57 205 PHE A C 1
ATOM 1585 O O . PHE A 1 205 ? 42.215 -11.401 11.568 1.00 22.81 205 PHE A O 1
ATOM 1593 N N . ASP A 1 206 ? 44.029 -11.758 12.873 1.00 18.64 206 ASP A N 1
ATOM 1594 C CA . ASP A 1 206 ? 43.482 -12.866 13.551 1.00 18.83 206 ASP A CA 1
ATOM 1595 C C . ASP A 1 206 ? 42.849 -12.360 14.881 1.00 18.47 206 ASP A C 1
ATOM 1596 O O . ASP A 1 206 ? 43.542 -12.160 15.880 1.00 18.12 206 ASP A O 1
ATOM 1601 N N . LEU A 1 207 ? 41.536 -12.255 14.901 1.00 17.07 207 LEU A N 1
ATOM 1602 C CA . LEU A 1 207 ? 40.819 -11.710 16.051 1.00 15.97 207 LEU A CA 1
ATOM 1603 C C . LEU A 1 207 ? 40.960 -12.613 17.247 1.00 15.41 207 LEU A C 1
ATOM 1604 O O . LEU A 1 207 ? 40.693 -12.126 18.323 1.00 17.39 207 LEU A O 1
ATOM 1609 N N . LYS A 1 208 ? 41.282 -13.901 17.086 1.00 17.73 208 LYS A N 1
ATOM 1610 C CA . LYS A 1 208 ? 41.438 -14.762 18.282 1.00 20.01 208 LYS A CA 1
ATOM 1611 C C . LYS A 1 208 ? 42.682 -14.474 19.091 1.00 16.91 208 LYS A C 1
ATOM 1612 O O . LYS A 1 208 ? 42.769 -14.958 20.219 1.00 18.26 208 LYS A O 1
ATOM 1618 N N . ASP A 1 209 ? 43.647 -13.733 18.523 1.00 18.47 209 ASP A N 1
ATOM 1619 C CA . ASP A 1 209 ? 44.862 -13.379 19.224 1.00 16.53 209 ASP A CA 1
ATOM 1620 C C . ASP A 1 209 ? 44.486 -12.200 20.163 1.00 17.84 209 ASP A C 1
ATOM 1621 O O . ASP A 1 209 ? 44.161 -11.137 19.678 1.00 16.39 209 ASP A O 1
ATOM 1626 N N . PRO A 1 210 ? 44.671 -12.400 21.450 1.00 18.38 210 PRO A N 1
ATOM 1627 C CA . PRO A 1 210 ? 44.320 -11.282 22.353 1.00 18.81 210 PRO A CA 1
ATOM 1628 C C . PRO A 1 210 ? 45.250 -10.103 22.290 1.00 18.09 210 PRO A C 1
ATOM 1629 O O . PRO A 1 210 ? 44.907 -9.069 22.860 1.00 16.69 210 PRO A O 1
ATOM 1633 N N . SER A 1 211 ? 46.383 -10.211 21.611 1.00 16.16 211 SER A N 1
ATOM 1634 C CA . SER A 1 211 ? 47.244 -9.086 21.371 1.00 15.70 211 SER A CA 1
ATOM 1635 C C . SER A 1 211 ? 46.992 -8.466 20.051 1.00 13.37 211 SER A C 1
ATOM 1636 O O . SER A 1 211 ? 47.652 -7.491 19.653 1.00 13.92 211 SER A O 1
ATOM 1639 N N . VAL A 1 212 ? 45.970 -8.927 19.303 1.00 14.69 212 VAL A N 1
ATOM 1640 C CA . VAL A 1 212 ? 45.773 -8.393 17.958 1.00 16.36 212 VAL A CA 1
ATOM 1641 C C . VAL A 1 212 ? 45.553 -6.886 17.804 1.00 14.93 212 VAL A C 1
ATOM 1642 O O . VAL A 1 212 ? 45.933 -6.289 16.837 1.00 15.28 212 VAL A O 1
ATOM 1646 N N . ALA A 1 213 ? 44.949 -6.250 18.835 1.00 13.41 213 ALA A N 1
ATOM 1647 C CA . ALA A 1 213 ? 44.704 -4.790 18.708 1.00 14.77 213 ALA A CA 1
ATOM 1648 C C . ALA A 1 213 ? 46.024 -4.053 18.607 1.00 15.05 213 ALA A C 1
ATOM 1649 O O . ALA A 1 213 ? 46.133 -3.018 17.949 1.00 16.84 213 ALA A O 1
ATOM 1651 N N . THR A 1 214 ? 47.068 -4.664 19.199 1.00 16.64 214 THR A N 1
ATOM 1652 C CA . THR A 1 214 ? 48.387 -4.018 19.177 1.00 18.31 214 THR A CA 1
ATOM 1653 C C . THR A 1 214 ? 49.105 -4.129 17.829 1.00 18.73 214 THR A C 1
ATOM 1654 O O . THR A 1 214 ? 50.087 -3.488 17.628 1.00 18.82 214 THR A O 1
ATOM 1658 N N . LYS A 1 215 ? 48.582 -4.963 16.900 1.00 16.60 215 LYS A N 1
ATOM 1659 C CA . LYS A 1 215 ? 49.063 -5.156 15.570 1.00 17.77 215 LYS A CA 1
ATOM 1660 C C . LYS A 1 215 ? 48.261 -4.358 14.508 1.00 17.90 215 LYS A C 1
ATOM 1661 O O . LYS A 1 215 ? 48.554 -4.396 13.317 1.00 21.37 215 LYS A O 1
ATOM 1667 N N . MET A 1 216 ? 47.263 -3.601 14.962 1.00 15.13 216 MET A N 1
ATOM 1668 C CA . MET A 1 216 ? 46.459 -2.824 14.084 1.00 13.15 216 MET A CA 1
ATOM 1669 C C . MET A 1 216 ? 46.858 -1.370 14.056 1.00 14.38 216 MET A C 1
ATOM 1670 O O . MET A 1 216 ? 47.025 -0.754 15.155 1.00 15.42 216 MET A O 1
ATOM 1675 N N . PRO A 1 217 ? 46.926 -0.773 12.868 1.00 14.42 217 PRO A N 1
ATOM 1676 C CA . PRO A 1 217 ? 47.168 0.675 12.747 1.00 13.66 217 PRO A CA 1
ATOM 1677 C C . PRO A 1 217 ? 46.058 1.442 13.410 1.00 13.71 217 PRO A C 1
ATOM 1678 O O . PRO A 1 217 ? 44.916 1.002 13.424 1.00 14.54 217 PRO A O 1
ATOM 1682 N N . TRP A 1 218 ? 46.414 2.539 14.078 1.00 12.73 218 TRP A N 1
ATOM 1683 C CA . TRP A 1 218 ? 45.466 3.458 14.659 1.00 13.09 218 TRP A CA 1
ATOM 1684 C C . TRP A 1 218 ? 45.293 4.645 13.754 1.00 12.42 218 TRP A C 1
ATOM 1685 O O . TRP A 1 218 ? 46.292 5.250 13.262 1.00 13.30 218 TRP A O 1
ATOM 1696 N N . SER A 1 219 ? 44.069 5.099 13.665 1.00 13.79 219 SER A N 1
ATOM 1697 C CA . SER A 1 219 ? 43.711 6.329 13.061 1.00 12.82 219 SER A CA 1
ATOM 1698 C C . SER A 1 219 ? 42.328 6.774 13.599 1.00 13.13 219 SER A C 1
ATOM 1699 O O . SER A 1 219 ? 41.705 5.953 14.228 1.00 14.16 219 SER A O 1
ATOM 1702 N N . ILE A 1 220 ? 41.874 7.925 13.164 1.00 13.09 220 ILE A N 1
ATOM 1703 C CA . ILE A 1 220 ? 40.522 8.387 13.471 1.00 12.69 220 ILE A CA 1
ATOM 1704 C C . ILE A 1 220 ? 39.515 7.946 12.346 1.00 12.81 220 ILE A C 1
ATOM 1705 O O . ILE A 1 220 ? 38.328 8.177 12.516 1.00 12.73 220 ILE A O 1
ATOM 1710 N N . GLY A 1 221 ? 40.041 7.314 11.299 1.00 14.13 221 GLY A N 1
ATOM 1711 C CA . GLY A 1 221 ? 39.212 6.866 10.219 1.00 13.90 221 GLY A CA 1
ATOM 1712 C C . GLY A 1 221 ? 38.313 5.686 10.540 1.00 12.88 221 GLY A C 1
ATOM 1713 O O . GLY A 1 221 ? 38.561 4.886 11.469 1.00 13.85 221 GLY A O 1
ATOM 1714 N N . GLY A 1 222 ? 37.266 5.569 9.736 1.00 15.38 222 GLY A N 1
ATOM 1715 C CA . GLY A 1 222 ? 36.334 4.452 9.922 1.00 14.49 222 GLY A CA 1
ATOM 1716 C C . GLY A 1 222 ? 36.982 3.122 9.814 1.00 12.68 222 GLY A C 1
ATOM 1717 O O . GLY A 1 222 ? 36.616 2.140 10.540 1.00 12.22 222 GLY A O 1
ATOM 1718 N N . LEU A 1 223 ? 37.955 2.969 8.938 1.00 14.03 223 LEU A N 1
ATOM 1719 C CA . LEU A 1 223 ? 38.603 1.730 8.750 1.00 13.54 223 LEU A CA 1
ATOM 1720 C C . LEU A 1 223 ? 39.268 1.189 10.016 1.00 11.38 223 LEU A C 1
ATOM 1721 O O . LEU A 1 223 ? 39.109 0.033 10.461 1.00 13.72 223 LEU A O 1
ATOM 1726 N N . GLU A 1 224 ? 40.027 2.079 10.684 1.00 11.13 224 GLU A N 1
ATOM 1727 C CA . GLU A 1 224 ? 40.764 1.681 11.822 1.00 10.90 224 GLU A CA 1
ATOM 1728 C C . GLU A 1 224 ? 39.807 1.540 13.026 1.00 11.09 224 GLU A C 1
ATOM 1729 O O . GLU A 1 224 ? 39.999 0.646 13.864 1.00 11.59 224 GLU A O 1
ATOM 1735 N N . ARG A 1 225 ? 38.792 2.393 13.144 1.00 10.23 225 ARG A N 1
ATOM 1736 C CA . ARG A 1 225 ? 37.809 2.204 14.199 1.00 10.56 225 ARG A CA 1
ATOM 1737 C C . ARG A 1 225 ? 37.065 0.888 14.089 1.00 10.94 225 ARG A C 1
ATOM 1738 O O . ARG A 1 225 ? 36.818 0.202 15.110 1.00 10.49 225 ARG A O 1
ATOM 1746 N N . ASN A 1 226 ? 36.725 0.496 12.845 1.00 10.38 226 ASN A N 1
ATOM 1747 C CA . ASN A 1 226 ? 36.079 -0.831 12.683 1.00 10.08 226 ASN A CA 1
ATOM 1748 C C . ASN A 1 226 ? 36.903 -1.940 13.167 1.00 9.93 226 ASN A C 1
ATOM 1749 O O . ASN A 1 226 ? 36.498 -2.823 13.922 1.00 9.48 226 ASN A O 1
ATOM 1754 N N . SER A 1 227 ? 38.185 -1.962 12.745 1.00 9.74 227 SER A N 1
ATOM 1755 C CA . SER A 1 227 ? 39.060 -3.020 13.121 1.00 10.14 227 SER A CA 1
ATOM 1756 C C . SER A 1 227 ? 39.317 -3.172 14.619 1.00 9.68 227 SER A C 1
ATOM 1757 O O . SER A 1 227 ? 39.272 -4.241 15.193 1.00 11.57 227 SER A O 1
ATOM 1760 N N . ARG A 1 228 ? 39.469 -1.997 15.268 1.00 10.51 228 ARG A N 1
ATOM 1761 C CA . ARG A 1 228 ? 39.773 -1.993 16.679 1.00 10.60 228 ARG A CA 1
ATOM 1762 C C . ARG A 1 228 ? 38.520 -2.349 17.521 1.00 9.51 228 ARG A C 1
ATOM 1763 O O . ARG A 1 228 ? 38.631 -3.023 18.534 1.00 11.15 228 ARG A O 1
ATOM 1771 N N . LEU A 1 229 ? 37.335 -1.910 17.095 1.00 10.17 229 LEU A N 1
ATOM 1772 C CA . LEU A 1 229 ? 36.135 -2.333 17.800 1.00 10.50 229 LEU A CA 1
ATOM 1773 C C . LEU A 1 229 ? 35.905 -3.808 17.707 1.00 10.62 229 LEU A C 1
ATOM 1774 O O . LEU A 1 229 ? 35.528 -4.493 18.688 1.00 10.45 229 LEU A O 1
ATOM 1779 N N . LEU A 1 230 ? 36.179 -4.380 16.496 1.00 10.29 230 LEU A N 1
ATOM 1780 C CA . LEU A 1 230 ? 36.081 -5.815 16.363 1.00 11.77 230 LEU A CA 1
ATOM 1781 C C . LEU A 1 230 ? 37.071 -6.583 17.251 1.00 11.16 230 LEU A C 1
ATOM 1782 O O . LEU A 1 230 ? 36.699 -7.535 17.953 1.00 13.26 230 LEU A O 1
ATOM 1787 N N . ALA A 1 231 ? 38.297 -6.063 17.254 1.00 10.73 231 ALA A N 1
ATOM 1788 C CA . ALA A 1 231 ? 39.294 -6.712 18.114 1.00 11.74 231 ALA A CA 1
ATOM 1789 C C . ALA A 1 231 ? 38.974 -6.646 19.621 1.00 13.18 231 ALA A C 1
ATOM 1790 O O . ALA A 1 231 ? 39.010 -7.653 20.341 1.00 12.18 231 ALA A O 1
ATOM 1792 N N . MET A 1 232 ? 38.664 -5.426 20.111 1.00 11.30 232 MET A N 1
ATOM 1793 C CA . MET A 1 232 ? 38.537 -5.204 21.497 1.00 11.09 232 MET A CA 1
ATOM 1794 C C . MET A 1 232 ? 37.232 -5.866 22.056 1.00 11.54 232 MET A C 1
ATOM 1795 O O . MET A 1 232 ? 37.195 -6.412 23.140 1.00 12.38 232 MET A O 1
ATOM 1800 N N . SER A 1 233 ? 36.190 -5.904 21.203 1.00 11.88 233 SER A N 1
ATOM 1801 C CA . SER A 1 233 ? 34.992 -6.589 21.618 1.00 11.77 233 SER A CA 1
ATOM 1802 C C . SER A 1 233 ? 35.129 -8.076 21.645 1.00 13.08 233 SER A C 1
ATOM 1803 O O . SER A 1 233 ? 34.427 -8.724 22.457 1.00 16.71 233 SER A O 1
ATOM 1806 N N . THR A 1 234 ? 36.085 -8.633 20.901 1.00 13.24 234 THR A N 1
ATOM 1807 C CA . THR A 1 234 ? 36.168 -10.088 20.766 1.00 13.95 234 THR A CA 1
ATOM 1808 C C . THR A 1 234 ? 36.703 -10.585 22.127 1.00 14.03 234 THR A C 1
ATOM 1809 O O . THR A 1 234 ? 36.309 -11.654 22.607 1.00 15.50 234 THR A O 1
ATOM 1813 N N . HIS A 1 235 ? 37.556 -9.813 22.811 1.00 13.18 235 HIS A N 1
ATOM 1814 C CA . HIS A 1 235 ? 38.170 -10.250 24.089 1.00 15.03 235 HIS A CA 1
ATOM 1815 C C . HIS A 1 235 ? 37.564 -9.593 25.297 1.00 14.90 235 HIS A C 1
ATOM 1816 O O . HIS A 1 235 ? 38.125 -9.653 26.375 1.00 18.19 235 HIS A O 1
ATOM 1823 N N . MET A 1 236 ? 36.408 -8.965 25.160 1.00 16.27 236 MET A N 1
ATOM 1824 C CA . MET A 1 236 ? 35.729 -8.460 26.291 1.00 15.81 236 MET A CA 1
ATOM 1825 C C . MET A 1 236 ? 35.074 -9.652 27.042 1.00 18.18 236 MET A C 1
ATOM 1826 O O . MET A 1 236 ? 34.545 -10.562 26.400 1.00 20.94 236 MET A O 1
ATOM 1831 N N . ASP A 1 237 ? 35.369 -9.711 28.340 1.00 14.30 237 ASP A N 1
ATOM 1832 C CA . ASP A 1 237 ? 34.958 -10.815 29.163 1.00 18.87 237 ASP A CA 1
ATOM 1833 C C . ASP A 1 237 ? 33.979 -10.303 30.254 1.00 15.46 237 ASP A C 1
ATOM 1834 O O . ASP A 1 237 ? 34.339 -9.595 31.214 1.00 16.08 237 ASP A O 1
ATOM 1839 N N . LEU A 1 238 ? 32.721 -10.657 30.061 1.00 15.74 238 LEU A N 1
ATOM 1840 C CA . LEU A 1 238 ? 31.641 -10.078 30.871 1.00 13.89 238 LEU A CA 1
ATOM 1841 C C . LEU A 1 238 ? 31.212 -11.021 31.977 1.00 12.27 238 LEU A C 1
ATOM 1842 O O . LEU A 1 238 ? 30.346 -10.698 32.765 1.00 11.20 238 LEU A O 1
ATOM 1847 N N . GLU A 1 239 ? 31.835 -12.173 32.096 1.00 14.33 239 GLU A N 1
ATOM 1848 C CA . GLU A 1 239 ? 31.449 -13.167 33.124 1.00 15.20 239 GLU A CA 1
ATOM 1849 C C . GLU A 1 239 ? 31.671 -12.613 34.492 1.00 12.44 239 GLU A C 1
ATOM 1850 O O . GLU A 1 239 ? 32.704 -11.991 34.745 1.00 14.33 239 GLU A O 1
ATOM 1856 N N . GLY A 1 240 ? 30.700 -12.854 35.394 1.00 11.23 240 GLY A N 1
ATOM 1857 C CA . GLY A 1 240 ? 30.902 -12.441 36.751 1.00 10.67 240 GLY A CA 1
ATOM 1858 C C . GLY A 1 240 ? 30.631 -11.004 37.109 1.00 10.29 240 GLY A C 1
ATOM 1859 O O . GLY A 1 240 ? 30.822 -10.596 38.261 1.00 12.40 240 GLY A O 1
ATOM 1860 N N . LEU A 1 241 ? 30.299 -10.200 36.109 1.00 10.28 241 LEU A N 1
ATOM 1861 C CA . LEU A 1 241 ? 30.089 -8.791 36.354 1.00 10.24 241 LEU A CA 1
ATOM 1862 C C . LEU A 1 241 ? 28.674 -8.466 36.730 1.00 9.96 241 LEU A C 1
ATOM 1863 O O . LEU A 1 241 ? 27.736 -9.124 36.255 1.00 10.09 241 LEU A O 1
ATOM 1868 N N . SER A 1 242 ? 28.477 -7.473 37.553 1.00 8.92 242 SER A N 1
ATOM 1869 C CA . SER A 1 242 ? 27.161 -6.932 37.848 1.00 8.51 242 SER A CA 1
ATOM 1870 C C . SER A 1 242 ? 26.619 -6.239 36.590 1.00 8.60 242 SER A C 1
ATOM 1871 O O . SER A 1 242 ? 27.346 -5.950 35.650 1.00 8.71 242 SER A O 1
ATOM 1874 N N . TYR A 1 243 ? 25.392 -5.790 36.632 1.00 7.84 243 TYR A N 1
ATOM 1875 C CA . TYR A 1 243 ? 24.843 -4.996 35.466 1.00 8.18 243 TYR A CA 1
ATOM 1876 C C . TYR A 1 243 ? 25.591 -3.660 35.324 1.00 9.30 243 TYR A C 1
ATOM 1877 O O . TYR A 1 243 ? 26.060 -3.336 34.269 1.00 9.19 243 TYR A O 1
ATOM 1886 N N . THR A 1 244 ? 25.761 -2.866 36.396 1.00 9.76 244 THR A N 1
ATOM 1887 C CA . THR A 1 244 ? 26.538 -1.646 36.302 1.00 10.05 244 THR A CA 1
ATOM 1888 C C . THR A 1 244 ? 27.894 -1.950 35.715 1.00 9.09 244 THR A C 1
ATOM 1889 O O . THR A 1 244 ? 28.418 -1.136 34.862 1.00 9.59 244 THR A O 1
ATOM 1893 N N . GLU A 1 245 ? 28.617 -2.940 36.239 1.00 10.25 245 GLU A N 1
ATOM 1894 C CA . GLU A 1 245 ? 29.949 -3.294 35.752 1.00 9.41 245 GLU A CA 1
ATOM 1895 C C . GLU A 1 245 ? 29.920 -3.644 34.230 1.00 9.71 245 GLU A C 1
ATOM 1896 O O . GLU A 1 245 ? 30.916 -3.399 33.514 1.00 8.75 245 GLU A O 1
ATOM 1902 N N . THR A 1 246 ? 28.869 -4.292 33.793 1.00 9.54 246 THR A N 1
ATOM 1903 C CA . THR A 1 246 ? 28.766 -4.739 32.421 1.00 9.05 246 THR A CA 1
ATOM 1904 C C . THR A 1 246 ? 28.582 -3.534 31.454 1.00 8.65 246 THR A C 1
ATOM 1905 O O . THR A 1 246 ? 29.265 -3.423 30.479 1.00 9.45 246 THR A O 1
ATOM 1909 N N . VAL A 1 247 ? 27.686 -2.627 31.862 1.00 8.54 247 VAL A N 1
ATOM 1910 C CA . VAL A 1 247 ? 27.482 -1.393 31.111 1.00 10.49 247 VAL A CA 1
ATOM 1911 C C . VAL A 1 247 ? 28.800 -0.674 31.013 1.00 8.59 247 VAL A C 1
ATOM 1912 O O . VAL A 1 247 ? 29.179 -0.134 29.965 1.00 8.94 247 VAL A O 1
ATOM 1916 N N . ALA A 1 248 ? 29.501 -0.513 32.163 1.00 8.65 248 ALA A N 1
ATOM 1917 C CA . ALA A 1 248 ? 30.759 0.192 32.135 1.00 8.17 248 ALA A CA 1
ATOM 1918 C C . ALA A 1 248 ? 31.816 -0.476 31.311 1.00 8.20 248 ALA A C 1
ATOM 1919 O O . ALA A 1 248 ? 32.704 0.226 30.772 1.00 8.51 248 ALA A O 1
ATOM 1921 N N . ARG A 1 249 ? 31.824 -1.809 31.325 1.00 8.37 249 ARG A N 1
ATOM 1922 C CA . ARG A 1 249 ? 32.835 -2.520 30.578 1.00 9.28 249 ARG A CA 1
ATOM 1923 C C . ARG A 1 249 ? 32.637 -2.293 29.102 1.00 8.58 249 ARG A C 1
ATOM 1924 O O . ARG A 1 249 ? 33.605 -2.043 28.328 1.00 10.65 249 ARG A O 1
ATOM 1932 N N . GLN A 1 250 ? 31.398 -2.291 28.666 1.00 9.61 250 GLN A N 1
ATOM 1933 C CA . GLN A 1 250 ? 31.168 -1.960 27.278 1.00 10.27 250 GLN A CA 1
ATOM 1934 C C . GLN A 1 250 ? 31.596 -0.546 26.965 1.00 11.30 250 GLN A C 1
ATOM 1935 O O . GLN A 1 250 ? 32.249 -0.265 25.947 1.00 11.11 250 GLN A O 1
ATOM 1941 N N . LYS A 1 251 ? 31.222 0.410 27.835 1.00 10.35 251 LYS A N 1
ATOM 1942 C CA . LYS A 1 251 ? 31.582 1.807 27.595 1.00 10.79 251 LYS A CA 1
ATOM 1943 C C . LYS A 1 251 ? 33.073 1.997 27.421 1.00 10.53 251 LYS A C 1
ATOM 1944 O O . LYS A 1 251 ? 33.600 2.732 26.558 1.00 11.31 251 LYS A O 1
ATOM 1950 N N . GLY A 1 252 ? 33.814 1.521 28.403 1.00 9.92 252 GLY A N 1
ATOM 1951 C CA . GLY A 1 252 ? 35.224 1.742 28.390 1.00 10.97 252 GLY A CA 1
ATOM 1952 C C . GLY A 1 252 ? 35.976 1.097 27.277 1.00 10.51 252 GLY A C 1
ATOM 1953 O O . GLY A 1 252 ? 36.944 1.636 26.727 1.00 10.38 252 GLY A O 1
ATOM 1954 N N . THR A 1 253 ? 35.561 -0.139 26.943 1.00 10.68 253 THR A N 1
ATOM 1955 C CA . THR A 1 253 ? 36.105 -0.879 25.838 1.00 9.82 253 THR A CA 1
ATOM 1956 C C . THR A 1 253 ? 35.845 -0.137 24.499 1.00 9.73 253 THR A C 1
ATOM 1957 O O . THR A 1 253 ? 36.735 0.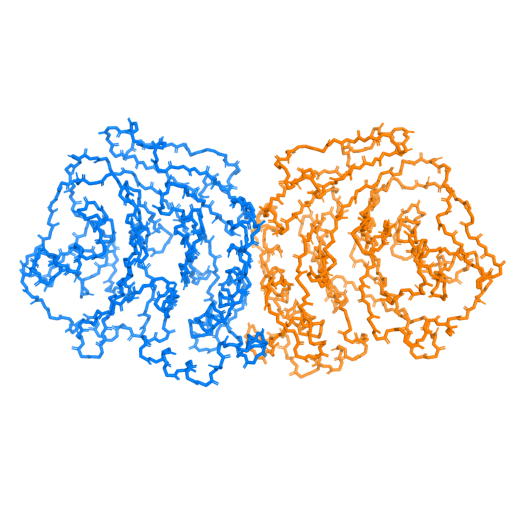057 23.701 1.00 10.44 253 THR A O 1
ATOM 1961 N N . PHE A 1 254 ? 34.621 0.302 24.353 1.00 11.30 254 PHE A N 1
ATOM 1962 C CA . PHE A 1 254 ? 34.194 1.091 23.169 1.00 12.13 254 PHE A CA 1
ATOM 1963 C C . PHE A 1 254 ? 35.010 2.326 23.147 1.00 12.87 254 PHE A C 1
ATOM 1964 O O . PHE A 1 254 ? 35.531 2.718 22.027 1.00 13.04 254 PHE A O 1
ATOM 1972 N N . ASP A 1 255 ? 35.120 3.065 24.235 1.00 11.87 255 ASP A N 1
ATOM 1973 C CA . ASP A 1 255 ? 35.901 4.295 24.187 1.00 11.87 255 ASP A CA 1
ATOM 1974 C C . ASP A 1 255 ? 37.345 4.099 23.764 1.00 11.43 255 ASP A C 1
ATOM 1975 O O . ASP A 1 255 ? 37.897 4.877 22.981 1.00 11.89 255 ASP A O 1
ATOM 1980 N N . ALA A 1 256 ? 38.022 3.097 24.307 1.00 12.10 256 ALA A N 1
ATOM 1981 C CA . ALA A 1 256 ? 39.380 2.790 23.939 1.00 10.54 256 ALA A CA 1
ATOM 1982 C C . ALA A 1 256 ? 39.447 2.512 22.424 1.00 11.08 256 ALA A C 1
ATOM 1983 O O . ALA A 1 256 ? 40.438 2.944 21.783 1.00 12.41 256 ALA A O 1
ATOM 1985 N N . ALA A 1 257 ? 38.483 1.794 21.850 1.00 10.80 257 ALA A N 1
ATOM 1986 C CA . ALA A 1 257 ? 38.520 1.491 20.417 1.00 11.53 257 ALA A CA 1
ATOM 1987 C C . ALA A 1 257 ? 38.168 2.616 19.551 1.00 13.03 257 ALA A C 1
ATOM 1988 O O . ALA A 1 257 ? 38.825 2.732 18.488 1.00 16.97 257 ALA A O 1
ATOM 1990 N N . ALA A 1 258 ? 37.262 3.500 19.933 1.00 10.92 258 ALA A N 1
ATOM 1991 C CA . ALA A 1 258 ? 36.568 4.342 18.969 1.00 12.25 258 ALA A CA 1
ATOM 1992 C C . ALA A 1 258 ? 36.200 5.770 19.416 1.00 11.85 258 ALA A C 1
ATOM 1993 O O . ALA A 1 258 ? 35.731 6.527 18.535 1.00 13.89 258 ALA A O 1
ATOM 1995 N N . LEU A 1 259 ? 36.508 6.204 20.654 1.00 11.12 259 LEU A N 1
ATOM 1996 C CA . LEU A 1 259 ? 36.224 7.594 21.011 1.00 12.22 259 LEU A CA 1
ATOM 1997 C C . LEU A 1 259 ? 37.204 8.448 20.263 1.00 11.26 259 LEU A C 1
ATOM 1998 O O . LEU A 1 259 ? 38.414 8.201 20.350 1.00 12.88 259 LEU A O 1
ATOM 2003 N N . VAL A 1 260 ? 36.805 9.402 19.477 1.00 10.73 260 VAL A N 1
ATOM 2004 C CA . VAL A 1 260 ? 37.737 10.256 18.694 1.00 10.86 260 VAL A CA 1
ATOM 2005 C C . VAL A 1 260 ? 37.975 11.563 19.444 1.00 9.66 260 VAL A C 1
ATOM 2006 O O . VAL A 1 260 ? 37.057 12.322 19.691 1.00 9.77 260 VAL A O 1
ATOM 2010 N N . PRO A 1 261 ? 39.257 11.868 19.680 1.00 10.50 261 PRO A N 1
ATOM 2011 C CA . PRO A 1 261 ? 39.565 13.078 20.419 1.00 11.06 261 PRO A CA 1
ATOM 2012 C C . PRO A 1 261 ? 39.594 14.249 19.472 1.00 11.21 261 PRO A C 1
ATOM 2013 O O . PRO A 1 261 ? 39.804 14.139 18.278 1.00 12.54 261 PRO A O 1
ATOM 2017 N N . PHE A 1 262 ? 39.436 15.437 20.089 1.00 11.41 262 PHE A N 1
ATOM 2018 C CA . PHE A 1 262 ? 39.666 16.699 19.386 1.00 11.58 262 PHE A CA 1
ATOM 2019 C C . PHE A 1 262 ? 41.111 16.803 18.988 1.00 11.92 262 PHE A C 1
ATOM 2020 O O . PHE A 1 262 ? 42.007 16.340 19.698 1.00 14.10 262 PHE A O 1
ATOM 2028 N N . GLY A 1 263 ? 41.292 17.533 17.910 1.00 12.42 263 GLY A N 1
ATOM 2029 C CA . GLY A 1 263 ? 42.620 18.029 17.447 1.00 14.59 263 GLY A CA 1
ATOM 2030 C C . GLY A 1 263 ? 43.382 17.098 16.562 1.00 14.68 263 GLY A C 1
ATOM 2031 O O . GLY A 1 263 ? 44.348 17.516 15.894 1.00 17.33 263 GLY A O 1
ATOM 2032 N N . VAL A 1 264 ? 43.119 15.809 16.580 1.00 11.68 264 VAL A N 1
ATOM 2033 C CA . VAL A 1 264 ? 43.807 14.875 15.678 1.00 12.51 264 VAL A CA 1
ATOM 2034 C C . VAL A 1 264 ? 43.229 15.038 14.258 1.00 12.00 264 VAL A C 1
ATOM 2035 O O . VAL A 1 264 ? 42.002 14.969 14.090 1.00 12.86 264 VAL A O 1
ATOM 2039 N N . GLN A 1 265 ? 44.110 15.217 13.261 1.00 12.63 265 GLN A N 1
ATOM 2040 C CA . GLN A 1 265 ? 43.681 15.345 11.892 1.00 14.74 265 GLN A CA 1
ATOM 2041 C C . GLN A 1 265 ? 43.924 14.075 11.132 1.00 13.55 265 GLN A C 1
ATOM 2042 O O . GLN A 1 265 ? 44.955 13.395 11.247 1.00 14.69 265 GLN A O 1
ATOM 2048 N N . ASP A 1 266 ? 42.963 13.697 10.319 1.00 13.96 266 ASP A N 1
ATOM 2049 C CA . ASP A 1 266 ? 43.053 12.498 9.428 1.00 19.21 266 ASP A CA 1
ATOM 2050 C C . ASP A 1 266 ? 43.838 12.890 8.183 1.00 19.61 266 ASP A C 1
ATOM 2051 O O . ASP A 1 266 ? 43.383 13.727 7.438 1.00 19.72 266 ASP A O 1
ATOM 2056 N N . PRO A 1 267 ? 45.015 12.291 7.958 1.00 19.83 267 PRO A N 1
ATOM 2057 C CA . PRO A 1 267 ? 45.659 12.669 6.659 1.00 22.42 267 PRO A CA 1
ATOM 2058 C C . PRO A 1 267 ? 44.862 12.377 5.402 1.00 22.06 267 PRO A C 1
ATOM 2059 O O . PRO A 1 267 ? 45.082 13.074 4.415 1.00 23.39 267 PRO A O 1
ATOM 2063 N N . LYS A 1 268 ? 43.959 11.389 5.429 1.00 21.15 268 LYS A N 1
ATOM 2064 C CA . LYS A 1 268 ? 43.081 11.090 4.274 1.00 23.24 268 LYS A CA 1
ATOM 2065 C C . LYS A 1 268 ? 42.033 12.168 3.955 1.00 24.65 268 LYS A C 1
ATOM 2066 O O . LYS A 1 268 ? 41.560 12.245 2.811 1.00 27.70 268 LYS A O 1
ATOM 2072 N N . THR A 1 269 ? 41.636 13.020 4.930 1.00 20.71 269 THR A N 1
ATOM 2073 C CA . THR A 1 269 ? 40.645 14.083 4.732 1.00 19.75 269 THR A CA 1
ATOM 2074 C C . THR A 1 269 ? 41.189 15.516 4.913 1.00 18.47 269 THR A C 1
ATOM 2075 O O . THR A 1 269 ? 40.499 16.465 4.562 1.00 22.15 269 THR A O 1
ATOM 2079 N N . GLY A 1 270 ? 42.361 15.641 5.569 1.00 20.87 270 GLY A N 1
ATOM 2080 C CA . GLY A 1 270 ? 42.863 16.909 6.100 1.00 20.12 270 GLY A CA 1
ATOM 2081 C C . GLY A 1 270 ? 41.974 17.603 7.128 1.00 22.07 270 GLY A C 1
ATOM 2082 O O . GLY A 1 270 ? 42.053 18.833 7.323 1.00 22.81 270 GLY A O 1
ATOM 2083 N N . GLU A 1 271 ? 41.094 16.819 7.774 1.00 19.45 271 GLU A N 1
ATOM 2084 C CA . GLU A 1 271 ? 40.154 17.340 8.753 1.00 19.65 271 GLU A CA 1
ATOM 2085 C C . GLU A 1 271 ? 40.178 16.455 9.978 1.00 16.28 271 GLU A C 1
ATOM 2086 O O . GLU A 1 271 ? 40.715 15.400 9.956 1.00 15.34 271 GLU A O 1
ATOM 2092 N N . ASP A 1 272 ? 39.634 17.024 11.055 1.00 14.32 272 ASP A N 1
ATOM 2093 C CA . ASP A 1 272 ? 39.447 16.226 12.313 1.00 13.10 272 ASP A CA 1
ATOM 2094 C C . ASP A 1 272 ? 38.078 15.532 12.303 1.00 13.38 272 ASP A C 1
ATOM 2095 O O . ASP A 1 272 ? 37.367 15.492 11.236 1.00 15.83 272 ASP A O 1
ATOM 2100 N N . TYR A 1 273 ? 37.764 14.837 13.370 1.00 11.94 273 TYR A N 1
ATOM 2101 C CA . TYR A 1 273 ? 36.464 14.148 13.416 1.00 11.96 273 TYR A CA 1
ATOM 2102 C C . TYR A 1 273 ? 36.028 13.791 14.797 1.00 10.70 273 TYR A C 1
ATOM 2103 O O . TYR A 1 273 ? 35.684 12.675 15.063 1.00 12.31 273 TYR A O 1
ATOM 2112 N N . PRO A 1 274 ? 36.103 14.758 15.747 1.00 10.45 274 PRO A N 1
ATOM 2113 C CA . PRO A 1 274 ? 35.910 14.359 17.157 1.00 9.88 274 PRO A CA 1
ATOM 2114 C C . PRO A 1 274 ? 34.498 13.796 17.430 1.00 10.07 274 PRO A C 1
ATOM 2115 O O . PRO A 1 274 ? 33.489 14.252 16.845 1.00 10.46 274 PRO A O 1
ATOM 2119 N N . SER A 1 275 ? 34.442 12.996 18.474 1.00 9.06 275 SER A N 1
ATOM 2120 C CA . SER A 1 275 ? 33.188 12.591 19.070 1.00 9.01 275 SER A CA 1
ATOM 2121 C C . SER A 1 275 ? 32.606 13.697 19.910 1.00 9.10 275 SER A C 1
ATOM 2122 O O . SER A 1 275 ? 33.192 14.177 20.822 1.00 10.21 275 SER A O 1
ATOM 2125 N N . PHE A 1 276 ? 31.332 13.978 19.691 1.00 10.12 276 PHE A N 1
ATOM 2126 C CA . PHE A 1 276 ? 30.555 15.015 20.319 1.00 9.13 276 PHE A CA 1
ATOM 2127 C C . PHE A 1 276 ? 29.616 14.488 21.383 1.00 10.70 276 PHE A C 1
ATOM 2128 O O . PHE A 1 276 ? 29.552 15.067 22.511 1.00 9.37 276 PHE A O 1
ATOM 2136 N N . PHE A 1 277 ? 28.916 13.393 21.125 1.00 9.69 277 PHE A N 1
ATOM 2137 C CA . PHE A 1 277 ? 28.066 12.782 22.080 1.00 9.47 277 PHE A CA 1
ATOM 2138 C C . PHE A 1 277 ? 27.934 11.309 21.851 1.00 9.45 277 PHE A C 1
ATOM 2139 O O . PHE A 1 277 ? 28.351 10.800 20.771 1.00 9.72 277 PHE A O 1
ATOM 2147 N N . SER A 1 278 ? 27.495 10.543 22.848 1.00 11.05 278 SER A N 1
ATOM 2148 C CA . SER A 1 278 ? 27.261 9.101 22.708 1.00 9.40 278 SER A CA 1
ATOM 2149 C C . SER A 1 278 ? 26.037 8.635 23.393 1.00 9.66 278 SER A C 1
ATOM 2150 O O . SER A 1 278 ? 25.491 9.288 24.292 1.00 10.38 278 SER A O 1
ATOM 2153 N N . MET A 1 279 ? 25.528 7.471 22.948 1.00 9.68 279 MET A N 1
ATOM 2154 C CA . MET A 1 279 ? 24.318 6.937 23.545 1.00 11.41 279 MET A CA 1
ATOM 2155 C C . MET A 1 279 ? 24.628 5.482 23.800 1.00 12.39 279 MET A C 1
ATOM 2156 O O . MET A 1 279 ? 25.326 4.815 23.014 1.00 14.68 279 MET A O 1
ATOM 2161 N N . GLN A 1 280 ? 24.157 4.967 24.901 1.00 12.63 280 GLN A N 1
ATOM 2162 C CA . GLN A 1 280 ? 24.192 3.552 25.246 1.00 10.60 280 GLN A CA 1
ATOM 2163 C C . GLN A 1 280 ? 22.787 3.085 25.548 1.00 9.33 280 GLN A C 1
ATOM 2164 O O . GLN A 1 280 ? 22.055 3.803 26.189 1.00 10.45 280 GLN A O 1
ATOM 2170 N N . TYR A 1 281 ? 22.348 1.948 25.003 1.00 8.64 281 TYR A N 1
ATOM 2171 C CA . TYR A 1 281 ? 21.028 1.401 25.153 1.00 8.72 281 TYR A CA 1
ATOM 2172 C C . TYR A 1 281 ? 21.114 0.015 25.668 1.00 9.34 281 TYR A C 1
ATOM 2173 O O . TYR A 1 281 ? 21.904 -0.764 25.195 1.00 8.59 281 TYR A O 1
ATOM 2182 N N . ASN A 1 282 ? 20.215 -0.394 26.556 1.00 9.06 282 ASN A N 1
ATOM 2183 C CA . ASN A 1 282 ? 19.882 -1.802 26.778 1.00 9.95 282 ASN A CA 1
ATOM 2184 C C . ASN A 1 282 ? 18.540 -2.023 26.018 1.00 9.51 282 ASN A C 1
ATOM 2185 O O . ASN A 1 282 ? 17.479 -1.593 26.440 1.00 11.76 282 ASN A O 1
ATOM 2190 N N . LEU A 1 283 ? 18.602 -2.760 24.930 1.00 9.78 283 LEU A N 1
ATOM 2191 C CA . LEU A 1 283 ? 17.403 -2.959 24.132 1.00 10.93 283 LEU A CA 1
ATOM 2192 C C . LEU A 1 283 ? 16.433 -3.860 24.743 1.00 10.22 283 LEU A C 1
ATOM 2193 O O . LEU A 1 283 ? 15.233 -3.848 24.380 1.00 12.85 283 LEU A O 1
ATOM 2198 N N . ASP A 1 284 ? 16.824 -4.647 25.712 1.00 10.88 284 ASP A N 1
ATOM 2199 C CA . ASP A 1 284 ? 15.862 -5.477 26.364 1.00 13.69 284 ASP A CA 1
ATOM 2200 C C . ASP A 1 284 ? 15.072 -4.796 27.429 1.00 13.63 284 ASP A C 1
ATOM 2201 O O . ASP A 1 284 ? 14.021 -5.381 27.801 1.00 16.47 284 ASP A O 1
ATOM 2206 N N . ASN A 1 285 ? 15.515 -3.689 28.019 1.00 11.08 285 ASN A N 1
ATOM 2207 C CA . ASN A 1 285 ? 14.807 -3.133 29.167 1.00 11.13 285 ASN A CA 1
ATOM 2208 C C . ASN A 1 285 ? 14.519 -1.669 29.135 1.00 10.75 285 ASN A C 1
ATOM 2209 O O . ASN A 1 285 ? 13.997 -1.133 30.182 1.00 12.42 285 ASN A O 1
ATOM 2214 N N . GLY A 1 286 ? 14.884 -0.982 28.039 1.00 11.15 286 GLY A N 1
ATOM 2215 C CA . GLY A 1 286 ? 14.604 0.378 27.919 1.00 9.37 286 GLY A CA 1
ATOM 2216 C C . GLY A 1 286 ? 15.593 1.417 28.506 1.00 10.46 286 GLY A C 1
ATOM 2217 O O . GLY A 1 286 ? 15.380 2.633 28.356 1.00 10.78 286 GLY A O 1
ATOM 2218 N N . ASP A 1 287 ? 16.624 0.905 29.140 1.00 9.06 287 ASP A N 1
ATOM 2219 C CA . ASP A 1 287 ? 17.617 1.793 29.710 1.00 9.29 287 ASP A CA 1
ATOM 2220 C C . ASP A 1 287 ? 18.356 2.527 28.600 1.00 9.48 287 ASP A C 1
ATOM 2221 O O . ASP A 1 287 ? 18.758 1.934 27.622 1.00 9.55 287 ASP A O 1
ATOM 2226 N N . ILE A 1 288 ? 18.613 3.810 28.833 1.00 9.79 288 ILE A N 1
ATOM 2227 C CA . ILE A 1 288 ? 19.318 4.695 27.925 1.00 9.85 288 ILE A CA 1
ATOM 2228 C C . ILE A 1 288 ? 20.292 5.565 28.675 1.00 9.30 288 ILE A C 1
ATOM 2229 O O . ILE A 1 288 ? 19.921 6.138 29.744 1.00 11.20 288 ILE A O 1
ATOM 2234 N N . TRP A 1 289 ? 21.547 5.698 28.202 1.00 9.78 289 TRP A N 1
ATOM 2235 C CA . TRP A 1 289 ? 22.495 6.644 28.770 1.00 9.69 289 TRP A CA 1
ATOM 2236 C C . TRP A 1 289 ? 22.861 7.644 27.681 1.00 11.85 289 TRP A C 1
ATOM 2237 O O . TRP A 1 289 ? 23.220 7.244 26.567 1.00 11.04 289 TRP A O 1
ATOM 2248 N N . PHE A 1 290 ? 22.761 8.925 27.932 1.00 10.45 290 PHE A N 1
ATOM 2249 C CA . PHE A 1 290 ? 23.186 9.961 26.959 1.00 10.93 290 PHE A CA 1
ATOM 2250 C C . PHE A 1 290 ? 24.354 10.652 27.585 1.00 10.69 290 PHE A C 1
ATOM 2251 O O . PHE A 1 290 ? 24.228 11.264 28.653 1.00 11.25 290 PHE A O 1
ATOM 2259 N N . ARG A 1 291 ? 25.471 10.677 26.854 1.00 10.75 291 ARG A N 1
ATOM 2260 C CA . ARG A 1 291 ? 26.708 11.355 27.339 1.00 10.20 291 ARG A CA 1
ATOM 2261 C C . ARG A 1 291 ? 27.137 12.424 26.317 1.00 9.66 291 ARG A C 1
ATOM 2262 O O . ARG A 1 291 ? 27.176 12.231 25.078 1.00 10.63 291 ARG A O 1
ATOM 2270 N N . SER A 1 292 ? 27.460 13.588 26.880 1.00 10.40 292 SER A N 1
ATOM 2271 C CA . SER A 1 292 ? 28.083 14.627 26.101 1.00 10.89 292 SER A CA 1
ATOM 2272 C C . SER A 1 292 ? 29.584 14.616 26.295 1.00 11.42 292 SER A C 1
ATOM 2273 O O . SER A 1 292 ? 30.058 14.733 27.444 1.00 10.74 292 SER A O 1
ATOM 2276 N N . LEU A 1 293 ? 30.343 14.543 25.226 1.00 10.06 293 LEU A N 1
ATOM 2277 C CA . LEU A 1 293 ? 31.794 14.609 25.299 1.00 10.18 293 LEU A CA 1
ATOM 2278 C C . LEU A 1 293 ? 32.217 16.060 25.468 1.00 12.42 293 LEU A C 1
ATOM 2279 O O . LEU A 1 293 ? 33.362 16.264 25.923 1.00 13.89 293 LEU A O 1
ATOM 2284 N N . MET A 1 294 ? 31.371 17.036 25.152 1.00 10.40 294 MET A N 1
ATOM 2285 C CA . MET A 1 294 ? 31.723 18.430 25.389 1.00 11.45 294 MET A CA 1
ATOM 2286 C C . MET A 1 294 ? 31.805 18.809 26.846 1.00 12.78 294 MET A C 1
ATOM 2287 O O . MET A 1 294 ? 32.687 19.556 27.247 1.00 12.40 294 MET A O 1
ATOM 2292 N N . SER A 1 295 ? 30.953 18.271 27.710 1.00 12.82 295 SER A N 1
ATOM 2293 C CA . SER A 1 295 ? 31.009 18.481 29.145 1.00 12.52 295 SER A CA 1
ATOM 2294 C C . SER A 1 295 ? 31.448 17.326 29.930 1.00 13.68 295 SER A C 1
ATOM 2295 O O . SER A 1 295 ? 31.704 17.476 31.122 1.00 13.62 295 SER A O 1
ATOM 2298 N N . GLY A 1 296 ? 31.590 16.137 29.325 1.00 12.44 296 GLY A N 1
ATOM 2299 C CA . GLY A 1 296 ? 31.891 14.991 30.053 1.00 13.63 296 GLY A CA 1
ATOM 2300 C C . GLY A 1 296 ? 30.771 14.363 30.873 1.00 16.59 296 GLY A C 1
ATOM 2301 O O . GLY A 1 296 ? 30.982 13.336 31.495 1.00 26.93 296 GLY A O 1
ATOM 2302 N N . LYS A 1 297 ? 29.587 14.873 30.804 1.00 13.54 297 LYS A N 1
ATOM 2303 C CA . LYS A 1 297 ? 28.518 14.490 31.691 1.00 13.08 297 LYS A CA 1
ATOM 2304 C C . LYS A 1 297 ? 27.599 13.529 30.947 1.00 12.67 297 LYS A C 1
ATOM 2305 O O . LYS A 1 297 ? 27.460 13.532 29.708 1.00 13.83 297 LYS A O 1
ATOM 2311 N N . GLU A 1 298 ? 26.885 12.766 31.765 1.00 12.68 298 GLU A N 1
ATOM 2312 C CA . GLU A 1 298 ? 26.058 11.679 31.323 1.00 13.82 298 GLU A CA 1
ATOM 2313 C C . GLU A 1 298 ? 24.758 11.649 32.200 1.00 14.38 298 GLU A C 1
ATOM 2314 O O . GLU A 1 298 ? 24.772 11.981 33.408 1.00 18.82 298 GLU A O 1
ATOM 2320 N N . ILE A 1 299 ? 23.610 11.359 31.525 1.00 13.02 299 ILE A N 1
ATOM 2321 C CA . ILE A 1 299 ? 22.409 11.016 32.272 1.00 14.29 299 ILE A CA 1
ATOM 2322 C C . ILE A 1 299 ? 21.894 9.648 31.890 1.00 13.50 299 ILE A C 1
ATOM 2323 O O . ILE A 1 299 ? 22.061 9.193 30.748 1.00 13.71 299 ILE A O 1
ATOM 2328 N N . LYS A 1 300 ? 21.286 8.956 32.823 1.00 12.34 300 LYS A N 1
ATOM 2329 C CA . LYS A 1 300 ? 20.619 7.665 32.627 1.00 12.91 300 LYS A CA 1
ATOM 2330 C C . LYS A 1 300 ? 19.140 7.870 32.822 1.00 11.29 300 LYS A C 1
ATOM 2331 O O . LYS A 1 300 ? 18.650 8.527 33.731 1.00 11.99 300 LYS A O 1
ATOM 2337 N N . PHE A 1 301 ? 18.382 7.296 31.863 1.00 10.95 301 PHE A N 1
ATOM 2338 C CA . PHE A 1 301 ? 16.948 7.314 31.923 1.00 12.17 301 PHE A CA 1
ATOM 2339 C C . PHE A 1 301 ? 16.406 6.009 31.291 1.00 11.62 301 PHE A C 1
ATOM 2340 O O . PHE A 1 301 ? 17.117 5.058 30.994 1.00 11.16 301 PHE A O 1
ATOM 2348 N N . ASN A 1 302 ? 15.063 5.953 31.111 1.00 11.37 302 ASN A N 1
ATOM 2349 C CA . ASN A 1 302 ? 14.445 4.774 30.494 1.00 11.75 302 ASN A CA 1
ATOM 2350 C C . ASN A 1 302 ? 13.323 5.221 29.575 1.00 11.00 302 ASN A C 1
ATOM 2351 O O . ASN A 1 302 ? 12.590 6.100 29.920 1.00 11.02 302 ASN A O 1
ATOM 2356 N N . LEU A 1 303 ? 13.168 4.581 28.464 1.00 10.59 303 LEU A N 1
ATOM 2357 C CA . LEU A 1 303 ? 12.069 4.887 27.560 1.00 11.24 303 LEU A CA 1
ATOM 2358 C C . LEU A 1 303 ? 10.732 4.816 28.256 1.00 11.24 303 LEU A C 1
ATOM 2359 O O . LEU A 1 303 ? 9.866 5.558 27.903 1.00 11.93 303 LEU A O 1
ATOM 2364 N N . GLU A 1 304 ? 10.561 3.911 29.153 1.00 10.90 304 GLU A N 1
ATOM 2365 C CA . GLU A 1 304 ? 9.256 3.804 29.840 1.00 14.61 304 GLU A CA 1
ATOM 2366 C C . GLU A 1 304 ? 8.859 5.069 30.563 1.00 14.52 304 GLU A C 1
ATOM 2367 O O . GLU A 1 304 ? 7.633 5.273 30.722 1.00 16.85 304 GLU A O 1
ATOM 2373 N N . ASP A 1 305 ? 9.840 5.879 30.965 1.00 13.31 305 ASP A N 1
ATOM 2374 C CA . ASP A 1 305 ? 9.684 7.164 31.665 1.00 16.26 305 ASP A CA 1
ATOM 2375 C C . ASP A 1 305 ? 8.928 8.177 30.731 1.00 15.50 305 ASP A C 1
ATOM 2376 O O . ASP A 1 305 ? 8.541 9.286 31.193 1.00 16.77 305 ASP A O 1
ATOM 2381 N N . THR A 1 306 ? 8.771 7.879 29.435 1.00 10.93 306 THR A N 1
ATOM 2382 C CA . THR A 1 306 ? 8.178 8.781 28.510 1.00 11.30 306 THR A CA 1
ATOM 2383 C C . THR A 1 306 ? 6.857 8.255 28.014 1.00 10.89 306 THR A C 1
ATOM 2384 O O . THR A 1 306 ? 6.190 9.000 27.258 1.00 11.45 306 THR A O 1
ATOM 2388 N N . LYS A 1 307 ? 6.398 7.097 28.418 1.00 12.66 307 LYS A N 1
ATOM 2389 C CA . LYS A 1 307 ? 5.073 6.608 28.031 1.00 13.74 307 LYS A CA 1
ATOM 2390 C C . LYS A 1 307 ? 3.925 7.493 28.565 1.00 11.66 307 LYS A C 1
ATOM 2391 O O . LYS A 1 307 ? 2.842 7.490 27.965 1.00 14.67 307 LYS A O 1
ATOM 2397 N N . GLN A 1 308 ? 4.182 8.261 29.593 1.00 11.00 308 GLN A N 1
ATOM 2398 C CA . GLN A 1 308 ? 3.191 9.146 30.106 1.00 11.05 308 GLN A CA 1
ATOM 2399 C C . GLN A 1 308 ? 2.717 10.174 29.131 1.00 10.41 308 GLN A C 1
ATOM 2400 O O . GLN A 1 308 ? 1.672 10.816 29.352 1.00 11.07 308 GLN A O 1
ATOM 2406 N N . PHE A 1 309 ? 3.559 10.555 28.190 1.00 10.57 309 PHE A N 1
ATOM 2407 C CA . PHE A 1 309 ? 3.253 11.654 27.281 1.00 10.38 309 PHE A CA 1
ATOM 2408 C C . PHE A 1 309 ? 2.272 11.270 26.191 1.00 12.42 309 PHE A C 1
ATOM 2409 O O . PHE A 1 309 ? 2.524 10.350 25.421 1.00 14.44 309 PHE A O 1
ATOM 2417 N N . LYS A 1 310 ? 1.211 12.054 26.069 1.00 12.95 310 LYS A N 1
ATOM 2418 C CA . LYS A 1 310 ? 0.153 11.702 25.112 1.00 14.89 310 LYS A CA 1
ATOM 2419 C C . LYS A 1 310 ? 0.277 12.460 23.830 1.00 16.20 310 LYS A C 1
ATOM 2420 O O . LYS A 1 310 ? -0.468 12.148 22.889 1.00 22.50 310 LYS A O 1
ATOM 2426 N N . THR A 1 311 ? 1.178 13.404 23.723 1.00 12.94 311 THR A N 1
ATOM 2427 C CA . THR A 1 311 ? 1.463 14.158 22.543 1.00 13.63 311 THR A CA 1
ATOM 2428 C C . THR A 1 311 ? 2.999 14.271 22.383 1.00 12.96 311 THR A C 1
ATOM 2429 O O . THR A 1 311 ? 3.714 14.029 23.357 1.00 11.73 311 THR A O 1
ATOM 2433 N N . PRO A 1 312 ? 3.509 14.670 21.196 1.00 13.59 312 PRO A N 1
ATOM 2434 C CA . PRO A 1 312 ? 4.940 14.671 21.012 1.00 13.40 312 PRO A CA 1
ATOM 2435 C C . PRO A 1 312 ? 5.575 15.683 21.939 1.00 12.82 312 PRO A C 1
ATOM 2436 O O . PRO A 1 312 ? 5.074 16.778 22.136 1.00 13.70 312 PRO A O 1
ATOM 2440 N N . MET A 1 313 ? 6.779 15.295 22.383 1.00 11.19 313 MET A N 1
ATOM 2441 C CA . MET A 1 313 ? 7.590 16.079 23.273 1.00 11.57 313 MET A CA 1
ATOM 2442 C C . MET A 1 313 ? 8.971 16.289 22.646 1.00 10.81 313 MET A C 1
ATOM 2443 O O . MET A 1 313 ? 9.417 15.465 21.856 1.00 11.88 313 MET A O 1
ATOM 2448 N N . HIS A 1 314 ? 9.724 17.232 23.176 1.00 10.30 314 HIS A N 1
ATOM 2449 C CA . HIS A 1 314 ? 11.034 17.496 22.660 1.00 10.20 314 HIS A CA 1
ATOM 2450 C C . HIS A 1 314 ? 11.937 17.967 23.817 1.00 9.51 314 HIS A C 1
ATOM 2451 O O . HIS A 1 314 ? 11.483 18.647 24.731 1.00 11.17 314 HIS A O 1
ATOM 2458 N N . ALA A 1 315 ? 13.210 17.686 23.739 1.00 10.31 315 ALA A N 1
ATOM 2459 C CA . ALA A 1 315 ? 14.238 18.200 24.718 1.00 9.70 315 ALA A CA 1
ATOM 2460 C C . ALA A 1 315 ? 15.561 18.462 24.010 1.00 10.11 315 ALA A C 1
ATOM 2461 O O . ALA A 1 315 ? 16.022 17.614 23.197 1.00 9.99 315 ALA A O 1
ATOM 2463 N N . ASP A 1 316 ? 16.179 19.609 24.334 1.00 11.24 316 ASP A N 1
ATOM 2464 C CA . ASP A 1 316 ? 17.553 19.918 23.938 1.00 11.20 316 ASP A CA 1
ATOM 2465 C C . ASP A 1 316 ? 18.476 19.118 24.840 1.00 11.21 316 ASP A C 1
ATOM 2466 O O . ASP A 1 316 ? 19.135 19.667 25.701 1.00 11.20 316 ASP A O 1
ATOM 2471 N N . ILE A 1 317 ? 18.535 17.802 24.680 1.00 10.83 317 ILE A N 1
ATOM 2472 C CA . ILE A 1 317 ? 19.137 16.944 25.704 1.00 11.97 317 ILE A CA 1
ATOM 2473 C C . ILE A 1 317 ? 20.609 17.229 25.928 1.00 11.34 317 ILE A C 1
ATOM 2474 O O . ILE A 1 317 ? 21.073 17.257 27.100 1.00 10.66 317 ILE A O 1
ATOM 2479 N N . MET A 1 318 ? 21.350 17.462 24.841 1.00 10.05 318 MET A N 1
ATOM 2480 C CA . MET A 1 318 ? 22.770 17.742 24.961 1.00 12.02 318 MET A CA 1
ATOM 2481 C C . MET A 1 318 ? 23.006 19.008 25.734 1.00 12.44 318 MET A C 1
ATOM 2482 O O . MET A 1 318 ? 23.852 18.987 26.612 1.00 11.34 318 MET A O 1
ATOM 2487 N N . ALA A 1 319 ? 22.291 20.041 25.378 1.00 11.89 319 ALA A N 1
ATOM 2488 C CA . ALA A 1 319 ? 22.442 21.336 26.055 1.00 12.62 319 ALA A CA 1
ATOM 2489 C C . ALA A 1 319 ? 22.137 21.104 27.506 1.00 14.86 319 ALA A C 1
ATOM 2490 O O . ALA A 1 319 ? 22.787 21.701 28.390 1.00 13.79 319 ALA A O 1
ATOM 2492 N N . GLN A 1 320 ? 21.104 20.386 27.857 1.00 12.00 320 GLN A N 1
ATOM 2493 C CA . GLN A 1 320 ? 20.736 20.171 29.264 1.00 12.61 320 GLN A CA 1
ATOM 2494 C C . GLN A 1 320 ? 21.750 19.404 30.010 1.00 13.53 320 GLN A C 1
ATOM 2495 O O . GLN A 1 320 ? 22.100 19.738 31.144 1.00 14.39 320 GLN A O 1
ATOM 2501 N N . VAL A 1 321 ? 22.300 18.314 29.422 1.00 12.90 321 VAL A N 1
ATOM 2502 C CA . VAL A 1 321 ? 23.283 17.551 30.097 1.00 11.72 321 VAL A CA 1
ATOM 2503 C C . VAL A 1 321 ? 24.528 18.450 30.324 1.00 14.07 321 VAL A C 1
ATOM 2504 O O . VAL A 1 321 ? 25.161 18.410 31.392 1.00 13.42 321 VAL A O 1
ATOM 2508 N N . ASP A 1 322 ? 24.870 19.250 29.378 1.00 13.08 322 ASP A N 1
ATOM 2509 C CA . ASP A 1 322 ? 26.039 20.172 29.478 1.00 14.30 322 ASP A CA 1
ATOM 2510 C C . ASP A 1 322 ? 25.886 21.158 30.590 1.00 17.59 322 ASP A C 1
ATOM 2511 O O . ASP A 1 322 ? 26.907 21.584 31.172 1.00 19.66 322 ASP A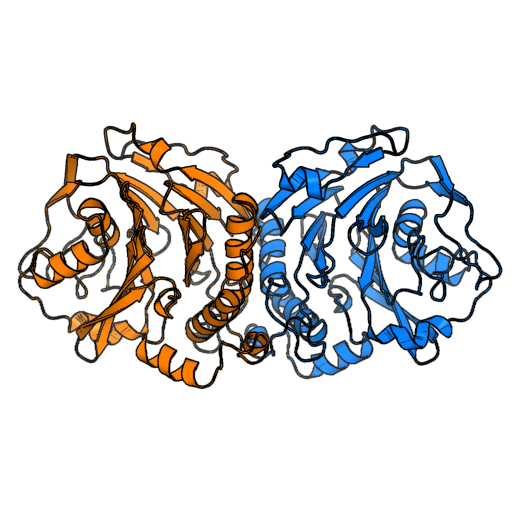 O 1
ATOM 2516 N N . LYS A 1 323 ? 24.654 21.454 30.963 1.00 15.85 323 LYS A N 1
ATOM 2517 C CA . LYS A 1 323 ? 24.416 22.443 32.066 1.00 18.08 323 LYS A CA 1
ATOM 2518 C C . LYS A 1 323 ? 24.344 21.764 33.363 1.00 19.05 323 LYS A C 1
ATOM 2519 O O . LYS A 1 323 ? 24.058 22.487 34.350 1.00 24.42 323 LYS A O 1
ATOM 2525 N N . GLY A 1 324 ? 24.559 20.464 33.439 1.00 18.85 324 GLY A N 1
ATOM 2526 C CA . GLY A 1 324 ? 24.552 19.663 34.603 1.00 19.08 324 GLY A CA 1
ATOM 2527 C C . GLY A 1 324 ? 23.184 19.054 35.018 1.00 20.12 324 GLY A C 1
ATOM 2528 O O . GLY A 1 324 ? 23.055 18.484 36.088 1.00 22.54 324 GLY A O 1
ATOM 2529 N N . ALA A 1 325 ? 22.205 19.040 34.100 1.00 17.51 325 ALA A N 1
ATOM 2530 C CA . ALA A 1 325 ? 20.898 18.404 34.378 1.00 16.89 325 ALA A CA 1
ATOM 2531 C C . ALA A 1 325 ? 21.056 16.946 34.755 1.00 19.80 325 ALA A C 1
ATOM 2532 O O . ALA A 1 325 ? 21.780 16.172 34.116 1.00 20.09 325 ALA A O 1
ATOM 2534 N N . GLN A 1 326 ? 20.281 16.492 35.721 1.00 21.09 326 GLN A N 1
ATOM 2535 C CA . GLN A 1 326 ? 20.220 15.096 36.032 1.00 23.11 326 GLN A CA 1
ATOM 2536 C C . GLN A 1 326 ? 18.987 14.459 35.517 1.00 19.78 326 GLN A C 1
ATOM 2537 O O . GLN A 1 326 ? 18.945 13.268 35.518 1.00 21.06 326 GLN A O 1
ATOM 2543 N N . THR A 1 327 ? 18.012 15.267 35.078 1.00 19.88 327 THR A N 1
ATOM 2544 C CA . THR A 1 327 ? 16.790 14.704 34.498 1.00 19.96 327 THR A CA 1
ATOM 2545 C C . THR A 1 327 ? 16.414 15.620 33.364 1.00 16.69 327 THR A C 1
ATOM 2546 O O . THR A 1 327 ? 16.756 16.818 33.324 1.00 18.26 327 THR A O 1
ATOM 2550 N N . ILE A 1 328 ? 15.710 15.010 32.417 1.00 14.84 328 ILE A N 1
ATOM 2551 C CA . ILE A 1 328 ? 15.321 15.674 31.203 1.00 13.29 328 ILE A CA 1
ATOM 2552 C C . ILE A 1 328 ? 14.151 16.615 31.470 1.00 12.31 328 ILE A C 1
ATOM 2553 O O . ILE A 1 328 ? 13.172 16.145 32.070 1.00 14.68 328 ILE A O 1
ATOM 2558 N N . THR A 1 329 ? 14.242 17.863 31.029 1.00 11.72 329 THR A N 1
ATOM 2559 C CA . THR A 1 329 ? 13.082 18.775 31.036 1.00 12.99 329 THR A CA 1
ATOM 2560 C C . THR A 1 329 ? 12.474 18.742 29.675 1.00 12.49 329 THR A C 1
ATOM 2561 O O . THR A 1 329 ? 13.121 19.109 28.662 1.00 14.73 329 THR A O 1
ATOM 2565 N N . TRP A 1 330 ? 11.321 18.163 29.594 1.00 11.03 330 TRP A N 1
ATOM 2566 C CA . TRP A 1 330 ? 10.588 18.008 28.309 1.00 10.70 330 TRP A CA 1
ATOM 2567 C C . TRP A 1 330 ? 9.719 19.221 27.998 1.00 12.87 330 TRP A C 1
ATOM 2568 O O . TRP A 1 330 ? 9.199 19.846 28.937 1.00 12.55 330 TRP A O 1
ATOM 2579 N N . SER A 1 331 ? 9.623 19.591 26.725 1.00 11.62 331 SER A N 1
ATOM 2580 C CA . SER A 1 331 ? 8.773 20.607 26.195 1.00 12.04 331 SER A CA 1
ATOM 2581 C C . SER A 1 331 ? 7.802 19.996 25.272 1.00 14.02 331 SER A C 1
ATOM 2582 O O . SER A 1 331 ? 8.077 18.937 24.677 1.00 14.08 331 SER A O 1
ATOM 2585 N N . LYS A 1 332 ? 6.640 20.562 25.132 1.00 15.35 332 LYS A N 1
ATOM 2586 C CA . LYS A 1 332 ? 5.732 20.111 24.047 1.00 17.40 332 LYS A CA 1
ATOM 2587 C C . LYS A 1 332 ? 6.452 20.493 22.778 1.00 20.59 332 LYS A C 1
ATOM 2588 O O . LYS A 1 332 ? 7.220 21.474 22.698 1.00 21.30 332 LYS A O 1
ATOM 2594 N N . MET A 1 333 ? 6.244 19.696 21.714 1.00 22.17 333 MET A N 1
ATOM 2595 C CA . MET A 1 333 ? 6.937 19.985 20.459 1.00 23.88 333 MET A CA 1
ATOM 2596 C C . MET A 1 333 ? 6.703 21.452 19.895 1.00 26.80 333 MET A C 1
ATOM 2597 O O . MET A 1 333 ? 5.596 22.041 20.139 1.00 27.81 333 MET A O 1
ATOM 2602 N N . CYS B 1 1 ? 50.028 2.938 33.827 1.00 16.98 1 CYS B N 1
ATOM 2603 C CA . CYS B 1 1 ? 49.752 4.126 34.607 1.00 16.72 1 CYS B CA 1
ATOM 2604 C C . CYS B 1 1 ? 50.157 5.220 33.693 1.00 15.29 1 CYS B C 1
ATOM 2605 O O . CYS B 1 1 ? 51.255 5.105 33.068 1.00 15.32 1 CYS B O 1
ATOM 2608 N N . SER B 1 2 ? 49.296 6.221 33.607 1.00 9.94 2 SER B N 1
ATOM 2609 C CA . SER B 1 2 ? 49.723 7.367 32.854 1.00 8.90 2 SER B CA 1
ATOM 2610 C C . SER B 1 2 ? 49.355 8.648 33.526 1.00 8.45 2 SER B C 1
ATOM 2611 O O . SER B 1 2 ? 48.357 8.657 34.232 1.00 8.81 2 SER B O 1
ATOM 2614 N N . ARG B 1 3 ? 50.094 9.725 33.186 1.00 7.95 3 ARG B N 1
ATOM 2615 C CA . ARG B 1 3 ? 49.819 11.015 33.858 1.00 7.98 3 ARG B CA 1
ATOM 2616 C C . ARG B 1 3 ? 50.042 12.136 32.859 1.00 7.91 3 ARG B C 1
ATOM 2617 O O . ARG B 1 3 ? 51.062 12.137 32.173 1.00 10.07 3 ARG B O 1
ATOM 2625 N N . LEU B 1 4 ? 49.151 13.084 32.796 1.00 7.66 4 LEU B N 1
ATOM 2626 C CA . LEU B 1 4 ? 49.217 14.240 31.956 1.00 8.94 4 LEU B CA 1
ATOM 2627 C C . LEU B 1 4 ? 49.022 15.502 32.827 1.00 9.95 4 LEU B C 1
ATOM 2628 O O . LEU B 1 4 ? 48.069 15.556 33.573 1.00 9.44 4 LEU B O 1
ATOM 2633 N N . VAL B 1 5 ? 49.818 16.522 32.574 1.00 10.04 5 VAL B N 1
ATOM 2634 C CA . VAL B 1 5 ? 49.634 17.889 33.089 1.00 9.69 5 VAL B CA 1
ATOM 2635 C C . VAL B 1 5 ? 49.281 18.779 31.900 1.00 10.49 5 VAL B C 1
ATOM 2636 O O . VAL B 1 5 ? 49.897 18.700 30.852 1.00 10.95 5 VAL B O 1
ATOM 2640 N N . THR B 1 6 ? 48.286 19.632 32.092 1.00 10.45 6 THR B N 1
ATOM 2641 C CA . THR B 1 6 ? 47.845 20.536 31.056 1.00 10.90 6 THR B CA 1
ATOM 2642 C C . THR B 1 6 ? 47.680 21.963 31.767 1.00 11.55 6 THR B C 1
ATOM 2643 O O . THR B 1 6 ? 46.861 22.096 32.658 1.00 13.27 6 THR B O 1
ATOM 2647 N N . GLU B 1 7 ? 48.390 22.943 31.221 1.00 13.26 7 GLU B N 1
ATOM 2648 C CA . GLU B 1 7 ? 48.106 24.297 31.567 1.00 14.56 7 GLU B CA 1
ATOM 2649 C C . GLU B 1 7 ? 46.786 24.795 30.955 1.00 12.14 7 GLU B C 1
ATOM 2650 O O . GLU B 1 7 ? 46.572 24.635 29.750 1.00 14.23 7 GLU B O 1
ATOM 2656 N N . THR B 1 8 ? 45.952 25.448 31.785 1.00 12.32 8 THR B N 1
ATOM 2657 C CA . THR B 1 8 ? 44.688 26.016 31.290 1.00 14.41 8 THR B CA 1
ATOM 2658 C C . THR B 1 8 ? 44.467 27.369 31.941 1.00 15.55 8 THR B C 1
ATOM 2659 O O . THR B 1 8 ? 45.041 27.676 32.970 1.00 15.51 8 THR B O 1
ATOM 2663 N N . GLN B 1 9 ? 43.569 28.144 31.330 1.00 14.55 9 GLN B N 1
ATOM 2664 C CA . GLN B 1 9 ? 43.210 29.422 31.936 1.00 16.31 9 GLN B CA 1
ATOM 2665 C C . GLN B 1 9 ? 42.512 29.340 33.248 1.00 15.89 9 GLN B C 1
ATOM 2666 O O . GLN B 1 9 ? 42.348 30.380 33.953 1.00 16.58 9 GLN B O 1
ATOM 2672 N N . TYR B 1 10 ? 42.035 28.144 33.671 1.00 13.80 10 TYR B N 1
ATOM 2673 C CA . TYR B 1 10 ? 41.416 27.959 34.868 1.00 14.98 10 TYR B CA 1
ATOM 2674 C C . TYR B 1 10 ? 42.263 27.303 35.965 1.00 12.54 10 TYR B C 1
ATOM 2675 O O . TYR B 1 10 ? 41.726 26.997 37.026 1.00 13.71 10 TYR B O 1
ATOM 2684 N N . GLY B 1 11 ? 43.527 26.977 35.653 1.00 13.54 11 GLY B N 1
ATOM 2685 C CA . GLY B 1 11 ? 44.406 26.254 36.487 1.00 13.34 11 GLY B CA 1
ATOM 2686 C C . GLY B 1 11 ? 45.215 25.199 35.786 1.00 12.90 11 GLY B C 1
ATOM 2687 O O . GLY B 1 11 ? 44.927 24.795 34.633 1.00 15.39 11 GLY B O 1
ATOM 2688 N N . THR B 1 12 ? 46.159 24.715 36.543 1.00 12.96 12 THR B N 1
ATOM 2689 C CA . THR B 1 12 ? 46.977 23.606 36.140 1.00 11.85 12 THR B CA 1
ATOM 2690 C C . THR B 1 12 ? 46.213 22.309 36.434 1.00 12.07 12 THR B C 1
ATOM 2691 O O . THR B 1 12 ? 46.019 21.976 37.537 1.00 11.47 12 THR B O 1
ATOM 2695 N N . MET B 1 13 ? 45.941 21.548 35.356 1.00 10.13 13 MET B N 1
ATOM 2696 C CA . MET B 1 13 ? 45.132 20.358 35.479 1.00 10.80 13 MET B CA 1
ATOM 2697 C C . MET B 1 13 ? 46.002 19.118 35.317 1.00 9.98 13 MET B C 1
ATOM 2698 O O . MET B 1 13 ? 46.909 19.060 34.468 1.00 11.16 13 MET B O 1
ATOM 2703 N N . LEU B 1 14 ? 45.779 18.152 36.185 1.00 9.11 14 LEU B N 1
ATOM 2704 C CA . LEU B 1 14 ? 46.567 16.893 36.163 1.00 8.39 14 LEU B CA 1
ATOM 2705 C C . LEU B 1 14 ? 45.623 15.725 36.167 1.00 8.99 14 LEU B C 1
ATOM 2706 O O . LEU B 1 14 ? 44.673 15.720 36.897 1.00 9.56 14 LEU B O 1
ATOM 2711 N N . MET B 1 15 ? 45.839 14.731 35.260 1.00 8.92 15 MET B N 1
ATOM 2712 C CA . MET B 1 15 ? 45.046 13.571 35.181 1.00 9.29 15 MET B CA 1
ATOM 2713 C C . MET B 1 15 ? 45.965 12.344 35.260 1.00 8.46 15 MET B C 1
ATOM 2714 O O . MET B 1 15 ? 47.063 12.377 34.624 1.00 8.35 15 MET B O 1
ATOM 2719 N N . ARG B 1 16 ? 45.563 11.342 35.997 1.00 8.34 16 ARG B N 1
ATOM 2720 C CA . ARG B 1 16 ? 46.366 10.156 36.215 1.00 8.44 16 ARG B CA 1
ATOM 2721 C C . ARG B 1 16 ? 45.488 8.933 36.306 1.00 9.45 16 ARG B C 1
ATOM 2722 O O . ARG B 1 16 ? 44.549 8.951 37.030 1.00 9.81 16 ARG B O 1
ATOM 2730 N N . THR B 1 17 ? 45.894 7.872 35.586 1.00 9.63 17 THR B N 1
ATOM 2731 C CA . THR B 1 17 ? 45.305 6.600 35.725 1.00 9.41 17 THR B CA 1
ATOM 2732 C C . THR B 1 17 ? 46.164 5.643 36.534 1.00 9.38 17 THR B C 1
ATOM 2733 O O . THR B 1 17 ? 47.412 5.714 36.508 1.00 10.58 17 THR B O 1
ATOM 2737 N N . ALA B 1 18 ? 45.517 4.702 37.246 1.00 8.63 18 ALA B N 1
ATOM 2738 C CA . ALA B 1 18 ? 46.117 3.579 37.967 1.00 10.67 18 ALA B CA 1
ATOM 2739 C C . ALA B 1 18 ? 45.764 2.325 37.189 1.00 10.47 18 ALA B C 1
ATOM 2740 O O . ALA B 1 18 ? 44.611 1.931 37.206 1.00 11.05 18 ALA B O 1
ATOM 2742 N N . ASP B 1 19 ? 46.794 1.681 36.593 1.00 9.47 19 ASP B N 1
ATOM 2743 C CA . ASP B 1 19 ? 46.611 0.520 35.700 1.00 10.53 19 ASP B CA 1
ATOM 2744 C C . ASP B 1 19 ? 47.378 -0.601 36.391 1.00 11.99 19 ASP B C 1
ATOM 2745 O O . ASP B 1 19 ? 48.471 -0.389 36.933 1.00 11.61 19 ASP B O 1
ATOM 2750 N N . TRP B 1 20 ? 46.907 -1.846 36.182 1.00 11.30 20 TRP B N 1
ATOM 2751 C CA . TRP B 1 20 ? 47.676 -3.014 36.660 1.00 12.12 20 TRP B CA 1
ATOM 2752 C C . TRP B 1 20 ? 47.141 -4.227 35.952 1.00 11.32 20 TRP B C 1
ATOM 2753 O O . TRP B 1 20 ? 46.190 -4.171 35.197 1.00 11.51 20 TRP B O 1
ATOM 2764 N N . VAL B 1 21 ? 47.800 -5.356 36.186 1.00 11.97 21 VAL B N 1
ATOM 2765 C CA . VAL B 1 21 ? 47.327 -6.637 35.617 1.00 12.28 21 VAL B CA 1
ATOM 2766 C C . VAL B 1 21 ? 45.986 -7.030 36.199 1.00 12.87 21 VAL B C 1
ATOM 2767 O O . VAL B 1 21 ? 45.674 -6.748 37.339 1.00 13.57 21 VAL B O 1
ATOM 2771 N N . SER B 1 22 ? 45.083 -7.599 35.393 1.00 11.95 22 SER B N 1
ATOM 2772 C CA . SER B 1 22 ? 43.719 -7.924 35.850 1.00 12.64 22 SER B CA 1
ATOM 2773 C C . SER B 1 22 ? 43.653 -8.996 36.888 1.00 14.34 22 SER B C 1
ATOM 2774 O O . SER B 1 22 ? 42.648 -9.131 37.561 1.00 19.02 22 SER B O 1
ATOM 2777 N N . THR B 1 23 ? 44.728 -9.726 37.025 1.00 14.68 23 THR B N 1
ATOM 2778 C CA . THR B 1 23 ? 44.903 -10.758 38.084 1.00 15.07 23 THR B CA 1
ATOM 2779 C C . THR B 1 23 ? 45.090 -10.270 39.461 1.00 18.35 23 THR B C 1
ATOM 2780 O O . THR B 1 23 ? 45.094 -11.049 40.441 1.00 18.70 23 THR B O 1
ATOM 2784 N N . ALA B 1 24 ? 45.389 -9.000 39.585 1.00 17.47 24 ALA B N 1
ATOM 2785 C CA . ALA B 1 24 ? 45.602 -8.397 40.926 1.00 16.05 24 ALA B CA 1
ATOM 2786 C C . ALA B 1 24 ? 44.944 -7.012 40.915 1.00 16.27 24 ALA B C 1
ATOM 2787 O O . ALA B 1 24 ? 45.637 -5.961 40.875 1.00 15.78 24 ALA B O 1
ATOM 2789 N N . PRO B 1 25 ? 43.610 -6.949 40.924 1.00 15.35 25 PRO B N 1
ATOM 2790 C CA . PRO B 1 25 ? 42.894 -5.671 40.771 1.00 15.41 25 PRO B CA 1
ATOM 2791 C C . PRO B 1 25 ? 43.197 -4.660 41.821 1.00 13.73 25 PRO B C 1
ATOM 2792 O O . PRO B 1 25 ? 43.351 -4.980 42.994 1.00 16.00 25 PRO B O 1
ATOM 2796 N N . PHE B 1 26 ? 43.335 -3.423 41.349 1.00 12.94 26 PHE B N 1
ATOM 2797 C CA . PHE B 1 26 ? 43.539 -2.319 42.284 1.00 13.11 26 PHE B CA 1
ATOM 2798 C C . PHE B 1 26 ? 42.296 -1.996 43.061 1.00 15.46 26 PHE B C 1
ATOM 2799 O O . PHE B 1 26 ? 41.196 -2.244 42.659 1.00 17.52 26 PHE B O 1
ATOM 2807 N N . ASP B 1 27 ? 42.503 -1.260 44.140 1.00 13.38 27 ASP B N 1
ATOM 2808 C CA . ASP B 1 27 ? 41.461 -0.846 45.091 1.00 15.21 27 ASP B CA 1
ATOM 2809 C C . ASP B 1 27 ? 41.976 0.442 45.741 1.00 14.12 27 ASP B C 1
ATOM 2810 O O . ASP B 1 27 ? 42.821 0.397 46.636 1.00 14.72 27 ASP B O 1
ATOM 2815 N N . GLY B 1 28 ? 41.510 1.561 45.220 1.00 14.24 28 GLY B N 1
ATOM 2816 C CA . GLY B 1 28 ? 41.960 2.848 45.729 1.00 12.29 28 GLY B CA 1
ATOM 2817 C C . GLY B 1 28 ? 41.242 3.293 46.955 1.00 13.14 28 GLY B C 1
ATOM 2818 O O . GLY B 1 28 ? 40.002 3.336 47.056 1.00 12.95 28 GLY B O 1
ATOM 2819 N N . HIS B 1 29 ? 42.046 3.764 47.931 1.00 11.77 29 HIS B N 1
ATOM 2820 C CA . HIS B 1 29 ? 41.587 4.419 49.160 1.00 12.99 29 HIS B CA 1
ATOM 2821 C C . HIS B 1 29 ? 42.169 5.805 49.309 1.00 12.32 29 HIS B C 1
ATOM 2822 O O . HIS B 1 29 ? 43.068 6.184 48.569 1.00 13.11 29 HIS B O 1
ATOM 2829 N N . MET B 1 30 ? 41.612 6.598 50.239 1.00 12.63 30 MET B N 1
ATOM 2830 C CA . MET B 1 30 ? 42.166 7.982 50.473 1.00 13.05 30 MET B CA 1
ATOM 2831 C C . MET B 1 30 ? 42.411 8.123 51.958 1.00 13.75 30 MET B C 1
ATOM 2832 O O . MET B 1 30 ? 41.574 7.710 52.773 1.00 13.31 30 MET B O 1
ATOM 2837 N N . SER B 1 31 ? 43.507 8.775 52.302 1.00 12.99 31 SER B N 1
ATOM 2838 C CA . SER B 1 31 ? 43.750 9.230 53.659 1.00 13.44 31 SER B CA 1
ATOM 2839 C C . SER B 1 31 ? 43.930 10.734 53.682 1.00 12.60 31 SER B C 1
ATOM 2840 O O . SER B 1 31 ? 44.532 11.306 52.795 1.00 13.12 31 SER B O 1
ATOM 2843 N N . VAL B 1 32 ? 43.490 11.420 54.744 1.00 12.45 32 VAL B N 1
ATOM 2844 C CA . VAL B 1 32 ? 43.727 12.871 54.893 1.00 12.64 32 VAL B CA 1
ATOM 2845 C C . VAL B 1 32 ? 44.555 13.088 56.172 1.00 13.54 32 VAL B C 1
ATOM 2846 O O . VAL B 1 32 ? 44.248 12.497 57.165 1.00 12.89 32 VAL B O 1
ATOM 2850 N N . PHE B 1 33 ? 45.637 13.899 56.012 1.00 12.01 33 PHE B N 1
ATOM 2851 C CA . PHE B 1 33 ? 46.551 14.214 57.117 1.00 12.62 33 PHE B CA 1
ATOM 2852 C C . PHE B 1 33 ? 46.442 15.708 57.297 1.00 12.63 33 PHE B C 1
ATOM 2853 O O . PHE B 1 33 ? 46.924 16.521 56.498 1.00 12.31 33 PHE B O 1
ATOM 2861 N N . PRO B 1 34 ? 45.801 16.187 58.447 1.00 12.55 34 PRO B N 1
ATOM 2862 C CA . PRO B 1 34 ? 45.702 17.595 58.687 1.00 14.54 34 PRO B CA 1
ATOM 2863 C C . PRO B 1 34 ? 46.976 18.200 59.192 1.00 13.17 34 PRO B C 1
ATOM 2864 O O . PRO B 1 34 ? 47.852 17.477 59.669 1.00 14.68 34 PRO B O 1
ATOM 2868 N N . VAL B 1 35 ? 46.999 19.533 59.055 1.00 12.24 35 VAL B N 1
ATOM 2869 C CA . VAL B 1 35 ? 48.141 20.303 59.603 1.00 12.08 35 VAL B CA 1
ATOM 2870 C C . VAL B 1 35 ? 48.382 19.886 61.085 1.00 12.98 35 VAL B C 1
ATOM 2871 O O . VAL B 1 35 ? 47.465 19.828 61.893 1.00 13.17 35 VAL B O 1
ATOM 2875 N N . GLY B 1 36 ? 49.651 19.747 61.395 1.00 13.16 36 GLY B N 1
ATOM 2876 C CA . GLY B 1 36 ? 50.133 19.434 62.724 1.00 14.91 36 GLY B CA 1
ATOM 2877 C C . GLY B 1 36 ? 50.096 18.050 63.190 1.00 15.08 36 GLY B C 1
ATOM 2878 O O . GLY B 1 36 ? 50.594 17.766 64.302 1.00 15.04 36 GLY B O 1
ATOM 2879 N N . THR B 1 37 ? 49.572 17.109 62.343 1.00 13.64 37 THR B N 1
ATOM 2880 C CA . THR B 1 37 ? 49.660 15.723 62.682 1.00 13.04 37 THR B CA 1
ATOM 2881 C C . THR B 1 37 ? 51.044 15.236 62.929 1.00 14.03 37 THR B C 1
ATOM 2882 O O . THR B 1 37 ? 51.960 15.545 62.133 1.00 14.92 37 THR B O 1
ATOM 2886 N N . GLU B 1 38 ? 51.216 14.464 64.033 1.00 13.99 38 GLU B N 1
ATOM 2887 C CA . GLU B 1 38 ? 52.439 13.744 64.330 1.00 17.43 38 GLU B CA 1
ATOM 2888 C C . GLU B 1 38 ? 52.346 12.417 63.621 1.00 16.30 38 GLU B C 1
ATOM 2889 O O . GLU B 1 38 ? 51.469 11.585 63.968 1.00 17.17 38 GLU B O 1
ATOM 2895 N N . ARG B 1 39 ? 53.192 12.267 62.612 1.00 14.38 39 ARG B N 1
ATOM 2896 C CA . ARG B 1 39 ? 53.213 11.120 61.733 1.00 15.72 39 ARG B CA 1
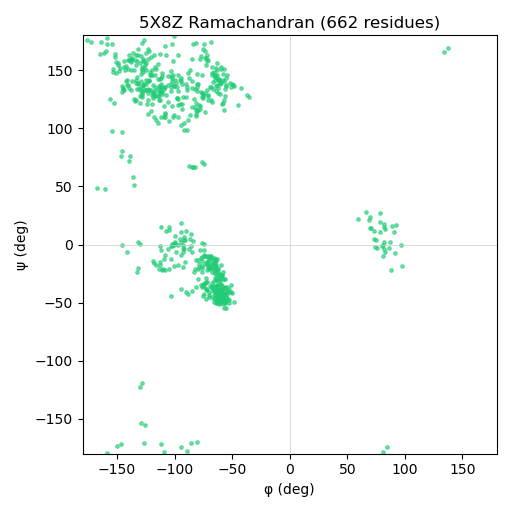ATOM 2897 C C . ARG B 1 39 ? 54.291 10.157 62.016 1.00 15.30 39 ARG B C 1
ATOM 2898 O O . ARG B 1 39 ? 55.386 10.606 62.364 1.00 17.09 39 ARG B O 1
ATOM 2906 N N . THR B 1 40 ? 53.953 8.876 61.903 1.00 15.00 40 THR B N 1
ATOM 2907 C CA . THR B 1 40 ? 54.895 7.784 62.069 1.00 15.24 40 THR B CA 1
ATOM 2908 C C . THR B 1 40 ? 54.993 7.039 60.747 1.00 15.60 40 THR B C 1
ATOM 2909 O O . THR B 1 40 ? 53.987 6.588 60.225 1.00 18.91 40 THR B O 1
ATOM 2913 N N . MET B 1 41 ? 56.193 6.867 60.275 1.00 15.15 41 MET B N 1
ATOM 2914 C CA . MET B 1 41 ? 56.430 6.194 59.013 1.00 15.66 41 MET B CA 1
ATOM 2915 C C . MET B 1 41 ? 55.982 4.735 59.097 1.00 15.48 41 MET B C 1
ATOM 2916 O O . MET B 1 41 ? 56.250 4.049 60.111 1.00 18.13 41 MET B O 1
ATOM 2921 N N . ARG B 1 42 ? 55.305 4.287 58.046 1.00 17.28 42 ARG B N 1
ATOM 2922 C CA . ARG B 1 42 ? 55.020 2.871 57.847 1.00 15.65 42 ARG B CA 1
ATOM 2923 C C . ARG B 1 42 ? 56.235 2.131 57.248 1.00 18.46 42 ARG B C 1
ATOM 2924 O O . ARG B 1 42 ? 56.864 2.663 56.351 1.00 21.58 42 ARG B O 1
ATOM 2932 N N . GLY B 1 43 ? 56.504 0.924 57.757 1.00 18.94 43 GLY B N 1
ATOM 2933 C CA . GLY B 1 43 ? 57.566 0.038 57.231 1.00 19.60 43 GLY B CA 1
ATOM 2934 C C . GLY B 1 43 ? 58.914 0.354 57.793 1.00 19.70 43 GLY B C 1
ATOM 2935 O O . GLY B 1 43 ? 59.058 1.206 58.682 1.00 27.54 43 GLY B O 1
ATOM 2936 N N . GLN B 1 44 ? 59.910 -0.322 57.267 1.00 20.60 44 GLN B N 1
ATOM 2937 C CA . GLN B 1 44 ? 61.283 -0.173 57.727 1.00 22.37 44 GLN B CA 1
ATOM 2938 C C . GLN B 1 44 ? 62.117 0.296 56.525 1.00 18.32 44 GLN B C 1
ATOM 2939 O O . GLN B 1 44 ? 61.711 0.085 55.385 1.00 17.86 44 GLN B O 1
ATOM 2945 N N . VAL B 1 45 ? 63.292 0.846 56.790 1.00 18.91 45 VAL B N 1
ATOM 2946 C CA . VAL B 1 45 ? 64.267 1.252 55.796 1.00 16.75 45 VAL B CA 1
ATOM 2947 C C . VAL B 1 45 ? 65.675 0.776 56.247 1.00 17.33 45 VAL B C 1
ATOM 2948 O O . VAL B 1 45 ? 66.641 1.501 56.202 1.00 17.82 45 VAL B O 1
ATOM 2952 N N . ALA B 1 46 ? 65.727 -0.511 56.574 1.00 17.92 46 ALA B N 1
ATOM 2953 C CA . ALA B 1 46 ? 66.918 -1.073 57.284 1.00 22.68 46 ALA B CA 1
ATOM 2954 C C . ALA B 1 46 ? 68.190 -1.022 56.444 1.00 23.53 46 ALA B C 1
ATOM 2955 O O . ALA B 1 46 ? 69.306 -0.921 56.989 1.00 22.63 46 ALA B O 1
ATOM 2957 N N . GLU B 1 47 ? 68.029 -0.984 55.107 1.00 21.33 47 GLU B N 1
ATOM 2958 C CA . GLU B 1 47 ? 69.103 -0.698 54.187 1.00 21.99 47 GLU B CA 1
ATOM 2959 C C . GLU B 1 47 ? 69.805 0.658 54.331 1.00 20.84 47 GLU B C 1
ATOM 2960 O O . GLU B 1 47 ? 70.887 0.839 53.767 1.00 22.08 47 GLU B O 1
ATOM 2966 N N . TYR B 1 48 ? 69.212 1.640 55.014 1.00 18.66 48 TYR B N 1
ATOM 2967 C CA . TYR B 1 48 ? 69.744 2.956 55.121 1.00 18.71 48 TYR B CA 1
ATOM 2968 C C . TYR B 1 48 ? 70.116 3.212 56.574 1.00 17.63 48 TYR B C 1
ATOM 2969 O O . TYR B 1 48 ? 69.425 2.698 57.430 1.00 18.27 48 TYR B O 1
ATOM 2978 N N . GLN B 1 49 ? 71.028 4.098 56.794 1.00 18.78 49 GLN B N 1
ATOM 2979 C CA . GLN B 1 49 ? 71.577 4.327 58.147 1.00 22.82 49 GLN B CA 1
ATOM 2980 C C . GLN B 1 49 ? 70.630 5.134 59.015 1.00 23.76 49 GLN B C 1
ATOM 2981 O O . GLN B 1 49 ? 70.576 4.903 60.225 1.00 22.95 49 GLN B O 1
ATOM 2987 N N . GLN B 1 50 ? 69.894 6.081 58.414 1.00 20.32 50 GLN B N 1
ATOM 2988 C CA . GLN B 1 50 ? 68.957 6.945 59.125 1.00 21.07 50 GLN B CA 1
ATOM 2989 C C . GLN B 1 50 ? 67.562 6.827 58.530 1.00 19.76 50 GLN B C 1
ATOM 2990 O O . GLN B 1 50 ? 67.436 6.793 57.307 1.00 20.03 50 GLN B O 1
ATOM 2996 N N . ALA B 1 51 ? 66.546 6.620 59.376 1.00 16.97 51 ALA B N 1
ATOM 2997 C CA . ALA B 1 51 ? 65.157 6.520 58.996 1.00 16.60 51 ALA B CA 1
ATOM 2998 C C . ALA B 1 51 ? 64.403 7.799 59.300 1.00 16.13 51 ALA B C 1
ATOM 2999 O O . ALA B 1 51 ? 64.596 8.474 60.332 1.00 17.04 51 ALA B O 1
ATOM 3001 N N . MET B 1 52 ? 63.466 8.131 58.396 1.00 14.15 52 MET B N 1
ATOM 3002 C CA . MET B 1 52 ? 62.493 9.219 58.707 1.00 15.87 52 MET B CA 1
ATOM 3003 C C . MET B 1 52 ? 61.355 8.662 59.566 1.00 16.00 52 MET B C 1
ATOM 3004 O O . MET B 1 52 ? 60.178 8.597 59.182 1.00 15.62 52 MET B O 1
ATOM 3009 N N . THR B 1 53 ? 61.709 8.278 60.796 1.00 16.74 53 THR B N 1
ATOM 3010 C CA . THR B 1 53 ? 60.778 7.605 61.639 1.00 17.41 53 THR B CA 1
ATOM 3011 C C . THR B 1 53 ? 59.492 8.373 61.920 1.00 15.32 53 THR B C 1
ATOM 3012 O O . THR B 1 53 ? 58.418 7.772 61.965 1.00 14.52 53 THR B O 1
ATOM 3016 N N . LYS B 1 54 ? 59.668 9.666 62.192 1.00 17.52 54 LYS B N 1
ATOM 3017 C CA . LYS B 1 54 ? 58.630 10.628 62.517 1.00 16.87 54 LYS B CA 1
ATOM 3018 C C . LYS B 1 54 ? 58.801 11.902 61.737 1.00 16.20 54 LYS B C 1
ATOM 3019 O O . LYS B 1 54 ? 59.890 12.272 61.342 1.00 18.01 54 LYS B O 1
ATOM 3025 N N . TRP B 1 55 ? 57.682 12.608 61.549 1.00 13.66 55 TRP B N 1
ATOM 3026 C CA . TRP B 1 55 ? 57.624 13.940 60.952 1.00 13.22 55 TRP B CA 1
ATOM 3027 C C . TRP B 1 55 ? 56.313 14.553 61.425 1.00 13.19 55 TRP B C 1
ATOM 3028 O O . TRP B 1 55 ? 55.438 13.834 61.952 1.00 14.29 55 TRP B O 1
ATOM 3039 N N . GLN B 1 56 ? 56.173 15.806 61.108 1.00 13.35 56 GLN B N 1
ATOM 3040 C CA . GLN B 1 56 ? 54.983 16.558 61.356 1.00 13.78 56 GLN B CA 1
ATOM 3041 C C . GLN B 1 56 ? 54.366 17.029 60.046 1.00 12.07 56 GLN B C 1
ATOM 3042 O O . GLN B 1 56 ? 55.067 17.487 59.214 1.00 12.28 56 GLN B O 1
ATOM 3048 N N . THR B 1 57 ? 53.053 16.906 59.884 1.00 12.76 57 THR B N 1
ATOM 3049 C CA . THR B 1 57 ? 52.449 17.479 58.663 1.00 12.08 57 THR B CA 1
ATOM 3050 C C . THR B 1 57 ? 52.515 19.002 58.698 1.00 12.67 57 THR B C 1
ATOM 3051 O O . THR B 1 57 ? 51.975 19.638 59.615 1.00 14.12 57 THR B O 1
ATOM 3055 N N . LYS B 1 58 ? 53.099 19.625 57.701 1.00 12.43 58 LYS B N 1
ATOM 3056 C CA . LYS B 1 58 ? 53.046 21.027 57.489 1.00 11.43 58 LYS B CA 1
ATOM 3057 C C . LYS B 1 58 ? 51.862 21.510 56.671 1.00 12.18 58 LYS B C 1
ATOM 3058 O O . LYS B 1 58 ? 51.209 22.464 56.949 1.00 14.02 58 LYS B O 1
ATOM 3064 N N . TYR B 1 59 ? 51.581 20.754 55.603 1.00 11.13 59 TYR B N 1
ATOM 3065 C CA . TYR B 1 59 ? 50.511 21.126 54.650 1.00 12.08 59 TYR B CA 1
ATOM 3066 C C . TYR B 1 59 ? 49.468 20.031 54.664 1.00 13.01 59 TYR B C 1
ATOM 3067 O O . TYR B 1 59 ? 49.774 18.851 54.470 1.00 12.63 59 TYR B O 1
ATOM 3076 N N . HIS B 1 60 ? 48.245 20.473 54.829 1.00 13.23 60 HIS B N 1
ATOM 3077 C CA . HIS B 1 60 ? 47.027 19.589 54.605 1.00 11.14 60 HIS B CA 1
ATOM 3078 C C . HIS B 1 60 ? 47.110 18.752 53.295 1.00 10.39 60 HIS B C 1
ATOM 3079 O O . HIS B 1 60 ? 47.212 19.355 52.281 1.00 11.13 60 HIS B O 1
ATOM 3086 N N . THR B 1 61 ? 47.065 17.465 53.517 1.00 11.30 61 THR B N 1
ATOM 3087 C CA . THR B 1 61 ? 47.381 16.543 52.396 1.00 10.35 61 THR B CA 1
ATOM 3088 C C . THR B 1 61 ? 46.307 15.483 52.319 1.00 11.26 61 THR B C 1
ATOM 3089 O O . THR B 1 61 ? 45.862 14.907 53.270 1.00 11.68 61 THR B O 1
ATOM 3093 N N . LEU B 1 62 ? 45.934 15.198 51.057 1.00 10.06 62 LEU B N 1
ATOM 3094 C CA . LEU B 1 62 ? 45.081 14.014 50.762 1.00 11.51 62 LEU B CA 1
ATOM 3095 C C . LEU B 1 62 ? 45.952 13.020 49.959 1.00 9.41 62 LEU B C 1
ATOM 3096 O O . LEU B 1 62 ? 46.471 13.419 48.930 1.00 10.93 62 LEU B O 1
ATOM 3101 N N . SER B 1 63 ? 45.941 11.787 50.362 1.00 10.40 63 SER B N 1
ATOM 3102 C CA . SER B 1 63 ? 46.751 10.720 49.825 1.00 9.39 63 SER B CA 1
ATOM 3103 C C . SER B 1 63 ? 45.925 9.595 49.336 1.00 11.28 63 SER B C 1
ATOM 3104 O O . SER B 1 63 ? 45.114 9.056 50.077 1.00 11.86 63 SER B O 1
ATOM 3107 N N . ILE B 1 64 ? 46.129 9.253 48.047 1.00 12.40 64 ILE B N 1
ATOM 3108 C CA . ILE B 1 64 ? 45.452 8.114 47.441 1.00 12.10 64 ILE B CA 1
ATOM 3109 C C . ILE B 1 64 ? 46.362 6.895 47.556 1.00 10.61 64 ILE B C 1
ATOM 3110 O O . ILE B 1 64 ? 47.455 6.901 47.040 1.00 11.12 64 ILE B O 1
ATOM 3115 N N . GLU B 1 65 ? 45.877 5.870 48.199 1.00 11.33 65 GLU B N 1
ATOM 3116 C CA . GLU B 1 65 ? 46.615 4.677 48.574 1.00 12.13 65 GLU B CA 1
ATOM 3117 C C . GLU B 1 65 ? 46.088 3.508 47.720 1.00 11.88 65 GLU B C 1
ATOM 3118 O O . GLU B 1 65 ? 44.870 3.455 47.399 1.00 12.01 65 GLU B O 1
ATOM 3124 N N . GLU B 1 66 ? 46.991 2.596 47.356 1.00 11.21 66 GLU B N 1
ATOM 3125 C CA . GLU B 1 66 ? 46.623 1.471 46.474 1.00 12.20 66 GLU B CA 1
ATOM 3126 C C . GLU B 1 66 ? 46.637 0.246 47.418 1.00 13.85 66 GLU B C 1
ATOM 3127 O O . GLU B 1 66 ? 47.695 -0.178 47.883 1.00 13.37 66 GLU B O 1
ATOM 3133 N N . HIS B 1 67 ? 45.458 -0.333 47.681 1.00 14.22 67 HIS B N 1
ATOM 3134 C CA . HIS B 1 67 ? 45.310 -1.431 48.662 1.00 14.35 67 HIS B CA 1
ATOM 3135 C C . HIS B 1 67 ? 45.215 -2.847 48.040 1.00 17.31 67 HIS B C 1
ATOM 3136 O O . HIS B 1 67 ? 45.424 -3.858 48.723 1.00 16.58 67 HIS B O 1
ATOM 3143 N N . GLY B 1 68 ? 44.909 -2.891 46.776 1.00 14.83 68 GLY B N 1
ATOM 3144 C CA . GLY B 1 68 ? 44.698 -4.190 46.109 1.00 18.42 68 GLY B CA 1
ATOM 3145 C C . GLY B 1 68 ? 45.954 -4.973 45.874 1.00 19.19 68 GLY B C 1
ATOM 3146 O O . GLY B 1 68 ? 45.911 -6.222 46.002 1.00 24.31 68 GLY B O 1
ATOM 3147 N N . ALA B 1 69 ? 47.068 -4.338 45.516 1.00 17.35 69 ALA B N 1
ATOM 3148 C CA . ALA B 1 69 ? 48.380 -5.000 45.169 1.00 15.49 69 ALA B CA 1
ATOM 3149 C C . ALA B 1 69 ? 49.579 -4.398 45.846 1.00 17.47 69 ALA B C 1
ATOM 3150 O O . ALA B 1 69 ? 50.629 -5.087 46.031 1.00 19.54 69 ALA B O 1
ATOM 3152 N N . PHE B 1 70 ? 49.427 -3.159 46.301 1.00 16.25 70 PHE B N 1
ATOM 3153 C CA . PHE B 1 70 ? 50.598 -2.403 46.757 1.00 15.56 70 PHE B CA 1
ATOM 3154 C C . PHE B 1 70 ? 50.499 -2.198 48.278 1.00 15.79 70 PHE B C 1
ATOM 3155 O O . PHE B 1 70 ? 51.245 -1.344 48.805 1.00 15.15 70 PHE B O 1
ATOM 3163 N N . GLY B 1 71 ? 49.637 -2.920 48.981 1.00 16.18 71 GLY B N 1
ATOM 3164 C CA . GLY B 1 71 ? 49.738 -2.914 50.421 1.00 16.59 71 GLY B CA 1
ATOM 3165 C C . GLY B 1 71 ? 49.338 -1.633 51.109 1.00 16.36 71 GLY B C 1
ATOM 3166 O O . GLY B 1 71 ? 49.660 -1.469 52.261 1.00 17.17 71 GLY B O 1
ATOM 3167 N N . GLY B 1 72 ? 48.661 -0.697 50.422 1.00 13.64 72 GLY B N 1
ATOM 3168 C CA . GLY B 1 72 ? 48.367 0.592 50.996 1.00 12.74 72 GLY B CA 1
ATOM 3169 C C . GLY B 1 72 ? 49.336 1.729 50.629 1.00 11.88 72 GLY B C 1
ATOM 3170 O O . GLY B 1 72 ? 49.146 2.820 51.119 1.00 12.92 72 GLY B O 1
ATOM 3171 N N . LEU B 1 73 ? 50.347 1.470 49.853 1.00 11.96 73 LEU B N 1
ATOM 3172 C CA . LEU B 1 73 ? 51.273 2.512 49.376 1.00 11.55 73 LEU B CA 1
ATOM 3173 C C . LEU B 1 73 ? 50.569 3.723 48.801 1.00 11.96 73 LEU B C 1
ATOM 3174 O O . LEU B 1 73 ? 49.568 3.639 48.094 1.00 11.52 73 LEU B O 1
ATOM 3179 N N . SER B 1 74 ? 51.080 4.882 49.175 1.00 10.68 74 SER B N 1
ATOM 3180 C CA . SER B 1 74 ? 50.584 6.167 48.744 1.00 11.16 74 SER B CA 1
ATOM 3181 C C . SER B 1 74 ? 51.160 6.487 47.344 1.00 9.75 74 SER B C 1
ATOM 3182 O O . SER B 1 74 ? 52.363 6.571 47.150 1.00 11.25 74 SER B O 1
ATOM 3185 N N . GLY B 1 75 ? 50.287 6.517 46.312 1.00 9.73 75 GLY B N 1
ATOM 3186 C CA . GLY B 1 75 ? 50.665 6.715 44.953 1.00 10.16 75 GLY B CA 1
ATOM 3187 C C . GLY B 1 75 ? 50.316 7.981 44.292 1.00 9.43 75 GLY B C 1
ATOM 3188 O O . GLY B 1 75 ? 50.928 8.279 43.259 1.00 10.03 75 GLY B O 1
ATOM 3189 N N . GLN B 1 76 ? 49.439 8.828 44.862 1.00 9.30 76 GLN B N 1
ATOM 3190 C CA . GLN B 1 76 ? 49.055 10.100 44.270 1.00 10.47 76 GLN B CA 1
ATOM 3191 C C . GLN B 1 76 ? 48.584 10.979 45.423 1.00 9.68 76 GLN B C 1
ATOM 3192 O O . GLN B 1 76 ? 47.742 10.567 46.200 1.00 12.15 76 GLN B O 1
ATOM 3198 N N . THR B 1 77 ? 49.183 12.135 45.532 1.00 8.73 77 THR B N 1
ATOM 3199 C CA . THR B 1 77 ? 48.891 13.034 46.653 1.00 10.05 77 THR B CA 1
ATOM 3200 C C . THR B 1 77 ? 48.705 14.432 46.165 1.00 10.91 77 THR B C 1
ATOM 3201 O O . THR B 1 77 ? 49.222 14.815 45.139 1.00 10.95 77 THR B O 1
ATOM 3205 N N . SER B 1 78 ? 48.011 15.272 46.970 1.00 10.82 78 SER B N 1
ATOM 3206 C CA . SER B 1 78 ? 47.883 16.668 46.661 1.00 8.95 78 SER B CA 1
ATOM 3207 C C . SER B 1 78 ? 47.830 17.380 48.063 1.00 9.24 78 SER B C 1
ATOM 3208 O O . SER B 1 78 ? 47.376 16.798 49.026 1.00 10.39 78 SER B O 1
ATOM 3211 N N . ASN B 1 79 ? 48.282 18.621 48.057 1.00 9.54 79 ASN B N 1
ATOM 3212 C CA . ASN B 1 79 ? 48.185 19.405 49.331 1.00 9.73 79 ASN B CA 1
ATOM 3213 C C . ASN B 1 79 ? 47.472 20.731 49.076 1.00 10.54 79 ASN B C 1
ATOM 3214 O O . ASN B 1 79 ? 47.151 21.157 47.939 1.00 11.00 79 ASN B O 1
ATOM 3219 N N . GLU B 1 80 ? 47.287 21.443 50.202 1.00 10.56 80 GLU B N 1
ATOM 3220 C CA . GLU B 1 80 ? 46.585 22.695 50.198 1.00 12.07 80 GLU B CA 1
ATOM 3221 C C . GLU B 1 80 ? 47.338 23.821 49.499 1.00 11.23 80 GLU B C 1
ATOM 3222 O O . GLU B 1 80 ? 46.721 24.892 49.194 1.00 14.18 80 GLU B O 1
ATOM 3228 N N . LYS B 1 81 ? 48.604 23.595 49.154 1.00 11.16 81 LYS B N 1
ATOM 3229 C CA . LYS B 1 81 ? 49.385 24.574 48.313 1.00 12.22 81 LYS B CA 1
ATOM 3230 C C . LYS B 1 81 ? 49.367 24.274 46.832 1.00 11.28 81 LYS B C 1
ATOM 3231 O O . LYS B 1 81 ? 49.972 24.969 46.014 1.00 12.49 81 LYS B O 1
ATOM 3237 N N . GLY B 1 82 ? 48.631 23.223 46.493 1.00 10.55 82 GLY B N 1
ATOM 3238 C CA . GLY B 1 82 ? 48.512 22.845 45.091 1.00 11.76 82 GLY B CA 1
ATOM 3239 C C . GLY B 1 82 ? 49.712 22.005 44.583 1.00 10.13 82 GLY B C 1
ATOM 3240 O O . GLY B 1 82 ? 49.906 21.933 43.374 1.00 12.45 82 GLY B O 1
ATOM 3241 N N . LEU B 1 83 ? 50.454 21.447 45.513 1.00 9.60 83 LEU B N 1
ATOM 3242 C CA . LEU B 1 83 ? 51.528 20.534 45.097 1.00 9.76 83 LEU B CA 1
ATOM 3243 C C . LEU B 1 83 ? 50.914 19.181 44.916 1.00 10.62 83 LEU B C 1
ATOM 3244 O O . LEU B 1 83 ? 50.099 18.772 45.741 1.00 11.03 83 LEU B O 1
ATOM 3249 N N . SER B 1 84 ? 51.349 18.440 43.868 1.00 9.67 84 SER B N 1
ATOM 3250 C CA . SER B 1 84 ? 50.918 17.065 43.544 1.00 11.07 84 SER B CA 1
ATOM 3251 C C . SER B 1 84 ? 52.181 16.237 43.476 1.00 9.86 84 SER B C 1
ATOM 3252 O O . SER B 1 84 ? 53.152 16.605 42.821 1.00 9.68 84 SER B O 1
ATOM 3255 N N . VAL B 1 85 ? 52.163 15.094 44.114 1.00 9.54 85 VAL B N 1
ATOM 3256 C CA . VAL B 1 85 ? 53.238 14.098 43.978 1.00 9.58 85 VAL B CA 1
ATOM 3257 C C . VAL B 1 85 ? 52.656 12.773 43.556 1.00 9.44 85 VAL B C 1
ATOM 3258 O O . VAL B 1 85 ? 51.546 12.442 43.955 1.00 9.51 85 VAL B O 1
ATOM 3262 N N . MET B 1 86 ? 53.424 11.962 42.821 1.00 9.38 86 MET B N 1
ATOM 3263 C CA . MET B 1 86 ? 52.915 10.695 42.358 1.00 9.54 86 MET B CA 1
ATOM 3264 C C . MET B 1 86 ? 54.008 9.675 42.127 1.00 10.51 86 MET B C 1
ATOM 3265 O O . MET B 1 86 ? 55.126 10.047 41.737 1.00 10.68 86 MET B O 1
ATOM 3270 N N . ALA B 1 87 ? 53.634 8.426 42.358 1.00 9.38 87 ALA B N 1
ATOM 3271 C CA . ALA B 1 87 ? 54.474 7.301 41.981 1.00 10.17 87 ALA B CA 1
ATOM 3272 C C . ALA B 1 87 ? 53.767 6.475 40.962 1.00 11.89 87 ALA B C 1
ATOM 3273 O O . ALA B 1 87 ? 52.592 6.163 41.118 1.00 12.25 87 ALA B O 1
ATOM 3275 N N . LEU B 1 88 ? 54.474 6.140 39.881 1.00 9.87 88 LEU B N 1
ATOM 3276 C CA . LEU B 1 88 ? 53.960 5.228 38.803 1.00 9.82 88 LEU B CA 1
ATOM 3277 C C . LEU B 1 88 ? 54.974 4.094 38.640 1.00 10.20 88 LEU B C 1
ATOM 3278 O O . LEU B 1 88 ? 56.152 4.237 38.988 1.00 10.43 88 LEU B O 1
ATOM 3283 N N . SER B 1 89 ? 54.492 2.958 38.122 1.00 9.58 89 SER B N 1
ATOM 3284 C CA . SER B 1 89 ? 55.450 1.833 37.930 1.00 9.65 89 SER B CA 1
ATOM 3285 C C . SER B 1 89 ? 56.497 2.186 36.900 1.00 9.71 89 SER B C 1
ATOM 3286 O O . SER B 1 89 ? 56.227 2.844 35.935 1.00 10.36 89 SER B O 1
ATOM 3289 N N . GLN B 1 90 ? 57.709 1.717 37.101 1.00 10.65 90 GLN B N 1
ATOM 3290 C CA . GLN B 1 90 ? 58.813 1.915 36.178 1.00 9.33 90 GLN B CA 1
ATOM 3291 C C . GLN B 1 90 ? 59.666 0.650 36.238 1.00 9.74 90 GLN B C 1
ATOM 3292 O O . GLN B 1 90 ? 60.735 0.578 36.934 1.00 9.76 90 GLN B O 1
ATOM 3298 N N . HIS B 1 91 ? 59.222 -0.388 35.521 1.00 11.07 91 HIS B N 1
ATOM 3299 C CA . HIS B 1 91 ? 59.881 -1.683 35.620 1.00 12.32 91 HIS B CA 1
ATOM 3300 C C . HIS B 1 91 ? 61.328 -1.638 35.196 1.00 10.88 91 HIS B C 1
ATOM 3301 O O . HIS B 1 91 ? 62.120 -2.451 35.665 1.00 12.46 91 HIS B O 1
ATOM 3308 N N . ASP B 1 92 ? 61.751 -0.716 34.352 1.00 10.48 92 ASP B N 1
ATOM 3309 C CA . ASP B 1 92 ? 63.136 -0.713 33.924 1.00 10.55 92 ASP B CA 1
ATOM 3310 C C . ASP B 1 92 ? 64.102 -0.228 35.020 1.00 12.91 92 ASP B C 1
ATOM 3311 O O . ASP B 1 92 ? 65.333 -0.268 34.807 1.00 15.14 92 ASP B O 1
ATOM 3316 N N . SER B 1 93 ? 63.584 0.320 36.130 1.00 10.52 93 SER B N 1
ATOM 3317 C CA . SER B 1 93 ? 64.437 0.595 37.269 1.00 10.66 93 SER B CA 1
ATOM 3318 C C . SER B 1 93 ? 64.680 -0.572 38.107 1.00 11.39 93 SER B C 1
ATOM 3319 O O . SER B 1 93 ? 65.595 -0.529 38.959 1.00 11.80 93 SER B O 1
ATOM 3322 N N . GLU B 1 94 ? 63.932 -1.659 37.936 1.00 12.61 94 GLU B N 1
ATOM 3323 C CA . GLU B 1 94 ? 64.121 -2.823 38.844 1.00 14.00 94 GLU B CA 1
ATOM 3324 C C . GLU B 1 94 ? 65.547 -3.334 39.023 1.00 12.97 94 GLU B C 1
ATOM 3325 O O . GLU B 1 94 ? 65.913 -3.563 40.178 1.00 14.71 94 GLU B O 1
ATOM 3331 N N . PRO B 1 95 ? 66.326 -3.383 37.930 1.00 12.57 95 PRO B N 1
ATOM 3332 C CA . PRO B 1 95 ? 67.703 -3.901 38.131 1.00 13.52 95 PRO B CA 1
ATOM 3333 C C . PRO B 1 95 ? 68.617 -3.099 38.988 1.00 14.33 95 PRO B C 1
ATOM 3334 O O . PRO B 1 95 ? 69.680 -3.630 39.432 1.00 14.48 95 PRO B O 1
ATOM 3338 N N . TYR B 1 96 ? 68.274 -1.856 39.273 1.00 12.47 96 TYR B N 1
ATOM 3339 C CA . TYR B 1 96 ? 69.156 -0.901 39.854 1.00 14.54 96 TYR B CA 1
ATOM 3340 C C . TYR B 1 96 ? 68.757 -0.533 41.267 1.00 12.27 96 TYR B C 1
ATOM 3341 O O . TYR B 1 96 ? 69.564 0.137 41.919 1.00 12.40 96 TYR B O 1
ATOM 3350 N N . LEU B 1 97 ? 67.615 -1.042 41.769 1.00 12.63 97 LEU B N 1
ATOM 3351 C CA . LEU B 1 97 ? 67.140 -0.512 43.067 1.00 12.68 97 LEU B CA 1
ATOM 3352 C C . LEU B 1 97 ? 68.068 -0.702 44.203 1.00 13.17 97 LEU B C 1
ATOM 3353 O O . LEU B 1 97 ? 68.267 0.208 45.031 1.00 14.61 97 LEU B O 1
ATOM 3358 N N . SER B 1 98 ? 68.701 -1.880 44.231 1.00 15.57 98 SER B N 1
ATOM 3359 C CA . SER B 1 98 ? 69.593 -2.218 45.340 1.00 15.56 98 SER B CA 1
ATOM 3360 C C . SER B 1 98 ? 70.902 -1.481 45.292 1.00 16.17 98 SER B C 1
ATOM 3361 O O . SER B 1 98 ? 71.608 -1.436 46.285 1.00 18.49 98 SER B O 1
ATOM 3364 N N . GLN B 1 99 ? 71.198 -0.774 44.180 1.00 15.31 99 GLN B N 1
ATOM 3365 C CA . GLN B 1 99 ? 72.409 -0.016 44.008 1.00 15.83 99 GLN B CA 1
ATOM 3366 C C . GLN B 1 99 ? 72.240 1.460 44.332 1.00 14.54 99 GLN B C 1
ATOM 3367 O O . GLN B 1 99 ? 73.174 2.189 44.310 1.00 16.49 99 GLN B O 1
ATOM 3373 N N . HIS B 1 100 ? 71.035 1.866 44.723 1.00 14.72 100 HIS B N 1
ATOM 3374 C CA . HIS B 1 100 ? 70.892 3.287 45.225 1.00 15.20 100 HIS B CA 1
ATOM 3375 C C . HIS B 1 100 ? 71.819 3.462 46.476 1.00 16.06 100 HIS B C 1
ATOM 3376 O O . HIS B 1 100 ? 71.783 2.596 47.344 1.00 16.19 100 HIS B O 1
ATOM 3383 N N . LYS B 1 101 ? 72.636 4.516 46.447 1.00 18.38 101 LYS B N 1
ATOM 3384 C CA . LYS B 1 101 ? 73.590 4.795 47.494 1.00 19.85 101 LYS B CA 1
ATOM 3385 C C . LYS B 1 101 ? 72.925 5.671 48.559 1.00 19.87 101 LYS B C 1
ATOM 3386 O O . LYS B 1 101 ? 72.258 6.672 48.287 1.00 21.60 101 LYS B O 1
ATOM 3392 N N . ASP B 1 102 ? 73.139 5.256 49.786 1.00 17.70 102 ASP B N 1
ATOM 3393 C CA . ASP B 1 102 ? 72.640 5.965 50.960 1.00 16.58 102 ASP B CA 1
ATOM 3394 C C . ASP B 1 102 ? 73.481 7.221 51.130 1.00 18.05 102 ASP B C 1
ATOM 3395 O O . ASP B 1 102 ? 74.658 7.135 51.443 1.00 21.82 102 ASP B O 1
ATOM 3400 N N . ASN B 1 103 ? 72.909 8.426 50.975 1.00 17.30 103 ASN B N 1
ATOM 3401 C CA . ASN B 1 103 ? 73.574 9.669 51.230 1.00 16.32 103 ASN B CA 1
ATOM 3402 C C . ASN B 1 103 ? 73.541 10.180 52.686 1.00 17.37 103 ASN B C 1
ATOM 3403 O O . ASN B 1 103 ? 73.981 11.332 52.952 1.00 19.15 103 ASN B O 1
ATOM 3408 N N . GLY B 1 104 ? 73.069 9.352 53.619 1.00 16.14 104 GLY B N 1
ATOM 3409 C CA . GLY B 1 104 ? 72.989 9.704 55.003 1.00 18.56 104 GLY B CA 1
ATOM 3410 C C . GLY B 1 104 ? 71.789 10.503 55.420 1.00 18.37 104 GLY B C 1
ATOM 3411 O O . GLY B 1 104 ? 71.595 10.721 56.623 1.00 20.45 104 GLY B O 1
ATOM 3412 N N . ALA B 1 105 ? 70.958 10.935 54.456 1.00 14.99 105 ALA B N 1
ATOM 3413 C CA . ALA B 1 105 ? 69.711 11.633 54.860 1.00 16.41 105 ALA B CA 1
ATOM 3414 C C . ALA B 1 105 ? 68.726 10.637 55.473 1.00 15.76 105 ALA B C 1
ATOM 3415 O O . ALA B 1 105 ? 68.727 9.446 55.167 1.00 17.01 105 ALA B O 1
ATOM 3417 N N . PRO B 1 106 ? 67.799 11.151 56.280 1.00 15.16 106 PRO B N 1
ATOM 3418 C CA . PRO B 1 106 ? 66.712 10.273 56.732 1.00 15.29 106 PRO B CA 1
ATOM 3419 C C . PRO B 1 106 ? 65.878 9.667 55.577 1.00 15.64 106 PRO B C 1
ATOM 3420 O O . PRO B 1 106 ? 65.360 10.458 54.745 1.00 15.41 106 PRO B O 1
ATOM 3424 N N . ALA B 1 107 ? 65.835 8.369 55.510 1.00 14.56 107 ALA B N 1
ATOM 3425 C CA . ALA B 1 107 ? 65.212 7.669 54.355 1.00 14.41 107 ALA B CA 1
ATOM 3426 C C . ALA B 1 107 ? 63.756 7.426 54.630 1.00 15.28 107 ALA B C 1
ATOM 3427 O O . ALA B 1 107 ? 63.331 7.044 55.683 1.00 14.54 107 ALA B O 1
ATOM 3429 N N . VAL B 1 108 ? 62.919 7.644 53.575 1.00 13.60 108 VAL B N 1
ATOM 3430 C CA . VAL B 1 108 ? 61.471 7.473 53.731 1.00 13.83 108 VAL B CA 1
ATOM 3431 C C . VAL B 1 108 ? 61.058 6.244 52.909 1.00 14.48 108 VAL B C 1
ATOM 3432 O O . VAL B 1 108 ? 61.286 6.136 51.705 1.00 14.74 108 VAL B O 1
ATOM 3436 N N . ASN B 1 109 ? 60.303 5.385 53.569 1.00 13.65 109 ASN B N 1
ATOM 3437 C CA . ASN B 1 109 ? 59.789 4.210 52.973 1.00 13.06 109 ASN B CA 1
ATOM 3438 C C . ASN B 1 109 ? 58.931 4.572 51.849 1.00 12.38 109 ASN B C 1
ATOM 3439 O O . ASN B 1 109 ? 58.144 5.480 51.925 1.00 12.05 109 ASN B O 1
ATOM 3444 N N . THR B 1 110 ? 59.050 3.808 50.790 1.00 12.50 110 THR B N 1
ATOM 3445 C CA . THR B 1 110 ? 58.311 4.130 49.578 1.00 11.06 110 THR B CA 1
ATOM 3446 C C . THR B 1 110 ? 56.808 4.055 49.713 1.00 10.46 110 THR B C 1
ATOM 3447 O O . THR B 1 110 ? 56.081 4.637 48.848 1.00 11.41 110 THR B O 1
ATOM 3451 N N . ALA B 1 111 ? 56.264 3.361 50.665 1.00 10.82 111 ALA B N 1
ATOM 3452 C CA . ALA B 1 111 ? 54.838 3.406 50.990 1.00 10.42 111 ALA B CA 1
ATOM 3453 C C . ALA B 1 111 ? 54.323 4.767 51.390 1.00 11.50 111 ALA B C 1
ATOM 3454 O O . ALA B 1 111 ? 53.138 5.050 51.237 1.00 11.63 111 ALA B O 1
ATOM 3456 N N . ASP B 1 112 ? 55.241 5.602 51.949 1.00 11.53 112 ASP B N 1
ATOM 3457 C CA . ASP B 1 112 ? 54.796 6.873 52.422 1.00 10.83 112 ASP B CA 1
ATOM 3458 C C . ASP B 1 112 ? 55.435 8.083 51.754 1.00 10.82 112 ASP B C 1
ATOM 3459 O O . ASP B 1 112 ? 54.984 9.168 51.982 1.00 11.76 112 ASP B O 1
ATOM 3464 N N . VAL B 1 113 ? 56.521 7.922 51.020 1.00 9.47 113 VAL B N 1
ATOM 3465 C CA . VAL B 1 113 ? 57.293 9.067 50.548 1.00 10.31 113 VAL B CA 1
ATOM 3466 C C . VAL B 1 113 ? 56.467 10.055 49.730 1.00 10.18 113 VAL B C 1
ATOM 3467 O O . VAL B 1 113 ? 56.688 11.244 49.795 1.00 10.54 113 VAL B O 1
ATOM 3471 N N . VAL B 1 114 ? 55.540 9.584 48.901 1.00 10.06 114 VAL B N 1
ATOM 3472 C CA . VAL B 1 114 ? 54.740 10.466 48.119 1.00 10.58 114 VAL B CA 1
ATOM 3473 C C . VAL B 1 114 ? 53.910 11.430 48.991 1.00 9.33 114 VAL B C 1
ATOM 3474 O O . VAL B 1 114 ? 53.861 12.576 48.721 1.00 11.15 114 VAL B O 1
ATOM 3478 N N . SER B 1 115 ? 53.320 10.868 50.003 1.00 9.48 115 SER B N 1
ATOM 3479 C CA . SER B 1 115 ? 52.605 11.693 51.024 1.00 10.14 115 SER B CA 1
ATOM 3480 C C . SER B 1 115 ? 53.510 12.568 51.805 1.00 11.65 115 SER B C 1
ATOM 3481 O O . SER B 1 115 ? 53.191 13.738 51.973 1.00 10.86 115 SER B O 1
ATOM 3484 N N . PHE B 1 116 ? 54.639 12.008 52.298 1.00 9.70 116 PHE B N 1
ATOM 3485 C CA . PHE B 1 116 ? 55.612 12.820 53.052 1.00 10.28 116 PHE B CA 1
ATOM 3486 C C . PHE B 1 116 ? 55.966 14.087 52.274 1.00 11.79 116 PHE B C 1
ATOM 3487 O O . PHE B 1 116 ? 56.004 15.226 52.825 1.00 10.13 116 PHE B O 1
ATOM 3495 N N . ILE B 1 117 ? 56.173 14.009 50.938 1.00 9.82 117 ILE B N 1
ATOM 3496 C CA . ILE B 1 117 ? 56.600 15.198 50.188 1.00 10.34 117 ILE B CA 1
ATOM 3497 C C . ILE B 1 117 ? 55.522 16.284 50.197 1.00 10.88 117 ILE B C 1
ATOM 3498 O O . ILE B 1 117 ? 55.812 17.463 50.432 1.00 10.96 117 ILE B O 1
ATOM 3503 N N . THR B 1 118 ? 54.260 15.911 49.935 1.00 9.77 118 THR B N 1
ATOM 3504 C CA . THR B 1 118 ? 53.171 16.834 50.027 1.00 9.28 118 THR B CA 1
ATOM 3505 C C . THR B 1 118 ? 53.041 17.425 51.414 1.00 9.34 118 THR B C 1
ATOM 3506 O O . THR B 1 118 ? 52.621 18.557 51.541 1.00 11.08 118 THR B O 1
ATOM 3510 N N . GLU B 1 119 ? 53.281 16.591 52.443 1.00 9.26 119 GLU B N 1
ATOM 3511 C CA . GLU B 1 119 ? 53.080 17.054 53.796 1.00 10.38 119 GLU B CA 1
ATOM 3512 C C . GLU B 1 119 ? 54.130 18.055 54.157 1.00 12.22 119 GLU B C 1
ATOM 3513 O O . GLU B 1 119 ? 53.853 18.798 55.092 1.00 12.72 119 GLU B O 1
ATOM 3519 N N . ARG B 1 120 ? 55.286 18.118 53.466 1.00 13.39 120 ARG B N 1
ATOM 3520 C CA . ARG B 1 120 ? 56.363 19.002 53.898 1.00 12.46 120 ARG B CA 1
ATOM 3521 C C . ARG B 1 120 ? 56.650 20.170 53.036 1.00 10.88 120 ARG B C 1
ATOM 3522 O O . ARG B 1 120 ? 57.245 21.159 53.569 1.00 13.10 120 ARG B O 1
ATOM 3530 N N . TYR B 1 121 ? 56.273 20.135 51.788 1.00 10.57 121 TYR B N 1
ATOM 3531 C CA . TYR B 1 121 ? 56.691 21.080 50.807 1.00 10.30 121 TYR B CA 1
ATOM 3532 C C . TYR B 1 121 ? 55.577 21.683 50.005 1.00 11.35 121 TYR B C 1
ATOM 3533 O O . TYR B 1 121 ? 54.528 21.017 49.812 1.00 11.39 121 TYR B O 1
ATOM 3542 N N . ALA B 1 122 ? 55.853 22.871 49.475 1.00 11.34 122 ALA B N 1
ATOM 3543 C CA . ALA B 1 122 ? 54.852 23.631 48.748 1.00 11.11 122 ALA B CA 1
ATOM 3544 C C . ALA B 1 122 ? 55.059 23.759 47.248 1.00 11.94 122 ALA B C 1
ATOM 3545 O O . ALA B 1 122 ? 54.089 24.085 46.537 1.00 14.31 122 ALA B O 1
ATOM 3547 N N . THR B 1 123 ? 56.282 23.571 46.798 1.00 10.60 123 THR B N 1
ATOM 3548 C CA . THR B 1 123 ? 56.607 23.862 45.428 1.00 11.68 123 THR B CA 1
ATOM 3549 C C . THR B 1 123 ? 57.627 22.809 44.935 1.00 10.83 123 THR B C 1
ATOM 3550 O O . THR B 1 123 ? 58.297 22.206 45.740 1.00 10.99 123 THR B O 1
ATOM 3554 N N . THR B 1 124 ? 57.694 22.638 43.614 1.00 11.33 124 THR B N 1
ATOM 3555 C CA . THR B 1 124 ? 58.671 21.716 43.073 1.00 10.04 124 THR B CA 1
ATOM 3556 C C . THR B 1 124 ? 60.103 22.100 43.548 1.00 11.03 124 THR B C 1
ATOM 3557 O O . THR B 1 124 ? 60.913 21.215 43.858 1.00 11.48 124 THR B O 1
ATOM 3561 N N . ALA B 1 125 ? 60.416 23.393 43.375 1.00 11.78 125 ALA B N 1
ATOM 3562 C CA . ALA B 1 125 ? 61.763 23.883 43.839 1.00 13.32 125 ALA B CA 1
ATOM 3563 C C . ALA B 1 125 ? 62.066 23.543 45.257 1.00 12.58 125 ALA B C 1
ATOM 3564 O O . ALA B 1 125 ? 63.234 23.230 45.503 1.00 12.57 125 ALA B O 1
ATOM 3566 N N . GLU B 1 126 ? 61.093 23.601 46.151 1.00 12.98 126 GLU B N 1
ATOM 3567 C CA . GLU B 1 126 ? 61.344 23.276 47.549 1.00 13.47 126 GLU B CA 1
ATOM 3568 C C . GLU B 1 126 ? 61.763 21.845 47.689 1.00 12.91 126 GLU B C 1
ATOM 3569 O O . GLU B 1 126 ? 62.641 21.516 48.425 1.00 14.22 126 GLU B O 1
ATOM 3575 N N . VAL B 1 127 ? 61.103 20.935 46.916 1.00 11.31 127 VAL B N 1
ATOM 3576 C CA . VAL B 1 127 ? 61.386 19.501 47.054 1.00 11.67 127 VAL B CA 1
ATOM 3577 C C . VAL B 1 127 ? 62.792 19.211 46.495 1.00 12.24 127 VAL B C 1
ATOM 3578 O O . VAL B 1 127 ? 63.538 18.481 47.081 1.00 12.28 127 VAL B O 1
ATOM 3582 N N . LYS B 1 128 ? 63.138 19.848 45.375 1.00 13.83 128 LYS B N 1
ATOM 3583 C CA . LYS B 1 128 ? 64.480 19.647 44.780 1.00 13.64 128 LYS B CA 1
ATOM 3584 C C . LYS B 1 128 ? 65.552 20.192 45.735 1.00 13.10 128 LYS B C 1
ATOM 3585 O O . LYS B 1 128 ? 66.542 19.468 45.975 1.00 15.21 128 LYS B O 1
ATOM 3591 N N . ALA B 1 129 ? 65.305 21.330 46.400 1.00 11.43 129 ALA B N 1
ATOM 3592 C CA . ALA B 1 129 ? 66.220 21.851 47.374 1.00 12.57 129 ALA B CA 1
ATOM 3593 C C . ALA B 1 129 ? 66.408 20.938 48.590 1.00 14.23 129 ALA B C 1
ATOM 3594 O O . ALA B 1 129 ? 67.480 20.736 49.041 1.00 16.56 129 ALA B O 1
ATOM 3596 N N . ALA B 1 130 ? 65.295 20.376 49.096 1.00 13.33 130 ALA B N 1
ATOM 3597 C CA . ALA B 1 130 ? 65.278 19.474 50.185 1.00 14.45 130 ALA B CA 1
ATOM 3598 C C . ALA B 1 130 ? 66.123 18.219 49.830 1.00 14.69 130 ALA B C 1
ATOM 3599 O O . ALA B 1 130 ? 66.907 17.779 50.628 1.00 14.87 130 ALA B O 1
ATOM 3601 N N . LEU B 1 131 ? 65.951 17.629 48.675 1.00 13.58 131 LEU B N 1
ATOM 3602 C CA . LEU B 1 131 ? 66.792 16.506 48.172 1.00 14.32 131 LEU B CA 1
ATOM 3603 C C . LEU B 1 131 ? 68.237 16.904 48.115 1.00 14.67 131 LEU B C 1
ATOM 3604 O O . LEU B 1 131 ? 69.038 16.236 48.775 1.00 16.82 131 LEU B O 1
ATOM 3609 N N . ASP B 1 132 ? 68.489 18.055 47.585 1.00 14.70 132 ASP B N 1
ATOM 3610 C CA . ASP B 1 132 ? 69.894 18.557 47.443 1.00 17.76 132 ASP B CA 1
ATOM 3611 C C . ASP B 1 132 ? 70.536 18.823 48.803 1.00 19.99 132 ASP B C 1
ATOM 3612 O O . ASP B 1 132 ? 71.731 18.589 48.961 1.00 22.16 132 ASP B O 1
ATOM 3617 N N . ASN B 1 133 ? 69.780 19.297 49.772 1.00 18.86 133 ASN B N 1
ATOM 3618 C CA . ASN B 1 133 ? 70.241 19.587 51.115 1.00 19.70 133 ASN B CA 1
ATOM 3619 C C . ASN B 1 133 ? 70.192 18.394 52.056 1.00 20.15 133 ASN B C 1
ATOM 3620 O O . ASN B 1 133 ? 70.528 18.501 53.270 1.00 20.87 133 ASN B O 1
ATOM 3625 N N . GLY B 1 134 ? 69.838 17.223 51.537 1.00 17.66 134 GLY B N 1
ATOM 3626 C CA . GLY B 1 134 ? 69.802 16.061 52.394 1.00 17.01 134 GLY B CA 1
ATOM 3627 C C . GLY B 1 134 ? 68.762 16.032 53.511 1.00 18.48 134 GLY B C 1
ATOM 3628 O O . GLY B 1 134 ? 68.989 15.384 54.556 1.00 18.66 134 GLY B O 1
ATOM 3629 N N . GLU B 1 135 ? 67.637 16.716 53.329 1.00 15.62 135 GLU B N 1
ATOM 3630 C CA . GLU B 1 135 ? 66.551 16.770 54.272 1.00 15.95 135 GLU B CA 1
ATOM 3631 C C . GLU B 1 135 ? 65.865 15.393 54.388 1.00 15.85 135 GLU B C 1
ATOM 3632 O O . GLU B 1 135 ? 65.264 15.061 55.401 1.00 16.85 135 GLU B O 1
ATOM 3638 N N . PHE B 1 136 ? 65.832 14.629 53.275 1.00 14.98 136 PHE B N 1
ATOM 3639 C CA . PHE B 1 136 ? 65.238 13.306 53.250 1.00 13.99 136 PHE B CA 1
ATOM 3640 C C . PHE B 1 136 ? 65.828 12.641 51.981 1.00 13.56 136 PHE B C 1
ATOM 3641 O O . PHE B 1 136 ? 66.394 13.323 51.108 1.00 14.42 136 PHE B O 1
ATOM 3649 N N . GLN B 1 137 ? 65.687 11.343 51.914 1.00 13.30 137 GLN B N 1
ATOM 3650 C CA . GLN B 1 137 ? 65.860 10.621 50.666 1.00 11.89 137 GLN B CA 1
ATOM 3651 C C . GLN B 1 137 ? 64.775 9.590 50.559 1.00 12.73 137 GLN B C 1
ATOM 3652 O O . GLN B 1 137 ? 64.164 9.117 51.517 1.00 14.06 137 GLN B O 1
ATOM 3658 N N . ILE B 1 138 ? 64.573 9.173 49.283 1.00 11.86 138 ILE B N 1
ATOM 3659 C CA . ILE B 1 138 ? 63.685 8.057 49.020 1.00 12.27 138 ILE B CA 1
ATOM 3660 C C . ILE B 1 138 ? 64.395 6.705 49.268 1.00 11.18 138 ILE B C 1
ATOM 3661 O O . ILE B 1 138 ? 65.568 6.544 48.806 1.00 11.74 138 ILE B O 1
ATOM 3666 N N . ALA B 1 139 ? 63.738 5.759 49.937 1.00 12.34 139 ALA B N 1
ATOM 3667 C CA . ALA B 1 139 ? 64.360 4.499 50.315 1.00 13.57 139 ALA B CA 1
ATOM 3668 C C . ALA B 1 139 ? 64.198 3.519 49.161 1.00 11.36 139 ALA B C 1
ATOM 3669 O O . ALA B 1 139 ? 63.521 2.532 49.286 1.00 13.32 139 ALA B O 1
ATOM 3671 N N . TRP B 1 140 ? 64.882 3.825 48.083 1.00 12.43 140 TRP B N 1
ATOM 3672 C CA . TRP B 1 140 ? 64.779 3.021 46.820 1.00 11.75 140 TRP B CA 1
ATOM 3673 C C . TRP B 1 140 ? 65.049 1.543 47.008 1.00 13.28 140 TRP B C 1
ATOM 3674 O O . TRP B 1 140 ? 64.473 0.686 46.370 1.00 12.75 140 TRP B O 1
ATOM 3685 N N . ALA B 1 141 ? 66.052 1.264 47.830 1.00 13.28 141 ALA B N 1
ATOM 3686 C CA . ALA B 1 141 ? 66.522 -0.133 48.067 1.00 14.73 141 ALA B CA 1
ATOM 3687 C C . ALA B 1 141 ? 65.662 -0.925 49.034 1.00 15.05 141 ALA B C 1
ATOM 3688 O O . ALA B 1 141 ? 65.928 -2.116 49.273 1.00 17.95 141 ALA B O 1
ATOM 3690 N N . SER B 1 142 ? 64.752 -0.240 49.783 1.00 14.37 142 SER B N 1
ATOM 3691 C CA . SER B 1 142 ? 63.903 -0.921 50.802 1.00 14.07 142 SER B CA 1
ATOM 3692 C C . SER B 1 142 ? 62.572 -1.327 50.259 1.00 13.05 142 SER B C 1
ATOM 3693 O O . SER B 1 142 ? 61.940 -0.574 49.516 1.00 14.34 142 SER B O 1
ATOM 3696 N N . ALA B 1 143 ? 62.051 -2.471 50.682 1.00 13.33 143 ALA B N 1
ATOM 3697 C CA . ALA B 1 143 ? 60.690 -2.901 50.344 1.00 13.67 143 ALA B CA 1
ATOM 3698 C C . ALA B 1 143 ? 59.681 -1.891 50.893 1.00 12.84 143 ALA B C 1
ATOM 3699 O O . ALA B 1 143 ? 59.887 -1.330 51.972 1.00 15.66 143 ALA B O 1
ATOM 3701 N N . PRO B 1 144 ? 58.623 -1.633 50.151 1.00 14.15 144 PRO B N 1
ATOM 3702 C CA . PRO B 1 144 ? 57.547 -0.828 50.730 1.00 13.74 144 PRO B CA 1
ATOM 3703 C C . PRO B 1 144 ? 56.953 -1.557 51.898 1.00 14.65 144 PRO B C 1
ATOM 3704 O O . PRO B 1 144 ? 56.950 -2.778 51.949 1.00 14.83 144 PRO B O 1
ATOM 3708 N N . ASN B 1 145 ? 56.474 -0.792 52.835 1.00 15.64 145 ASN B N 1
ATOM 3709 C CA . ASN B 1 145 ? 55.745 -1.407 53.960 1.00 15.63 145 ASN B CA 1
ATOM 3710 C C . ASN B 1 145 ? 54.919 -2.610 53.609 1.00 17.30 145 ASN B C 1
ATOM 3711 O O . ASN B 1 145 ? 54.020 -2.544 52.761 1.00 16.79 145 ASN B O 1
ATOM 3716 N N . GLY B 1 146 ? 55.178 -3.680 54.371 1.00 17.24 146 GLY B N 1
ATOM 3717 C CA . GLY B 1 146 ? 54.427 -4.921 54.220 1.00 20.50 146 GLY B CA 1
ATOM 3718 C C . GLY B 1 146 ? 54.730 -5.778 52.993 1.00 23.44 146 GLY B C 1
ATOM 3719 O O . GLY B 1 146 ? 54.135 -6.856 52.855 1.00 27.81 146 GLY B O 1
ATOM 3720 N N . MET B 1 147 ? 55.608 -5.354 52.103 1.00 20.43 147 MET B N 1
ATOM 3721 C CA . MET B 1 147 ? 55.853 -6.077 50.855 1.00 21.75 147 MET B CA 1
ATOM 3722 C C . MET B 1 147 ? 57.208 -6.757 50.958 1.00 17.97 147 MET B C 1
ATOM 3723 O O . MET B 1 147 ? 58.058 -6.480 51.804 1.00 18.24 147 MET B O 1
ATOM 3728 N N . GLU B 1 148 ? 57.433 -7.721 50.090 1.00 20.92 148 GLU B N 1
ATOM 3729 C CA . GLU B 1 148 ? 58.629 -8.493 50.152 1.00 21.98 148 GLU B CA 1
ATOM 3730 C C . GLU B 1 148 ? 59.852 -7.835 49.520 1.00 21.02 148 GLU B C 1
ATOM 3731 O O . GLU B 1 148 ? 60.948 -8.012 50.043 1.00 24.04 148 GLU B O 1
ATOM 3737 N N . HIS B 1 149 ? 59.678 -7.105 48.405 1.00 20.69 149 HIS B N 1
ATOM 3738 C CA . HIS B 1 149 ? 60.835 -6.641 47.608 1.00 23.06 149 HIS B CA 1
ATOM 3739 C C . HIS B 1 149 ? 60.723 -5.159 47.380 1.00 15.87 149 HIS B C 1
ATOM 3740 O O . HIS B 1 149 ? 59.615 -4.634 47.266 1.00 17.27 149 HIS B O 1
ATOM 3747 N N . ALA B 1 150 ? 61.870 -4.503 47.197 1.00 16.08 150 ALA B N 1
ATOM 3748 C CA . ALA B 1 150 ? 61.858 -3.118 46.666 1.00 13.96 150 ALA B CA 1
ATOM 3749 C C . ALA B 1 150 ? 61.027 -3.000 45.393 1.00 13.21 150 ALA B C 1
ATOM 3750 O O . ALA B 1 150 ? 61.067 -3.862 44.433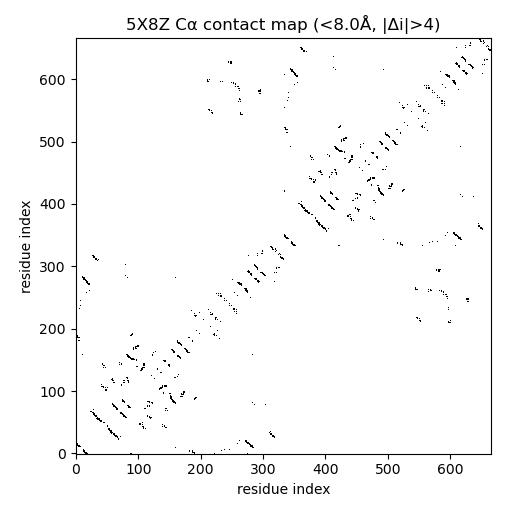 1.00 14.46 150 ALA B O 1
ATOM 3752 N N . ALA B 1 151 ? 60.222 -1.960 45.323 1.00 13.17 151 ALA B N 1
ATOM 3753 C CA . ALA B 1 151 ? 59.290 -1.793 44.204 1.00 13.39 151 ALA B CA 1
ATOM 3754 C C . ALA B 1 151 ? 59.950 -0.901 43.139 1.00 13.92 151 ALA B C 1
ATOM 3755 O O . ALA B 1 151 ? 60.521 0.116 43.427 1.00 14.99 151 ALA B O 1
ATOM 3757 N N . PRO B 1 152 ? 59.720 -1.268 41.847 1.00 12.31 152 PRO B N 1
ATOM 3758 C CA . PRO B 1 152 ? 60.247 -0.414 40.784 1.00 11.63 152 PRO B CA 1
ATOM 3759 C C . PRO B 1 152 ? 59.254 0.671 40.376 1.00 9.99 152 PRO B C 1
ATOM 3760 O O . PRO B 1 152 ? 58.300 0.425 39.642 1.00 12.18 152 PRO B O 1
ATOM 3764 N N . LEU B 1 153 ? 59.472 1.859 40.916 1.00 10.34 153 LEU B N 1
ATOM 3765 C CA . LEU B 1 153 ? 58.597 2.978 40.772 1.00 10.41 153 LEU B CA 1
ATOM 3766 C C . LEU B 1 153 ? 59.474 4.133 40.279 1.00 10.71 153 LEU B C 1
ATOM 3767 O O . LEU B 1 153 ? 60.714 4.157 40.426 1.00 10.94 153 LEU B O 1
ATOM 3772 N N . HIS B 1 154 ? 58.844 5.126 39.653 1.00 9.43 154 HIS B N 1
ATOM 3773 C CA . HIS B 1 154 ? 59.425 6.464 39.394 1.00 10.03 154 HIS B CA 1
ATOM 3774 C C . HIS B 1 154 ? 58.418 7.530 39.938 1.00 10.07 154 HIS B C 1
ATOM 3775 O O . HIS B 1 154 ? 57.228 7.222 40.103 1.00 9.47 154 HIS B O 1
ATOM 3782 N N . TYR B 1 155 ? 58.990 8.641 40.395 1.00 9.18 155 TYR B N 1
ATOM 3783 C CA . TYR B 1 155 ? 58.262 9.686 41.137 1.00 9.56 155 TYR B CA 1
ATOM 3784 C C . TYR B 1 155 ? 58.291 10.947 40.376 1.00 8.45 155 TYR B C 1
ATOM 3785 O O . TYR B 1 155 ? 59.248 11.272 39.620 1.00 10.40 155 TYR B O 1
ATOM 3794 N N . SER B 1 156 ? 57.247 11.744 40.621 1.00 9.01 156 SER B N 1
ATOM 3795 C CA . SER B 1 156 ? 57.249 13.078 40.033 1.00 9.38 156 SER B CA 1
ATOM 3796 C C . SER B 1 156 ? 56.465 14.012 40.933 1.00 8.94 156 SER B C 1
ATOM 3797 O O . SER B 1 156 ? 55.599 13.638 41.694 1.00 9.44 156 SER B O 1
ATOM 3800 N N . VAL B 1 157 ? 56.814 15.280 40.762 1.00 9.11 157 VAL B N 1
ATOM 3801 C CA . VAL B 1 157 ? 56.228 16.364 41.554 1.00 9.14 157 VAL B CA 1
ATOM 3802 C C . VAL B 1 157 ? 55.763 17.388 40.560 1.00 9.88 157 VAL B C 1
ATOM 3803 O O . VAL B 1 157 ? 56.531 17.760 39.660 1.00 10.22 157 VAL B O 1
ATOM 3807 N N . VAL B 1 158 ? 54.550 17.907 40.770 1.00 8.48 158 VAL B N 1
ATOM 3808 C CA . VAL B 1 158 ? 53.980 18.906 39.881 1.00 9.15 158 VAL B CA 1
ATOM 3809 C C . VAL B 1 158 ? 53.417 19.972 40.827 1.00 10.11 158 VAL B C 1
ATOM 3810 O O . VAL B 1 158 ? 52.601 19.655 41.697 1.00 10.31 158 VAL B O 1
ATOM 3814 N N . ASP B 1 159 ? 53.863 21.243 40.624 1.00 10.04 159 ASP B N 1
ATOM 3815 C CA . ASP B 1 159 ? 53.324 22.330 41.522 1.00 10.38 159 ASP B CA 1
ATOM 3816 C C . ASP B 1 159 ? 52.246 23.163 40.783 1.00 9.89 159 ASP B C 1
ATOM 3817 O O . ASP B 1 159 ? 51.975 22.974 39.578 1.00 9.78 159 ASP B O 1
ATOM 3822 N N . ALA B 1 160 ? 51.609 24.039 41.553 1.00 10.93 160 ALA B N 1
ATOM 3823 C CA . ALA B 1 160 ? 50.512 24.767 40.981 1.00 11.70 160 ALA B CA 1
ATOM 3824 C C . ALA B 1 160 ? 50.857 25.702 39.877 1.00 13.56 160 ALA B C 1
ATOM 3825 O O . ALA B 1 160 ? 50.010 26.103 39.053 1.00 15.26 160 ALA B O 1
ATOM 3827 N N . ASP B 1 161 ? 52.167 26.062 39.768 1.00 13.12 161 ASP B N 1
ATOM 3828 C CA . ASP B 1 161 ? 52.612 26.868 38.657 1.00 13.92 161 ASP B CA 1
ATOM 3829 C C . ASP B 1 161 ? 53.171 26.078 37.451 1.00 14.47 161 ASP B C 1
ATOM 3830 O O . ASP B 1 161 ? 53.725 26.666 36.505 1.00 16.97 161 ASP B O 1
ATOM 3835 N N . GLY B 1 162 ? 52.953 24.769 37.509 1.00 11.06 162 GLY B N 1
ATOM 3836 C CA . GLY B 1 162 ? 53.296 23.895 36.434 1.00 11.52 162 GLY B CA 1
ATOM 3837 C C . GLY B 1 162 ? 54.755 23.514 36.319 1.00 10.57 162 GLY B C 1
ATOM 3838 O O . GLY B 1 162 ? 55.200 23.039 35.309 1.00 13.05 162 GLY B O 1
ATOM 3839 N N . ASN B 1 163 ? 55.497 23.676 37.412 1.00 9.85 163 ASN B N 1
ATOM 3840 C CA . ASN B 1 163 ? 56.863 23.144 37.467 1.00 10.56 163 ASN B CA 1
ATOM 3841 C C . ASN B 1 163 ? 56.844 21.658 37.776 1.00 9.11 163 ASN B C 1
ATOM 3842 O O . ASN B 1 163 ? 56.145 21.259 38.722 1.00 10.73 163 ASN B O 1
ATOM 3847 N N . ILE B 1 164 ? 57.589 20.904 36.998 1.00 9.77 164 ILE B N 1
ATOM 3848 C CA . ILE B 1 164 ? 57.631 19.438 37.066 1.00 10.01 164 ILE B CA 1
ATOM 3849 C C . ILE B 1 164 ? 59.017 18.963 37.406 1.00 8.24 164 ILE B C 1
ATOM 3850 O O . ILE B 1 164 ? 59.994 19.467 36.826 1.00 10.06 164 ILE B O 1
ATOM 3855 N N . MET B 1 165 ? 59.081 17.985 38.294 1.00 9.52 165 MET B N 1
ATOM 3856 C CA . MET B 1 165 ? 60.322 17.223 38.476 1.00 9.88 165 MET B CA 1
ATOM 3857 C C . MET B 1 165 ? 59.989 15.730 38.350 1.00 8.25 165 MET B C 1
ATOM 3858 O O . MET B 1 165 ? 59.068 15.274 38.965 1.00 10.01 165 MET B O 1
ATOM 3863 N N . LEU B 1 166 ? 60.845 15.006 37.646 1.00 8.69 166 LEU B N 1
ATOM 3864 C CA . LEU B 1 166 ? 60.781 13.587 37.488 1.00 9.73 166 LEU B CA 1
ATOM 3865 C C . LEU B 1 166 ? 62.045 13.064 38.197 1.00 9.28 166 LEU B C 1
ATOM 3866 O O . LEU B 1 166 ? 63.145 13.527 37.854 1.00 9.19 166 LEU B O 1
ATOM 3871 N N . ILE B 1 167 ? 61.861 12.054 38.991 1.00 8.83 167 ILE B N 1
ATOM 3872 C CA . ILE B 1 167 ? 62.930 11.395 39.816 1.00 10.31 167 ILE B CA 1
ATOM 3873 C C . ILE B 1 167 ? 62.902 9.943 39.389 1.00 8.47 167 ILE B C 1
ATOM 3874 O O . ILE B 1 167 ? 61.924 9.227 39.690 1.00 9.52 167 ILE B O 1
ATOM 3879 N N . GLN B 1 168 ? 63.947 9.471 38.735 1.00 9.76 168 GLN B N 1
ATOM 3880 C CA . GLN B 1 168 ? 64.012 8.165 38.110 1.00 10.04 168 GLN B CA 1
ATOM 3881 C C . GLN B 1 168 ? 65.301 7.520 38.413 1.00 11.50 168 GLN B C 1
ATOM 3882 O O . GLN B 1 168 ? 66.314 8.191 38.268 1.00 11.47 168 GLN B O 1
ATOM 3888 N N . LEU B 1 169 ? 65.263 6.308 38.972 1.00 10.34 169 LEU B N 1
ATOM 3889 C CA . LEU B 1 169 ? 66.456 5.532 39.229 1.00 11.15 169 LEU B CA 1
ATOM 3890 C C . LEU B 1 169 ? 66.954 4.788 38.017 1.00 11.61 169 LEU B C 1
ATOM 3891 O O . LEU B 1 169 ? 66.217 4.093 37.357 1.00 12.79 169 LEU B O 1
ATOM 3896 N N . VAL B 1 170 ? 68.207 5.046 37.612 1.00 11.93 170 VAL B N 1
ATOM 3897 C CA . VAL B 1 170 ? 68.744 4.597 36.341 1.00 11.24 170 VAL B CA 1
ATOM 3898 C C . VAL B 1 170 ? 70.017 3.856 36.581 1.00 12.34 170 VAL B C 1
ATOM 3899 O O . VAL B 1 170 ? 70.285 3.462 37.744 1.00 11.51 170 VAL B O 1
ATOM 3903 N N . LYS B 1 171 ? 70.721 3.551 35.471 1.00 12.63 171 LYS B N 1
ATOM 3904 C CA . LYS B 1 171 ? 71.933 2.696 35.553 1.00 14.48 171 LYS B CA 1
ATOM 3905 C C . LYS B 1 171 ? 72.834 2.993 36.675 1.00 14.35 171 LYS B C 1
ATOM 3906 O O . LYS B 1 171 ? 73.077 4.176 37.008 1.00 12.72 171 LYS B O 1
ATOM 3912 N N . GLY B 1 172 ? 73.298 1.945 37.383 1.00 13.87 172 GLY B N 1
ATOM 3913 C CA . GLY B 1 172 ? 74.214 2.185 38.519 1.00 15.18 172 GLY B CA 1
ATOM 3914 C C . GLY B 1 172 ? 73.603 2.582 39.809 1.00 17.99 172 GLY B C 1
ATOM 3915 O O . GLY B 1 172 ? 74.297 2.829 40.803 1.00 17.63 172 GLY B O 1
ATOM 3916 N N . GLY B 1 173 ? 72.271 2.698 39.820 1.00 13.46 173 GLY B N 1
ATOM 3917 C CA . GLY B 1 173 ? 71.610 3.210 41.002 1.00 14.60 173 GLY B CA 1
ATOM 3918 C C . GLY B 1 173 ? 71.617 4.701 41.092 1.00 12.75 173 GLY B C 1
ATOM 3919 O O . GLY B 1 173 ? 71.324 5.227 42.179 1.00 14.86 173 GLY B O 1
ATOM 3920 N N . GLU B 1 174 ? 71.925 5.390 39.974 1.00 13.64 174 GLU B N 1
ATOM 3921 C CA . GLU B 1 174 ? 71.915 6.826 39.973 1.00 12.93 174 GLU B CA 1
ATOM 3922 C C . GLU B 1 174 ? 70.450 7.298 40.127 1.00 12.47 174 GLU B C 1
ATOM 3923 O O . GLU B 1 174 ? 69.592 6.827 39.390 1.00 12.65 174 GLU B O 1
ATOM 3929 N N . GLN B 1 175 ? 70.214 8.273 40.969 1.00 12.41 175 GLN B N 1
ATOM 3930 C CA . GLN B 1 175 ? 68.932 8.957 41.028 1.00 12.14 175 GLN B CA 1
ATOM 3931 C C . GLN B 1 175 ? 69.030 10.059 40.046 1.00 11.31 175 GLN B C 1
ATOM 3932 O O . GLN B 1 175 ? 69.725 11.080 40.324 1.00 12.98 175 GLN B O 1
ATOM 3938 N N . LYS B 1 176 ? 68.347 9.953 38.912 1.00 11.72 176 LYS B N 1
ATOM 3939 C CA . LYS B 1 176 ? 68.378 10.989 37.863 1.00 11.12 176 LYS B CA 1
ATOM 3940 C C . LYS B 1 176 ? 67.189 11.911 38.127 1.00 12.01 176 LYS B C 1
ATOM 3941 O O . LYS B 1 176 ? 66.068 11.436 38.322 1.00 12.51 176 LYS B O 1
ATOM 3947 N N . ILE B 1 177 ? 67.389 13.209 38.002 1.00 11.54 177 ILE B N 1
ATOM 3948 C CA . ILE B 1 177 ? 66.354 14.243 38.194 1.00 12.54 177 ILE B CA 1
ATOM 3949 C C . ILE B 1 177 ? 66.216 14.989 36.850 1.00 11.86 177 ILE B C 1
ATOM 3950 O O . ILE B 1 177 ? 67.196 15.501 36.264 1.00 13.65 177 ILE B O 1
ATOM 3955 N N . TYR B 1 178 ? 64.968 15.050 36.330 1.00 10.68 178 TYR B N 1
ATOM 3956 C CA . TYR B 1 178 ? 64.632 15.788 35.154 1.00 9.40 178 TYR B CA 1
ATOM 3957 C C . TYR B 1 178 ? 63.720 16.898 35.630 1.00 9.45 178 TYR B C 1
ATOM 3958 O O . TYR B 1 178 ? 62.745 16.693 36.364 1.00 10.11 178 TYR B O 1
ATOM 3967 N N . LEU B 1 179 ? 63.965 18.105 35.115 1.00 11.11 179 LEU B N 1
ATOM 3968 C CA . LEU B 1 179 ? 63.110 19.302 35.357 1.00 10.97 179 LEU B CA 1
ATOM 3969 C C . LEU B 1 179 ? 62.587 19.850 34.067 1.00 12.04 179 LEU B C 1
ATOM 3970 O O . LEU B 1 179 ? 63.166 19.727 33.016 1.00 10.99 179 LEU B O 1
ATOM 3975 N N . GLY B 1 180 ? 61.330 20.377 34.174 1.00 11.94 180 GLY B N 1
ATOM 3976 C CA . GLY B 1 180 ? 60.659 20.978 33.041 1.00 12.48 180 GLY B CA 1
ATOM 3977 C C . GLY B 1 180 ? 59.338 21.561 33.443 1.00 13.23 180 GLY B C 1
ATOM 3978 O O . GLY B 1 180 ? 58.991 21.415 34.574 1.00 15.61 180 GLY B O 1
ATOM 3979 N N . ASP B 1 181 ? 58.629 22.214 32.570 1.00 11.63 181 ASP B N 1
ATOM 3980 C CA . ASP B 1 181 ? 57.299 22.709 32.992 1.00 11.76 181 ASP B CA 1
ATOM 3981 C C . ASP B 1 181 ? 56.195 21.959 32.267 1.00 12.35 181 ASP B C 1
ATOM 3982 O O . ASP B 1 181 ? 56.449 20.954 31.536 1.00 12.68 181 ASP B O 1
ATOM 3987 N N . ALA B 1 182 ? 54.977 22.431 32.437 1.00 12.77 182 ALA B N 1
ATOM 3988 C CA . ALA B 1 182 ? 53.859 21.707 31.891 1.00 13.98 182 ALA B CA 1
ATOM 3989 C C . ALA B 1 182 ? 53.667 21.827 30.441 1.00 12.38 182 ALA B C 1
ATOM 3990 O O . ALA B 1 182 ? 52.727 21.249 29.877 1.00 14.85 182 ALA B O 1
ATOM 3992 N N . GLU B 1 183 ? 54.519 22.554 29.742 1.00 11.88 183 GLU B N 1
ATOM 3993 C CA . GLU B 1 183 ? 54.583 22.502 28.295 1.00 14.30 183 GLU B CA 1
ATOM 3994 C C . GLU B 1 183 ? 55.737 21.720 27.735 1.00 13.82 183 GLU B C 1
ATOM 3995 O O . GLU B 1 183 ? 55.832 21.564 26.519 1.00 19.70 183 GLU B O 1
ATOM 4001 N N . SER B 1 184 ? 56.563 21.194 28.621 1.00 12.41 184 SER B N 1
ATOM 4002 C CA . SER B 1 184 ? 57.663 20.278 28.173 1.00 12.97 184 SER B CA 1
ATOM 4003 C C . SER B 1 184 ? 57.157 18.890 28.029 1.00 11.37 184 SER B C 1
ATOM 4004 O O . SER B 1 184 ? 55.958 18.574 28.362 1.00 10.76 184 SER B O 1
ATOM 4007 N N . ASP B 1 185 ? 57.974 18.005 27.505 1.00 13.24 185 ASP B N 1
ATOM 4008 C CA . ASP B 1 185 ? 57.604 16.598 27.371 1.00 10.35 185 ASP B CA 1
ATOM 4009 C C . ASP B 1 185 ? 57.430 15.943 28.732 1.00 10.22 185 ASP B C 1
ATOM 4010 O O . ASP B 1 185 ? 56.827 14.887 28.829 1.00 9.65 185 ASP B O 1
ATOM 4015 N N . LEU B 1 186 ? 57.887 16.521 29.822 1.00 9.59 186 LEU B N 1
ATOM 4016 C CA . LEU B 1 186 ? 57.709 15.979 31.150 1.00 9.55 186 LEU B CA 1
ATOM 4017 C C . LEU B 1 186 ? 56.273 16.144 31.676 1.00 8.93 186 LEU B C 1
ATOM 4018 O O . LEU B 1 186 ? 55.901 15.549 32.677 1.00 9.32 186 LEU B O 1
ATOM 4023 N N . ARG B 1 187 ? 55.451 16.844 30.889 1.00 8.44 187 ARG B N 1
ATOM 4024 C CA . ARG B 1 187 ? 54.032 16.912 31.209 1.00 9.30 187 ARG B CA 1
ATOM 4025 C C . ARG B 1 187 ? 53.406 15.517 31.062 1.00 8.37 187 ARG B C 1
ATOM 4026 O O . ARG B 1 187 ? 52.277 15.313 31.579 1.00 9.16 187 ARG B O 1
ATOM 4034 N N . VAL B 1 188 ? 54.040 14.608 30.353 1.00 8.73 188 VAL B N 1
ATOM 4035 C CA . VAL B 1 188 ? 53.574 13.224 30.156 1.00 9.01 188 VAL B CA 1
ATOM 4036 C C . VAL B 1 188 ? 54.536 12.310 30.895 1.00 8.79 188 VAL B C 1
ATOM 4037 O O . VAL B 1 188 ? 55.729 12.427 30.720 1.00 9.62 188 VAL B O 1
ATOM 4041 N N . LYS B 1 189 ? 54.014 11.387 31.662 1.00 8.83 189 LYS B N 1
ATOM 4042 C CA . LYS B 1 189 ? 54.735 10.317 32.330 1.00 9.94 189 LYS B CA 1
ATOM 4043 C C . LYS B 1 189 ? 53.938 9.031 32.257 1.00 8.72 189 LYS B C 1
ATOM 4044 O O . LYS B 1 189 ? 52.714 9.075 32.527 1.00 9.58 189 LYS B O 1
ATOM 4050 N N . THR B 1 190 ? 54.594 7.934 31.926 1.00 8.58 190 THR B N 1
ATOM 4051 C CA . THR B 1 190 ? 53.962 6.657 31.910 1.00 8.94 190 THR B CA 1
ATOM 4052 C C . THR B 1 190 ? 54.756 5.675 32.714 1.00 8.52 190 THR B C 1
ATOM 4053 O O . THR B 1 190 ? 54.963 5.882 33.890 1.00 9.81 190 THR B O 1
ATOM 4057 N N . ASN B 1 191 ? 55.230 4.605 32.059 1.00 10.40 191 ASN B N 1
ATOM 4058 C CA . ASN B 1 191 ? 55.869 3.469 32.653 1.00 9.37 191 ASN B CA 1
ATOM 4059 C C . ASN B 1 191 ? 57.148 3.260 31.910 1.00 9.33 191 ASN B C 1
ATOM 4060 O O . ASN B 1 191 ? 57.711 4.215 31.386 1.00 10.94 191 ASN B O 1
ATOM 4065 N N . ASP B 1 192 ? 57.655 2.058 31.861 1.00 9.57 192 ASP B N 1
ATOM 4066 C CA . ASP B 1 192 ? 58.878 1.730 31.122 1.00 10.96 192 ASP B CA 1
ATOM 4067 C C . ASP B 1 192 ? 58.706 2.051 29.628 1.00 11.51 192 ASP B C 1
ATOM 4068 O O . ASP B 1 192 ? 57.608 2.036 29.122 1.00 11.91 192 ASP B O 1
ATOM 4073 N N . PRO B 1 193 ? 59.787 2.389 28.917 1.00 11.15 193 PRO B N 1
ATOM 4074 C CA . PRO B 1 193 ? 61.159 2.413 29.361 1.00 10.66 193 PRO B CA 1
ATOM 4075 C C . PRO B 1 193 ? 61.566 3.623 30.136 1.00 11.07 193 PRO B C 1
ATOM 4076 O O . PRO B 1 193 ? 60.690 4.431 30.534 1.00 10.76 193 PRO B O 1
ATOM 4080 N N . LEU B 1 194 ? 62.874 3.795 30.391 1.00 10.28 194 LEU B N 1
ATOM 4081 C CA . LEU B 1 194 ? 63.332 4.944 31.104 1.00 10.31 194 LEU B CA 1
ATOM 4082 C C . LEU B 1 194 ? 63.255 6.181 30.209 1.00 9.58 194 LEU B C 1
ATOM 4083 O O . LEU B 1 194 ? 63.053 6.154 29.004 1.00 9.83 194 LEU B O 1
ATOM 4088 N N . GLN B 1 195 ? 63.250 7.372 30.828 1.00 10.52 195 GLN B N 1
ATOM 4089 C CA . GLN B 1 195 ? 62.948 8.635 30.147 1.00 10.10 195 GLN B CA 1
ATOM 4090 C C . GLN B 1 195 ? 63.838 8.913 28.945 1.00 10.41 195 GLN B C 1
ATOM 4091 O O . GLN B 1 195 ? 63.376 9.383 27.886 1.00 11.35 195 GLN B O 1
ATOM 4097 N N . GLU B 1 196 ? 65.097 8.526 29.058 1.00 10.25 196 GLU B N 1
ATOM 4098 C CA . GLU B 1 196 ? 65.974 8.722 27.871 1.00 11.82 196 GLU B CA 1
ATOM 4099 C C . GLU B 1 196 ? 65.534 7.918 26.667 1.00 11.92 196 GLU B C 1
ATOM 4100 O O . GLU B 1 196 ? 65.633 8.406 25.529 1.00 12.93 196 GLU B O 1
ATOM 4106 N N . LYS B 1 197 ? 65.009 6.728 26.956 1.00 11.42 197 LYS B N 1
ATOM 4107 C CA . LYS B 1 197 ? 64.544 5.898 25.879 1.00 11.58 197 LYS B CA 1
ATOM 4108 C C . LYS B 1 197 ? 63.222 6.392 25.226 1.00 12.00 197 LYS B C 1
ATOM 4109 O O . LYS B 1 197 ? 63.032 6.361 24.016 1.00 12.30 197 LYS B O 1
ATOM 4115 N N . HIS B 1 198 ? 62.304 6.909 26.071 1.00 11.51 198 HIS B N 1
ATOM 4116 C CA . HIS B 1 198 ? 61.153 7.582 25.509 1.00 11.01 198 HIS B CA 1
ATOM 4117 C C . HIS B 1 198 ? 61.530 8.781 24.615 1.00 11.59 198 HIS B C 1
ATOM 4118 O O . HIS B 1 198 ? 61.040 8.944 23.534 1.00 13.06 198 HIS B O 1
ATOM 4125 N N . ARG B 1 199 ? 62.507 9.583 25.069 1.00 10.92 199 ARG B N 1
ATOM 4126 C CA . ARG B 1 199 ? 62.948 10.716 24.295 1.00 11.76 199 ARG B CA 1
ATOM 4127 C C . ARG B 1 199 ? 63.576 10.276 23.018 1.00 12.32 199 ARG B C 1
ATOM 4128 O O . ARG B 1 199 ? 63.300 10.882 21.972 1.00 12.60 199 ARG B O 1
ATOM 4136 N N . GLU B 1 200 ? 64.341 9.184 23.028 1.00 12.49 200 GLU B N 1
ATOM 4137 C CA . GLU B 1 200 ? 64.907 8.667 21.764 1.00 13.07 200 GLU B CA 1
ATOM 4138 C C . GLU B 1 200 ? 63.814 8.249 20.775 1.00 13.13 200 GLU B C 1
ATOM 4139 O O . GLU B 1 200 ? 63.815 8.590 19.550 1.00 15.39 200 GLU B O 1
ATOM 4145 N N . TYR B 1 201 ? 62.838 7.519 21.279 1.00 11.61 201 TYR B N 1
ATOM 4146 C CA . TYR B 1 201 ? 61.720 7.077 20.514 1.00 11.66 201 TYR B CA 1
ATOM 4147 C C . TYR B 1 201 ? 60.966 8.223 19.875 1.00 13.04 201 TYR B C 1
ATOM 4148 O O . TYR B 1 201 ? 60.497 8.150 18.723 1.00 13.40 201 TYR B O 1
ATOM 4157 N N . MET B 1 202 ? 60.759 9.290 20.589 1.00 11.56 202 MET B N 1
ATOM 4158 C CA . MET B 1 202 ? 60.020 10.448 20.135 1.00 12.24 202 MET B CA 1
ATOM 4159 C C . MET B 1 202 ? 60.694 11.252 19.058 1.00 12.97 202 MET B C 1
ATOM 4160 O O . MET B 1 202 ? 60.009 11.980 18.368 1.00 12.59 202 MET B O 1
ATOM 4165 N N . GLN B 1 203 ? 61.985 11.054 18.880 1.00 13.61 203 GLN B N 1
ATOM 4166 C CA . GLN B 1 203 ? 62.698 11.886 17.893 1.00 17.02 203 GLN B CA 1
ATOM 4167 C C . GLN B 1 203 ? 62.186 11.620 16.472 1.00 15.38 203 GLN B C 1
ATOM 4168 O O . GLN B 1 203 ? 62.237 12.535 15.664 1.00 19.40 203 GLN B O 1
ATOM 4174 N N . GLN B 1 204 ? 61.595 10.442 16.149 1.00 14.70 204 GLN B N 1
ATOM 4175 C CA . GLN B 1 204 ? 61.050 10.180 14.831 1.00 16.05 204 GLN B CA 1
ATOM 4176 C C . GLN B 1 204 ? 59.716 10.809 14.571 1.00 15.78 204 GLN B C 1
ATOM 4177 O O . GLN B 1 204 ? 59.263 10.767 13.392 1.00 19.31 204 GLN B O 1
ATOM 4183 N N . PHE B 1 205 ? 59.134 11.451 15.566 1.00 13.60 205 PHE B N 1
ATOM 4184 C CA . PHE B 1 205 ? 57.766 11.999 15.391 1.00 16.50 205 PHE B CA 1
ATOM 4185 C C . PHE B 1 205 ? 57.765 13.481 15.436 1.00 17.21 205 PHE B C 1
ATOM 4186 O O . PHE B 1 205 ? 58.335 14.059 16.344 1.00 19.41 205 PHE B O 1
ATOM 4194 N N . ASP B 1 206 ? 57.194 14.133 14.444 1.00 15.42 206 ASP B N 1
ATOM 4195 C CA . ASP B 1 206 ? 57.110 15.578 14.480 1.00 17.09 206 ASP B CA 1
ATOM 4196 C C . ASP B 1 206 ? 55.783 15.976 15.115 1.00 15.16 206 ASP B C 1
ATOM 4197 O O . ASP B 1 206 ? 54.682 15.928 14.438 1.00 17.43 206 ASP B O 1
ATOM 4202 N N . LEU B 1 207 ? 55.847 16.424 16.354 1.00 15.83 207 LEU B N 1
ATOM 4203 C CA . LEU B 1 207 ? 54.629 16.709 17.104 1.00 17.28 207 LEU B CA 1
ATOM 4204 C C . LEU B 1 207 ? 53.852 17.864 16.531 1.00 16.50 207 LEU B C 1
ATOM 4205 O O . LEU B 1 207 ? 52.703 18.000 16.849 1.00 16.63 207 LEU B O 1
ATOM 4210 N N . LYS B 1 208 ? 54.510 18.718 15.746 1.00 16.70 208 LYS B N 1
ATOM 4211 C CA . LYS B 1 208 ? 53.779 19.861 15.167 1.00 19.86 208 LYS B CA 1
ATOM 4212 C C . LYS B 1 208 ? 52.758 19.421 14.112 1.00 17.82 208 LYS B C 1
ATOM 4213 O O . LYS B 1 208 ? 51.884 20.218 13.752 1.00 18.49 208 LYS B O 1
ATOM 4219 N N . ASP B 1 209 ? 52.901 18.235 13.546 1.00 15.97 209 ASP B N 1
ATOM 4220 C CA . ASP B 1 209 ? 51.991 17.740 12.468 1.00 15.82 209 ASP B CA 1
ATOM 4221 C C . ASP B 1 209 ? 50.705 17.227 13.185 1.00 15.74 209 ASP B C 1
ATOM 4222 O O . ASP B 1 209 ? 50.753 16.287 13.972 1.00 15.22 209 ASP B O 1
ATOM 4227 N N . PRO B 1 210 ? 49.548 17.875 12.939 1.00 17.06 210 PRO B N 1
ATOM 4228 C CA . PRO B 1 210 ? 48.321 17.512 13.635 1.00 17.64 210 PRO B CA 1
ATOM 4229 C C . PRO B 1 210 ? 47.840 16.106 13.291 1.00 15.90 210 PRO B C 1
ATOM 4230 O O . PRO B 1 210 ? 46.940 15.595 13.927 1.00 15.04 210 PRO B O 1
ATOM 4234 N N . SER B 1 211 ? 48.393 15.492 12.239 1.00 14.20 211 SER B N 1
ATOM 4235 C CA . SER B 1 211 ? 48.120 14.109 11.914 1.00 14.15 211 SER B CA 1
ATOM 4236 C C . SER B 1 211 ? 49.090 13.089 12.518 1.00 14.57 211 SER B C 1
ATOM 4237 O O . SER B 1 211 ? 48.995 11.933 12.331 1.00 14.82 211 SER B O 1
ATOM 4240 N N . VAL B 1 212 ? 50.031 13.557 13.344 1.00 12.97 212 VAL B N 1
ATOM 4241 C CA . VAL B 1 212 ? 51.080 12.665 13.822 1.00 15.43 212 VAL B CA 1
ATOM 4242 C C . VAL B 1 212 ? 50.665 11.490 14.680 1.00 13.58 212 VAL B C 1
ATOM 4243 O O . VAL B 1 212 ? 51.263 10.396 14.559 1.00 14.61 212 VAL B O 1
ATOM 4247 N N . ALA B 1 213 ? 49.561 11.654 15.411 1.00 12.53 213 ALA B N 1
ATOM 4248 C CA . ALA B 1 213 ? 49.144 10.528 16.244 1.00 13.02 213 ALA B CA 1
ATOM 4249 C C . ALA B 1 213 ? 48.756 9.335 15.304 1.00 15.17 213 ALA B C 1
ATOM 4250 O O . ALA B 1 213 ? 48.830 8.168 15.668 1.00 15.98 213 ALA B O 1
ATOM 4252 N N . THR B 1 214 ? 48.287 9.660 14.089 1.00 16.91 214 THR B N 1
ATOM 4253 C CA . THR B 1 214 ? 47.966 8.579 13.193 1.00 15.54 214 THR B CA 1
ATOM 4254 C C . THR B 1 214 ? 49.104 7.806 12.627 1.00 14.98 214 THR B C 1
ATOM 4255 O O . THR B 1 214 ? 48.882 6.792 11.999 1.00 20.52 214 THR B O 1
ATOM 4259 N N . LYS B 1 215 ? 50.302 8.312 12.821 1.00 15.57 215 LYS B N 1
ATOM 4260 C CA . LYS B 1 215 ? 51.535 7.711 12.368 1.00 16.88 215 LYS B CA 1
ATOM 4261 C C . LYS B 1 215 ? 52.255 6.967 13.484 1.00 16.79 215 LYS B C 1
ATOM 4262 O O . LYS B 1 215 ? 53.277 6.332 13.244 1.00 19.01 215 LYS B O 1
ATOM 4268 N N . MET B 1 216 ? 51.702 6.967 14.693 1.00 14.20 216 MET B N 1
ATOM 4269 C CA . MET B 1 216 ? 52.286 6.286 15.856 1.00 13.54 216 MET B CA 1
ATOM 4270 C C . MET B 1 216 ? 51.682 4.924 16.081 1.00 14.12 216 MET B C 1
ATOM 4271 O O . MET B 1 216 ? 50.475 4.805 16.114 1.00 16.77 216 MET B O 1
ATOM 4276 N N . PRO B 1 217 ? 52.510 3.910 16.280 1.00 13.89 217 PRO B N 1
ATOM 4277 C CA . PRO B 1 217 ? 51.970 2.643 16.701 1.00 14.46 217 PRO B CA 1
ATOM 4278 C C . PRO B 1 217 ? 51.189 2.700 17.990 1.00 15.72 217 PRO B C 1
ATOM 4279 O O . PRO B 1 217 ? 51.503 3.472 18.918 1.00 14.36 217 PRO B O 1
ATOM 4283 N N . TRP B 1 218 ? 50.186 1.875 18.083 1.00 12.66 218 TRP B N 1
ATOM 4284 C CA . TRP B 1 218 ? 49.396 1.659 19.242 1.00 14.19 218 TRP B CA 1
ATOM 4285 C C . TRP B 1 218 ? 49.700 0.403 19.978 1.00 13.64 218 TRP B C 1
ATOM 4286 O O . TRP B 1 218 ? 49.853 -0.643 19.421 1.00 13.42 218 TRP B O 1
ATOM 4297 N N . SER B 1 219 ? 49.785 0.508 21.271 1.00 12.15 219 SER B N 1
ATOM 4298 C CA . SER B 1 219 ? 49.819 -0.610 22.143 1.00 12.61 219 SER B CA 1
ATOM 4299 C C . SER B 1 219 ? 49.381 -0.142 23.539 1.00 12.76 219 SER B C 1
ATOM 4300 O O . SER B 1 219 ? 49.084 1.056 23.764 1.00 14.69 219 SER B O 1
ATOM 4303 N N . ILE B 1 220 ? 49.381 -1.083 24.479 1.00 13.04 220 ILE B N 1
ATOM 4304 C CA . ILE B 1 220 ? 49.080 -0.727 25.877 1.00 12.54 220 ILE B CA 1
ATOM 4305 C C . ILE B 1 220 ? 50.326 -0.428 26.673 1.00 11.99 220 ILE B C 1
ATOM 4306 O O . ILE B 1 220 ? 50.168 -0.163 27.889 1.00 12.66 220 ILE B O 1
ATOM 4311 N N . GLY B 1 221 ? 51.518 -0.524 26.069 1.00 12.46 221 GLY B N 1
ATOM 4312 C CA . GLY B 1 221 ? 52.681 -0.211 26.826 1.00 12.07 221 GLY B CA 1
ATOM 4313 C C . GLY B 1 221 ? 52.984 1.235 27.143 1.00 12.29 221 GLY B C 1
ATOM 4314 O O . GLY B 1 221 ? 52.448 2.147 26.486 1.00 11.18 221 GLY B O 1
ATOM 4315 N N . GLY B 1 222 ? 53.894 1.461 28.061 1.00 12.27 222 GLY B N 1
ATOM 4316 C CA . GLY B 1 222 ? 54.270 2.801 28.434 1.00 12.53 222 GLY B CA 1
ATOM 4317 C C . GLY B 1 222 ? 54.830 3.602 27.292 1.00 11.59 222 GLY B C 1
ATOM 4318 O O . GLY B 1 222 ? 54.620 4.809 27.139 1.00 10.58 222 GLY B O 1
ATOM 4319 N N . LEU B 1 223 ? 55.561 2.930 26.363 1.00 12.53 223 LEU B N 1
ATOM 4320 C CA . LEU B 1 223 ? 56.173 3.635 25.255 1.00 11.11 223 LEU B CA 1
ATOM 4321 C C . LEU B 1 223 ? 55.104 4.258 24.383 1.00 10.42 223 LEU B C 1
ATOM 4322 O O . LEU B 1 223 ? 55.194 5.453 24.018 1.00 11.68 223 LEU B O 1
ATOM 4327 N N . GLU B 1 224 ? 54.092 3.456 23.974 1.00 11.29 224 GLU B N 1
ATOM 4328 C CA . GLU B 1 224 ? 53.108 3.979 23.102 1.00 11.60 224 GLU B CA 1
ATOM 4329 C C . GLU B 1 224 ? 52.149 4.973 23.820 1.00 11.57 224 GLU B C 1
ATOM 4330 O O . GLU B 1 224 ? 51.733 5.979 23.227 1.00 11.17 224 GLU B O 1
ATOM 4336 N N . ARG B 1 225 ? 51.880 4.764 25.063 1.00 10.02 225 ARG B N 1
ATOM 4337 C CA . ARG B 1 225 ? 51.028 5.701 25.821 1.00 10.73 225 ARG B CA 1
ATOM 4338 C C . ARG B 1 225 ? 51.756 7.075 25.934 1.00 10.24 225 ARG B C 1
ATOM 4339 O O . ARG B 1 225 ? 51.121 8.105 25.728 1.00 9.72 225 ARG B O 1
ATOM 4347 N N . ASN B 1 226 ? 53.079 7.045 26.181 1.00 9.44 226 ASN B N 1
ATOM 4348 C CA . ASN B 1 226 ? 53.821 8.285 26.260 1.00 9.06 226 ASN B CA 1
ATOM 4349 C C . ASN B 1 226 ? 53.665 9.057 24.958 1.00 8.87 226 ASN B C 1
ATOM 4350 O O . ASN B 1 226 ? 53.370 10.224 24.908 1.00 10.16 226 ASN B O 1
ATOM 4355 N N . SER B 1 227 ? 53.935 8.339 23.824 1.00 9.18 227 SER B N 1
ATOM 4356 C CA . SER B 1 227 ? 53.915 9.058 22.536 1.00 9.67 227 SER B CA 1
ATOM 4357 C C . SER B 1 227 ? 52.565 9.604 22.193 1.00 10.08 227 SER B C 1
ATOM 4358 O O . SER B 1 227 ? 52.477 10.697 21.674 1.00 10.11 227 SER B O 1
ATOM 4361 N N . ARG B 1 228 ? 51.508 8.815 22.494 1.00 10.32 228 ARG B N 1
ATOM 4362 C CA . ARG B 1 228 ? 50.209 9.274 22.104 1.00 10.70 228 ARG B CA 1
ATOM 4363 C C . ARG B 1 228 ? 49.718 10.403 22.994 1.00 8.63 228 ARG B C 1
ATOM 4364 O O . ARG B 1 228 ? 49.080 11.303 22.471 1.00 10.18 228 ARG B O 1
ATOM 4372 N N . LEU B 1 229 ? 50.052 10.382 24.288 1.00 9.24 229 LEU B N 1
ATOM 4373 C CA . LEU B 1 229 ? 49.650 11.481 25.146 1.00 8.09 229 LEU B CA 1
ATOM 4374 C C . LEU B 1 229 ? 50.397 12.792 24.659 1.00 8.58 229 LEU B C 1
ATOM 4375 O O . LEU B 1 229 ? 49.848 13.855 24.727 1.00 10.48 229 LEU B O 1
ATOM 4380 N N . LEU B 1 230 ? 51.636 12.697 24.274 1.00 9.58 230 LEU B N 1
ATOM 4381 C CA . LEU B 1 230 ? 52.357 13.848 23.787 1.00 9.76 230 LEU B CA 1
ATOM 4382 C C . LEU B 1 230 ? 51.731 14.379 22.528 1.00 10.93 230 LEU B C 1
ATOM 4383 O O . LEU B 1 230 ? 51.506 15.581 22.405 1.00 11.47 230 LEU B O 1
ATOM 4388 N N . ALA B 1 231 ? 51.435 13.482 21.578 1.00 9.34 231 ALA B N 1
ATOM 4389 C CA . ALA B 1 231 ? 50.807 13.953 20.342 1.00 9.88 231 ALA B CA 1
ATOM 4390 C C . ALA B 1 231 ? 49.444 14.576 20.559 1.00 10.23 231 ALA B C 1
ATOM 4391 O O . ALA B 1 231 ? 49.155 15.656 20.044 1.00 13.18 231 ALA B O 1
ATOM 4393 N N . MET B 1 232 ? 48.580 13.880 21.317 1.00 10.05 232 MET B N 1
ATOM 4394 C CA . MET B 1 232 ? 47.214 14.378 21.429 1.00 11.56 232 MET B CA 1
ATOM 4395 C C . MET B 1 232 ? 47.106 15.614 22.293 1.00 11.81 232 MET B C 1
ATOM 4396 O O . MET B 1 232 ? 46.267 16.469 22.048 1.00 13.01 232 MET B O 1
ATOM 4401 N N . SER B 1 233 ? 48.022 15.766 23.274 1.00 11.30 233 SER B N 1
ATOM 4402 C CA . SER B 1 233 ? 48.012 16.964 24.069 1.00 10.70 233 SER B CA 1
ATOM 4403 C C . SER B 1 233 ? 48.591 18.135 23.337 1.00 11.30 233 SER B C 1
ATOM 4404 O O . SER B 1 233 ? 48.287 19.234 23.679 1.00 14.62 233 SER B O 1
ATOM 4407 N N . THR B 1 234 ? 49.429 17.916 22.351 1.00 13.07 234 THR B N 1
ATOM 4408 C CA . THR B 1 234 ? 49.993 19.052 21.593 1.00 12.96 234 THR B CA 1
ATOM 4409 C C . THR B 1 234 ? 48.893 19.825 20.855 1.00 16.48 234 THR B C 1
ATOM 4410 O O . THR B 1 234 ? 49.013 21.063 20.657 1.00 19.06 234 THR B O 1
ATOM 4414 N N . HIS B 1 235 ? 47.873 19.097 20.355 1.00 16.76 235 HIS B N 1
ATOM 4415 C CA . HIS B 1 235 ? 46.887 19.698 19.464 1.00 18.03 235 HIS B CA 1
ATOM 4416 C C . HIS B 1 235 ? 45.626 19.923 20.195 1.00 18.25 235 HIS B C 1
ATOM 4417 O O . HIS B 1 235 ? 44.618 20.214 19.580 1.00 22.62 235 HIS B O 1
ATOM 4424 N N . MET B 1 236 ? 45.637 19.820 21.490 1.00 19.16 236 MET B N 1
ATOM 4425 C CA . MET B 1 236 ? 44.495 20.129 22.272 1.00 18.43 236 MET B CA 1
ATOM 4426 C C . MET B 1 236 ? 44.356 21.628 22.411 1.00 23.27 236 MET B C 1
ATOM 4427 O O . MET B 1 236 ? 45.299 22.317 22.802 1.00 33.66 236 MET B O 1
ATOM 4432 N N . ASP B 1 237 ? 43.240 22.121 21.922 1.00 23.34 237 ASP B N 1
ATOM 4433 C CA . ASP B 1 237 ? 42.991 23.518 21.805 1.00 23.06 237 ASP B CA 1
ATOM 4434 C C . ASP B 1 237 ? 41.880 23.890 22.786 1.00 19.81 237 ASP B C 1
ATOM 4435 O O . ASP B 1 237 ? 40.760 23.548 22.585 1.00 20.29 237 ASP B O 1
ATOM 4440 N N . LEU B 1 238 ? 42.239 24.626 23.836 1.00 19.57 238 LEU B N 1
ATOM 4441 C CA . LEU B 1 238 ? 41.318 24.968 24.854 1.00 16.40 238 LEU B CA 1
ATOM 4442 C C . LEU B 1 238 ? 40.724 26.325 24.779 1.00 17.18 238 LEU B C 1
ATOM 4443 O O . LEU B 1 238 ? 39.960 26.705 25.634 1.00 17.30 238 LEU B O 1
ATOM 4448 N N . GLU B 1 239 ? 40.988 27.035 23.690 1.00 19.81 239 GLU B N 1
ATOM 4449 C CA . GLU B 1 239 ? 40.423 28.369 23.509 1.00 23.87 239 GLU B CA 1
ATOM 4450 C C . GLU B 1 239 ? 38.919 28.406 23.434 1.00 21.86 239 GLU B C 1
ATOM 4451 O O . GLU B 1 239 ? 38.298 27.547 22.811 1.00 22.01 239 GLU B O 1
ATOM 4457 N N . GLY B 1 240 ? 38.342 29.376 24.166 1.00 21.30 240 GLY B N 1
ATOM 4458 C CA . GLY B 1 240 ? 36.902 29.593 24.257 1.00 20.71 240 GLY B CA 1
ATOM 4459 C C . GLY B 1 240 ? 36.084 28.620 25.062 1.00 19.80 240 GLY B C 1
ATOM 4460 O O . GLY B 1 240 ? 34.886 28.655 25.052 1.00 22.53 240 GLY B O 1
ATOM 4461 N N . LEU B 1 241 ? 36.738 27.669 25.722 1.00 16.88 241 LEU B N 1
ATOM 4462 C CA . LEU B 1 241 ? 35.998 26.651 26.429 1.00 15.82 241 LEU B CA 1
ATOM 4463 C C . LEU B 1 241 ? 35.678 27.182 27.840 1.00 14.89 241 LEU B C 1
ATOM 4464 O O . LEU B 1 241 ? 36.449 27.887 28.489 1.00 16.32 241 LEU B O 1
ATOM 4469 N N . SER B 1 242 ? 34.574 26.752 28.430 1.00 13.88 242 SER B N 1
ATOM 4470 C CA . SER B 1 242 ? 34.272 26.970 29.800 1.00 14.74 242 SER B CA 1
ATOM 4471 C C . SER B 1 242 ? 35.097 26.098 30.712 1.00 12.75 242 SER B C 1
ATOM 4472 O O . SER B 1 242 ? 35.810 25.194 30.216 1.00 12.14 242 SER B O 1
ATOM 4475 N N . TYR B 1 243 ? 35.033 26.305 32.010 1.00 11.89 243 TYR B N 1
ATOM 4476 C CA . TYR B 1 243 ? 35.744 25.410 32.908 1.00 11.20 243 TYR B CA 1
ATOM 4477 C C . TYR B 1 243 ? 35.303 23.986 32.698 1.00 11.70 243 TYR B C 1
ATOM 4478 O O . TYR B 1 243 ? 36.201 23.093 32.572 1.00 11.47 243 TYR B O 1
ATOM 4487 N N . THR B 1 244 ? 34.025 23.710 32.775 1.00 12.62 244 THR B N 1
ATOM 4488 C CA . THR B 1 244 ? 33.532 22.330 32.635 1.00 13.05 244 THR B CA 1
ATOM 4489 C C . THR B 1 244 ? 34.077 21.734 31.317 1.00 11.47 244 THR B C 1
ATOM 4490 O O . THR B 1 244 ? 34.498 20.586 31.224 1.00 12.02 244 THR B O 1
ATOM 4494 N N . GLU B 1 245 ? 33.970 22.497 30.230 1.00 11.28 245 GLU B N 1
ATOM 4495 C CA . GLU B 1 245 ? 34.429 22.016 28.923 1.00 11.58 245 GLU B CA 1
ATOM 4496 C C . GLU B 1 245 ? 35.890 21.768 28.859 1.00 11.26 245 GLU B C 1
ATOM 4497 O O . GLU B 1 245 ? 36.345 20.812 28.179 1.00 11.62 245 GLU B O 1
ATOM 4503 N N . THR B 1 246 ? 36.669 22.549 29.656 1.00 10.40 246 THR B N 1
ATOM 4504 C CA . THR B 1 246 ? 38.126 22.384 29.661 1.00 9.80 246 THR B CA 1
ATOM 4505 C C . THR B 1 246 ? 38.472 21.092 30.397 1.00 10.63 246 THR B C 1
ATOM 4506 O O . THR B 1 246 ? 39.334 20.300 29.936 1.00 9.61 246 THR B O 1
ATOM 4510 N N . VAL B 1 247 ? 37.875 20.858 31.565 1.00 10.21 247 VAL B N 1
ATOM 4511 C CA . VAL B 1 247 ? 38.086 19.597 32.330 1.00 9.39 247 VAL B CA 1
ATOM 4512 C C . VAL B 1 247 ? 37.758 18.379 31.460 1.00 8.72 247 VAL B C 1
ATOM 4513 O O . VAL B 1 247 ? 38.501 17.433 31.394 1.00 8.89 247 VAL B O 1
ATOM 4517 N N . ALA B 1 248 ? 36.605 18.517 30.756 1.00 8.66 248 ALA B N 1
ATOM 4518 C CA . ALA B 1 248 ? 36.166 17.450 29.908 1.00 9.89 248 ALA B CA 1
ATOM 4519 C C . ALA B 1 248 ? 37.087 17.193 28.747 1.00 9.59 248 ALA B C 1
ATOM 4520 O O . ALA B 1 248 ? 37.227 16.030 28.306 1.00 10.49 248 ALA B O 1
ATOM 4522 N N . ARG B 1 249 ? 37.629 18.271 28.142 1.00 9.22 249 ARG B N 1
ATOM 4523 C CA . ARG B 1 249 ? 38.549 18.152 27.092 1.00 9.49 249 ARG B CA 1
ATOM 4524 C C . ARG B 1 249 ? 39.777 17.426 27.509 1.00 9.29 249 ARG B C 1
ATOM 4525 O O . ARG B 1 249 ? 40.281 16.533 26.771 1.00 10.54 249 ARG B O 1
ATOM 4533 N N . GLN B 1 250 ? 40.349 17.835 28.640 1.00 10.46 250 GLN B N 1
ATOM 4534 C CA . GLN B 1 250 ? 41.494 16.995 29.106 1.00 10.85 250 GLN B CA 1
ATOM 4535 C C . GLN B 1 250 ? 41.137 15.555 29.269 1.00 12.35 250 GLN B C 1
ATOM 4536 O O . GLN B 1 250 ? 41.878 14.627 28.886 1.00 11.50 250 GLN B O 1
ATOM 4542 N N . LYS B 1 251 ? 40.025 15.275 29.901 1.00 11.61 251 LYS B N 1
ATOM 4543 C CA . LYS B 1 251 ? 39.602 13.910 30.156 1.00 10.85 251 LYS B CA 1
ATOM 4544 C C . LYS B 1 251 ? 39.485 13.065 28.915 1.00 11.08 251 LYS B C 1
ATOM 4545 O O . LYS B 1 251 ? 39.991 11.900 28.835 1.00 12.15 251 LYS B O 1
ATOM 4551 N N . GLY B 1 252 ? 38.781 13.641 27.967 1.00 10.73 252 GLY B N 1
ATOM 4552 C CA . GLY B 1 252 ? 38.522 12.962 26.695 1.00 11.80 252 GLY B CA 1
ATOM 4553 C C . GLY B 1 252 ? 39.818 12.662 25.965 1.00 11.94 252 GLY B C 1
ATOM 4554 O O . GLY B 1 252 ? 40.001 11.605 25.357 1.00 10.49 252 GLY B O 1
ATOM 4555 N N . THR B 1 253 ? 40.651 13.695 25.813 1.00 11.02 253 THR B N 1
ATOM 4556 C CA . THR B 1 253 ? 41.942 13.571 25.146 1.00 10.51 253 THR B CA 1
ATOM 4557 C C . THR B 1 253 ? 42.805 12.546 25.826 1.00 11.49 253 THR B C 1
ATOM 4558 O O . THR B 1 253 ? 43.419 11.673 25.227 1.00 11.15 253 THR B O 1
ATOM 4562 N N . PHE B 1 254 ? 42.914 12.629 27.132 1.00 12.41 254 PHE B N 1
ATOM 4563 C CA . PHE B 1 254 ? 43.637 11.654 27.913 1.00 11.93 254 PHE B CA 1
ATOM 4564 C C . PHE B 1 254 ? 43.130 10.264 27.698 1.00 12.85 254 PHE B C 1
ATOM 4565 O O . PHE B 1 254 ? 43.943 9.277 27.521 1.00 13.26 254 PHE B O 1
ATOM 4573 N N . ASP B 1 255 ? 41.834 10.088 27.785 1.00 10.64 255 ASP B N 1
ATOM 4574 C CA . ASP B 1 255 ? 41.310 8.723 27.655 1.00 11.80 255 ASP B CA 1
ATOM 4575 C C . ASP B 1 255 ? 41.613 8.152 26.310 1.00 11.93 255 ASP B C 1
ATOM 4576 O O . ASP B 1 255 ? 42.030 6.994 26.172 1.00 12.05 255 ASP B O 1
ATOM 4581 N N . ALA B 1 256 ? 41.456 8.966 25.265 1.00 10.63 256 ALA B N 1
ATOM 4582 C CA . ALA B 1 256 ? 41.770 8.465 23.914 1.00 11.04 256 ALA B CA 1
ATOM 4583 C C . ALA B 1 256 ? 43.216 8.049 23.826 1.00 10.66 256 ALA B C 1
ATOM 4584 O O . ALA B 1 256 ? 43.588 7.037 23.178 1.00 13.13 256 ALA B O 1
ATOM 4586 N N . ALA B 1 257 ? 44.104 8.792 24.464 1.00 10.70 257 ALA B N 1
ATOM 4587 C CA . ALA B 1 257 ? 45.513 8.437 24.398 1.00 12.11 257 ALA B CA 1
ATOM 4588 C C . ALA B 1 257 ? 45.964 7.351 25.294 1.00 13.91 257 ALA B C 1
ATOM 4589 O O . ALA B 1 257 ? 46.962 6.632 24.880 1.00 19.52 257 ALA B O 1
ATOM 4591 N N . ALA B 1 258 ? 45.345 7.175 26.437 1.00 11.73 258 ALA B N 1
ATOM 4592 C CA . ALA B 1 258 ? 45.978 6.429 27.521 1.00 12.62 258 ALA B CA 1
ATOM 4593 C C . ALA B 1 258 ? 45.056 5.525 28.333 1.00 12.23 258 ALA B C 1
ATOM 4594 O O . ALA B 1 258 ? 45.553 4.753 29.140 1.00 12.89 258 ALA B O 1
ATOM 4596 N N . LEU B 1 259 ? 43.728 5.534 28.125 1.00 10.86 259 LEU B N 1
ATOM 4597 C CA . LEU B 1 259 ? 42.848 4.585 28.912 1.00 10.90 259 LEU B CA 1
ATOM 4598 C C . LEU B 1 259 ? 43.125 3.229 28.399 1.00 10.46 259 LEU B C 1
ATOM 4599 O O . LEU B 1 259 ? 43.003 2.977 27.203 1.00 13.63 259 LEU B O 1
ATOM 4604 N N . VAL B 1 260 ? 43.432 2.264 29.305 1.00 9.62 260 VAL B N 1
ATOM 4605 C CA . VAL B 1 260 ? 43.799 0.915 28.869 1.00 9.38 260 VAL B CA 1
ATOM 4606 C C . VAL B 1 260 ? 42.556 -0.018 29.090 1.00 10.07 260 VAL B C 1
ATOM 4607 O O . VAL B 1 260 ? 42.104 -0.119 30.262 1.00 10.36 260 VAL B O 1
ATOM 4611 N N . PRO B 1 261 ? 42.042 -0.610 27.983 1.00 10.85 261 PRO B N 1
ATOM 4612 C CA . PRO B 1 261 ? 40.846 -1.436 28.179 1.00 11.33 261 PRO B CA 1
ATOM 4613 C C . PRO B 1 261 ? 41.237 -2.789 28.758 1.00 10.27 261 PRO B C 1
ATOM 4614 O O . PRO B 1 261 ? 42.356 -3.289 28.525 1.00 10.55 261 PRO B O 1
ATOM 4618 N N . PHE B 1 262 ? 40.270 -3.461 29.359 1.00 10.26 262 PHE B N 1
ATOM 4619 C CA . PHE B 1 262 ? 40.351 -4.824 29.654 1.00 11.30 262 PHE B CA 1
ATOM 4620 C C . PHE B 1 262 ? 40.407 -5.699 28.423 1.00 10.49 262 PHE B C 1
ATOM 4621 O O . PHE B 1 262 ? 39.861 -5.383 27.340 1.00 11.91 262 PHE B O 1
ATOM 4629 N N . GLY B 1 263 ? 41.171 -6.785 28.520 1.00 11.35 263 GLY B N 1
ATOM 4630 C CA . GLY B 1 263 ? 41.172 -7.881 27.494 1.00 12.28 263 GLY B CA 1
ATOM 4631 C C . GLY B 1 263 ? 42.277 -7.812 26.465 1.00 14.69 263 GLY B C 1
ATOM 4632 O O . GLY B 1 263 ? 42.532 -8.798 25.731 1.00 17.31 263 GLY B O 1
ATOM 4633 N N . VAL B 1 264 ? 42.895 -6.665 26.296 1.00 12.90 264 VAL B N 1
ATOM 4634 C CA . VAL B 1 264 ? 43.999 -6.546 25.388 1.00 11.97 264 VAL B CA 1
ATOM 4635 C C . VAL B 1 264 ? 45.306 -6.993 26.069 1.00 11.81 264 VAL B C 1
ATOM 4636 O O . VAL B 1 264 ? 45.659 -6.542 27.153 1.00 12.69 264 VAL B O 1
ATOM 4640 N N . GLN B 1 265 ? 46.012 -7.927 25.465 1.00 12.47 265 GLN B N 1
ATOM 4641 C CA . GLN B 1 265 ? 47.297 -8.451 25.974 1.00 15.26 265 GLN B CA 1
ATOM 4642 C C . GLN B 1 265 ? 48.460 -7.774 25.289 1.00 15.05 265 GLN B C 1
ATOM 4643 O O . GLN B 1 265 ? 48.448 -7.562 24.123 1.00 15.57 265 GLN B O 1
ATOM 4649 N N . ASP B 1 266 ? 49.475 -7.379 26.066 1.00 16.06 266 ASP B N 1
ATOM 4650 C CA . ASP B 1 266 ? 50.671 -6.782 25.522 1.00 17.72 266 ASP B CA 1
ATOM 4651 C C . ASP B 1 266 ? 51.613 -7.901 25.111 1.00 18.92 266 ASP B C 1
ATOM 4652 O O . ASP B 1 266 ? 52.079 -8.637 25.971 1.00 18.98 266 ASP B O 1
ATOM 4657 N N . PRO B 1 267 ? 51.937 -7.971 23.793 1.00 19.74 267 PRO B N 1
ATOM 4658 C CA . PRO B 1 267 ? 52.895 -9.011 23.421 1.00 23.46 267 PRO B CA 1
ATOM 4659 C C . PRO B 1 267 ? 54.231 -8.970 24.111 1.00 22.94 267 PRO B C 1
ATOM 4660 O O . PRO B 1 267 ? 54.802 -10.006 24.271 1.00 27.12 267 PRO B O 1
ATOM 4664 N N . LYS B 1 268 ? 54.671 -7.806 24.629 1.00 23.66 268 LYS B N 1
ATOM 4665 C CA . LYS B 1 268 ? 55.970 -7.697 25.333 1.00 24.26 268 LYS B CA 1
ATOM 4666 C C . LYS B 1 268 ? 55.952 -8.255 26.747 1.00 25.53 268 LYS B C 1
ATOM 4667 O O . LYS B 1 268 ? 57.016 -8.541 27.324 1.00 28.34 268 LYS B O 1
ATOM 4673 N N . THR B 1 269 ? 54.787 -8.403 27.371 1.00 19.77 269 THR B N 1
ATOM 4674 C CA . THR B 1 269 ? 54.739 -8.922 28.735 1.00 20.73 269 THR B CA 1
ATOM 4675 C C . THR B 1 269 ? 53.957 -10.239 28.814 1.00 19.79 269 THR B C 1
ATOM 4676 O O . THR B 1 269 ? 54.047 -10.957 29.804 1.00 22.77 269 THR B O 1
ATOM 4680 N N . GLY B 1 270 ? 53.179 -10.580 27.797 1.00 20.77 270 GLY B N 1
ATOM 4681 C CA . GLY B 1 270 ? 52.223 -11.665 27.867 1.00 19.17 270 GLY B CA 1
ATOM 4682 C C . GLY B 1 270 ? 51.033 -11.409 28.770 1.00 21.61 270 GLY B C 1
ATOM 4683 O O . GLY B 1 270 ? 50.253 -12.323 29.032 1.00 24.21 270 GLY B O 1
ATOM 4684 N N . GLU B 1 271 ? 50.827 -10.143 29.169 1.00 18.72 271 GLU B N 1
ATOM 4685 C CA . GLU B 1 271 ? 49.836 -9.807 30.225 1.00 17.70 271 GLU B CA 1
ATOM 4686 C C . GLU B 1 271 ? 48.982 -8.658 29.716 1.00 15.31 271 GLU B C 1
ATOM 4687 O O . GLU B 1 271 ? 49.366 -7.963 28.826 1.00 17.00 271 GLU B O 1
ATOM 4693 N N . ASP B 1 272 ? 47.894 -8.388 30.410 1.00 15.02 272 ASP B N 1
ATOM 4694 C CA . ASP B 1 272 ? 47.079 -7.178 30.171 1.00 13.63 272 ASP B CA 1
ATOM 4695 C C . ASP B 1 272 ? 47.558 -6.101 31.147 1.00 13.18 272 ASP B C 1
ATOM 4696 O O . ASP B 1 272 ? 48.559 -6.301 31.886 1.00 14.11 272 ASP B O 1
ATOM 4701 N N . TYR B 1 273 ? 46.842 -5.002 31.133 1.00 11.74 273 TYR B N 1
ATOM 4702 C CA . TYR B 1 273 ? 47.249 -3.890 32.020 1.00 11.65 273 TYR B CA 1
ATOM 4703 C C . TYR B 1 273 ? 46.119 -2.845 32.095 1.00 12.18 273 TYR B C 1
ATOM 4704 O O . TYR B 1 273 ? 46.355 -1.640 31.936 1.00 10.81 273 TYR B O 1
ATOM 4713 N N . PRO B 1 274 ? 44.883 -3.274 32.328 1.00 10.69 274 PRO B N 1
ATOM 4714 C CA . PRO B 1 274 ? 43.780 -2.326 32.345 1.00 10.40 274 PRO B CA 1
ATOM 4715 C C . PRO B 1 274 ? 43.875 -1.185 33.306 1.00 9.60 274 PRO B C 1
ATOM 4716 O O . PRO B 1 274 ? 44.396 -1.373 34.438 1.00 9.47 274 PRO B O 1
ATOM 4720 N N . SER B 1 275 ? 43.254 -0.064 32.935 1.00 9.54 275 SER B N 1
ATOM 4721 C CA . SER B 1 275 ? 43.053 1.080 33.899 1.00 9.10 275 SER B CA 1
ATOM 4722 C C . SER B 1 275 ? 41.931 0.734 34.869 1.00 9.19 275 SER B C 1
ATOM 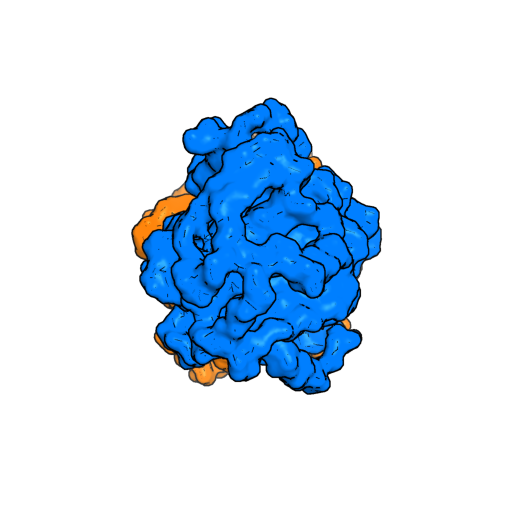4723 O O . SER B 1 275 ? 40.825 0.433 34.447 1.00 10.54 275 SER B O 1
ATOM 4726 N N . PHE B 1 276 ? 42.224 0.819 36.186 1.00 9.16 276 PHE B N 1
ATOM 4727 C CA . PHE B 1 276 ? 41.191 0.605 37.228 1.00 9.01 276 PHE B CA 1
ATOM 4728 C C . PHE B 1 276 ? 40.504 1.849 37.748 1.00 9.30 276 PHE B C 1
ATOM 4729 O O . PHE B 1 276 ? 39.306 1.815 37.949 1.00 10.69 276 PHE B O 1
ATOM 4737 N N . PHE B 1 277 ? 41.267 2.920 37.906 1.00 9.90 277 PHE B N 1
ATOM 4738 C CA . PHE B 1 277 ? 40.729 4.143 38.403 1.00 9.76 277 PHE B CA 1
ATOM 4739 C C . PHE B 1 277 ? 41.538 5.311 37.847 1.00 8.74 277 PHE B C 1
ATOM 4740 O O . PHE B 1 277 ? 42.687 5.108 37.443 1.00 9.20 277 PHE B O 1
ATOM 4748 N N . SER B 1 278 ? 40.985 6.490 37.942 1.00 9.95 278 SER B N 1
ATOM 4749 C CA . SER B 1 278 ? 41.661 7.711 37.554 1.00 10.02 278 SER B CA 1
ATOM 4750 C C . SER B 1 278 ? 41.360 8.839 38.513 1.00 9.77 278 SER B C 1
ATOM 4751 O O . SER B 1 278 ? 40.305 8.868 39.185 1.00 11.36 278 SER B O 1
ATOM 4754 N N . MET B 1 279 ? 42.253 9.807 38.476 1.00 10.34 279 MET B N 1
ATOM 4755 C CA . MET B 1 279 ? 42.099 11.021 39.269 1.00 11.91 279 MET B CA 1
ATOM 4756 C C . MET B 1 279 ? 42.336 12.202 38.361 1.00 11.31 279 MET B C 1
ATOM 4757 O O . MET B 1 279 ? 43.318 12.219 37.640 1.00 13.72 279 MET B O 1
ATOM 4762 N N . GLN B 1 280 ? 41.541 13.226 38.495 1.00 9.89 280 GLN B N 1
ATOM 4763 C CA . GLN B 1 280 ? 41.769 14.480 37.819 1.00 9.49 280 GLN B CA 1
ATOM 4764 C C . GLN B 1 280 ? 41.839 15.544 38.914 1.00 10.61 280 GLN B C 1
ATOM 4765 O O . GLN B 1 280 ? 40.963 15.559 39.768 1.00 11.07 280 GLN B O 1
ATOM 4771 N N . TYR B 1 281 ? 42.755 16.502 38.765 1.00 9.20 281 TYR B N 1
ATOM 4772 C CA . TYR B 1 281 ? 42.975 17.578 39.755 1.00 9.74 281 TYR B CA 1
ATOM 4773 C C . TYR B 1 281 ? 43.046 18.903 39.062 1.00 10.98 281 TYR B C 1
ATOM 4774 O O . TYR B 1 281 ? 43.695 19.000 38.016 1.00 11.46 281 TYR B O 1
ATOM 4783 N N . ASN B 1 282 ? 42.519 19.956 39.697 1.00 9.83 282 ASN B N 1
ATOM 4784 C CA . ASN B 1 282 ? 42.853 21.342 39.345 1.00 10.61 282 ASN B CA 1
ATOM 4785 C C . ASN B 1 282 ? 43.697 21.797 40.523 1.00 10.36 282 ASN B C 1
ATOM 4786 O O . ASN B 1 282 ? 43.229 21.990 41.613 1.00 12.54 282 ASN B O 1
ATOM 4791 N N . LEU B 1 283 ? 44.987 21.959 40.239 1.00 9.95 283 LEU B N 1
ATOM 4792 C CA . LEU B 1 283 ? 45.922 22.313 41.335 1.00 10.09 283 LEU B CA 1
ATOM 4793 C C . LEU B 1 283 ? 45.748 23.740 41.802 1.00 11.76 283 LEU B C 1
ATOM 4794 O O . LEU B 1 283 ? 46.273 24.084 42.862 1.00 14.21 283 LEU B O 1
ATOM 4799 N N . ASP B 1 284 ? 45.077 24.576 41.011 1.00 11.40 284 ASP B N 1
ATOM 4800 C CA . ASP B 1 284 ? 44.914 25.976 41.467 1.00 13.16 284 ASP B CA 1
ATOM 4801 C C . ASP B 1 284 ? 43.731 26.076 42.410 1.00 14.97 284 ASP B C 1
ATOM 4802 O O . ASP B 1 284 ? 43.682 27.044 43.212 1.00 18.89 284 ASP B O 1
ATOM 4807 N N . ASN B 1 285 ? 42.745 25.204 42.385 1.00 14.30 285 ASN B N 1
ATOM 4808 C CA . ASN B 1 285 ? 41.549 25.442 43.209 1.00 14.43 285 ASN B CA 1
ATOM 4809 C C . ASN B 1 285 ? 41.061 24.330 44.080 1.00 12.27 285 ASN B C 1
ATOM 4810 O O . ASN B 1 285 ? 40.018 24.423 44.706 1.00 13.60 285 ASN B O 1
ATOM 4815 N N . GLY B 1 286 ? 41.773 23.185 44.052 1.00 12.16 286 GLY B N 1
ATOM 4816 C CA . GLY B 1 286 ? 41.458 22.061 44.906 1.00 12.34 286 GLY B CA 1
ATOM 4817 C C . GLY B 1 286 ? 40.409 21.072 44.369 1.00 10.00 286 GLY B C 1
ATOM 4818 O O . GLY B 1 286 ? 40.134 20.161 45.129 1.00 11.10 286 GLY B O 1
ATOM 4819 N N . ASP B 1 287 ? 39.905 21.284 43.167 1.00 10.28 287 ASP B N 1
ATOM 4820 C CA . ASP B 1 287 ? 38.952 20.365 42.593 1.00 10.44 287 ASP B CA 1
ATOM 4821 C C . ASP B 1 287 ? 39.580 19.028 42.301 1.00 9.71 287 ASP B C 1
ATOM 4822 O O . ASP B 1 287 ? 40.730 18.983 41.819 1.00 10.14 287 ASP B O 1
ATOM 4827 N N . ILE B 1 288 ? 38.855 17.985 42.693 1.00 9.13 288 ILE B N 1
ATOM 4828 C CA . ILE B 1 288 ? 39.306 16.566 42.506 1.00 10.15 288 ILE B CA 1
ATOM 4829 C C . ILE B 1 288 ? 38.157 15.747 41.925 1.00 11.16 288 ILE B C 1
ATOM 4830 O O . ILE B 1 288 ? 37.027 15.835 42.436 1.00 12.18 288 ILE B O 1
ATOM 4835 N N . TRP B 1 289 ? 38.439 14.940 40.913 1.00 10.23 289 TRP B N 1
ATOM 4836 C CA . TRP B 1 289 ? 37.520 13.971 40.357 1.00 9.91 289 TRP B CA 1
ATOM 4837 C C . TRP B 1 289 ? 38.074 12.601 40.468 1.00 9.85 289 TRP B C 1
ATOM 4838 O O . TRP B 1 289 ? 39.249 12.349 40.018 1.00 12.32 289 TRP B O 1
ATOM 4849 N N . PHE B 1 290 ? 37.414 11.658 41.152 1.00 9.37 290 PHE B N 1
ATOM 4850 C CA . PHE B 1 290 ? 37.797 10.293 41.291 1.00 10.27 290 PHE B CA 1
ATOM 4851 C C . PHE B 1 290 ? 36.820 9.415 40.479 1.00 11.15 290 PHE B C 1
ATOM 4852 O O . PHE B 1 290 ? 35.582 9.471 40.715 1.00 12.06 290 PHE B O 1
ATOM 4860 N N . ARG B 1 291 ? 37.367 8.695 39.504 1.00 10.92 291 ARG B N 1
ATOM 4861 C CA . ARG B 1 291 ? 36.618 7.852 38.605 1.00 10.74 291 ARG B CA 1
ATOM 4862 C C . ARG B 1 291 ? 37.078 6.430 38.750 1.00 10.84 291 ARG B C 1
ATOM 4863 O O . ARG B 1 291 ? 38.253 6.101 38.722 1.00 11.05 291 ARG B O 1
ATOM 4871 N N . SER B 1 292 ? 36.111 5.500 38.926 1.00 10.88 292 SER B N 1
ATOM 4872 C CA . SER B 1 292 ? 36.346 4.096 38.866 1.00 12.07 292 SER B CA 1
ATOM 4873 C C . SER B 1 292 ? 35.966 3.557 37.478 1.00 11.40 292 SER B C 1
ATOM 4874 O O . SER B 1 292 ? 34.843 3.765 37.028 1.00 12.57 292 SER B O 1
ATOM 4877 N N . LEU B 1 293 ? 36.881 2.876 36.815 1.00 11.50 293 LEU B N 1
ATOM 4878 C CA . LEU B 1 293 ? 36.608 2.283 35.496 1.00 12.40 293 LEU B CA 1
ATOM 4879 C C . LEU B 1 293 ? 35.846 1.028 35.678 1.00 13.10 293 LEU B C 1
ATOM 4880 O O . LEU B 1 293 ? 35.281 0.580 34.680 1.00 13.56 293 LEU B O 1
ATOM 4885 N N . MET B 1 294 ? 35.808 0.438 36.855 1.00 13.40 294 MET B N 1
ATOM 4886 C CA . MET B 1 294 ? 35.053 -0.830 37.034 1.00 14.90 294 MET B CA 1
ATOM 4887 C C . MET B 1 294 ? 33.565 -0.571 37.045 1.00 16.40 294 MET B C 1
ATOM 4888 O O . MET B 1 294 ? 32.746 -1.337 36.435 1.00 13.23 294 MET B O 1
ATOM 4893 N N . SER B 1 295 ? 33.114 0.460 37.721 1.00 14.51 295 SER B N 1
ATOM 4894 C CA . SER B 1 295 ? 31.709 0.887 37.689 1.00 14.59 295 SER B CA 1
ATOM 4895 C C . SER B 1 295 ? 31.351 1.916 36.691 1.00 15.54 295 SER B C 1
ATOM 4896 O O . SER B 1 295 ? 30.152 2.183 36.395 1.00 15.32 295 SER B O 1
ATOM 4899 N N . GLY B 1 296 ? 32.361 2.644 36.195 1.00 14.87 296 GLY B N 1
ATOM 4900 C CA . GLY B 1 296 ? 32.228 3.795 35.378 1.00 14.34 296 GLY B CA 1
ATOM 4901 C C . GLY B 1 296 ? 31.747 5.022 36.134 1.00 18.26 296 GLY B C 1
ATOM 4902 O O . GLY B 1 296 ? 31.468 5.985 35.544 1.00 25.47 296 GLY B O 1
ATOM 4903 N N . LYS B 1 297 ? 31.736 4.959 37.444 1.00 16.31 297 LYS B N 1
ATOM 4904 C CA . LYS B 1 297 ? 31.152 6.088 38.206 1.00 15.90 297 LYS B CA 1
ATOM 4905 C C . LYS B 1 297 ? 32.260 7.023 38.660 1.00 15.29 297 LYS B C 1
ATOM 4906 O O . LYS B 1 297 ? 33.474 6.631 38.713 1.00 14.43 297 LYS B O 1
ATOM 4912 N N . GLU B 1 298 ? 31.846 8.214 39.021 1.00 16.44 298 GLU B N 1
ATOM 4913 C CA . GLU B 1 298 ? 32.857 9.259 39.419 1.00 15.61 298 GLU B CA 1
ATOM 4914 C C . GLU B 1 298 ? 32.217 10.197 40.404 1.00 15.38 298 GLU B C 1
ATOM 4915 O O . GLU B 1 298 ? 31.001 10.421 40.355 1.00 17.48 298 GLU B O 1
ATOM 4921 N N . ILE B 1 299 ? 33.025 10.701 41.306 1.00 14.10 299 ILE B N 1
ATOM 4922 C CA . ILE B 1 299 ? 32.628 11.738 42.235 1.00 14.85 299 ILE B CA 1
ATOM 4923 C C . ILE B 1 299 ? 33.531 12.969 42.099 1.00 12.88 299 ILE B C 1
ATOM 4924 O O . ILE B 1 299 ? 34.771 12.798 41.871 1.00 13.24 299 ILE B O 1
ATOM 4929 N N . LYS B 1 300 ? 32.966 14.138 42.191 1.00 11.85 300 LYS B N 1
ATOM 4930 C CA . LYS B 1 300 ? 33.697 15.363 42.189 1.00 11.90 300 LYS B CA 1
ATOM 4931 C C . LYS B 1 300 ? 33.661 15.841 43.625 1.00 13.18 300 LYS B C 1
ATOM 4932 O O . LYS B 1 300 ? 32.590 15.957 44.229 1.00 13.10 300 LYS B O 1
ATOM 4938 N N . PHE B 1 301 ? 34.821 16.322 44.114 1.00 12.31 301 PHE B N 1
ATOM 4939 C CA . PHE B 1 301 ? 34.918 16.947 45.414 1.00 12.40 301 PHE B CA 1
ATOM 4940 C C . PHE B 1 301 ? 36.057 17.992 45.341 1.00 12.34 301 PHE B C 1
ATOM 4941 O O . PHE B 1 301 ? 36.547 18.325 44.310 1.00 13.13 301 PHE B O 1
ATOM 4949 N N . ASN B 1 302 ? 36.354 18.544 46.483 1.00 12.82 302 ASN B N 1
ATOM 4950 C CA . ASN B 1 302 ? 37.402 19.572 46.659 1.00 11.76 302 ASN B CA 1
ATOM 4951 C C . ASN B 1 302 ? 38.202 19.281 47.881 1.00 12.17 302 ASN B C 1
ATOM 4952 O O . ASN B 1 302 ? 37.694 18.823 48.892 1.00 12.86 302 ASN B O 1
ATOM 4957 N N . LEU B 1 303 ? 39.487 19.494 47.813 1.00 11.98 303 LEU B N 1
ATOM 4958 C CA . LEU B 1 303 ? 40.342 19.354 49.019 1.00 12.70 303 LEU B CA 1
ATOM 4959 C C . LEU B 1 303 ? 39.804 20.148 50.237 1.00 14.58 303 LEU B C 1
ATOM 4960 O O . LEU B 1 303 ? 39.907 19.648 51.370 1.00 12.82 303 LEU B O 1
ATOM 4965 N N . GLU B 1 304 ? 39.220 21.275 49.959 1.00 15.91 304 GLU B N 1
ATOM 4966 C CA . GLU B 1 304 ? 38.641 22.196 50.968 1.00 18.27 304 GLU B CA 1
ATOM 4967 C C . GLU B 1 304 ? 37.627 21.472 51.784 1.00 16.78 304 GLU B C 1
ATOM 4968 O O . GLU B 1 304 ? 37.491 21.719 53.052 1.00 18.36 304 GLU B O 1
ATOM 4974 N N . ASP B 1 305 ? 36.964 20.462 51.190 1.00 14.44 305 ASP B N 1
ATOM 4975 C CA . ASP B 1 305 ? 35.960 19.712 51.957 1.00 14.57 305 ASP B CA 1
ATOM 4976 C C . ASP B 1 305 ? 36.466 18.984 53.151 1.00 15.41 305 ASP B C 1
ATOM 4977 O O . ASP B 1 305 ? 35.693 18.648 54.071 1.00 17.87 305 ASP B O 1
ATOM 4982 N N . THR B 1 306 ? 37.776 18.681 53.177 1.00 12.73 306 THR B N 1
ATOM 4983 C CA . THR B 1 306 ? 38.431 17.925 54.220 1.00 14.12 306 THR B CA 1
ATOM 4984 C C . THR B 1 306 ? 39.218 18.829 55.169 1.00 14.02 306 THR B C 1
ATOM 4985 O O . THR B 1 306 ? 39.805 18.293 56.123 1.00 14.61 306 THR B O 1
ATOM 4989 N N . LYS B 1 307 ? 39.217 20.137 54.896 1.00 15.16 307 LYS B N 1
ATOM 4990 C CA . LYS B 1 307 ? 40.090 21.034 55.672 1.00 18.70 307 LYS B CA 1
ATOM 4991 C C . LYS B 1 307 ? 39.633 21.170 57.134 1.00 18.77 307 LYS B C 1
ATOM 4992 O O . LYS B 1 307 ? 40.464 21.684 57.928 1.00 22.85 307 LYS B O 1
ATOM 4998 N N . GLN B 1 308 ? 38.394 20.816 57.418 1.00 18.13 308 GLN B N 1
ATOM 4999 C CA . GLN B 1 308 ? 37.818 20.855 58.794 1.00 23.69 308 GLN B CA 1
ATOM 5000 C C . GLN B 1 308 ? 38.294 19.703 59.674 1.00 23.08 308 GLN B C 1
ATOM 5001 O O . GLN B 1 308 ? 38.107 19.741 60.910 1.00 21.33 308 GLN B O 1
ATOM 5007 N N . PHE B 1 309 ? 38.827 18.614 59.087 1.00 18.01 309 PHE B N 1
ATOM 5008 C CA . PHE B 1 309 ? 39.206 17.425 59.823 1.00 17.99 309 PHE B CA 1
ATOM 5009 C C . PHE B 1 309 ? 40.332 17.747 60.804 1.00 17.65 309 PHE B C 1
ATOM 5010 O O . PHE B 1 309 ? 41.358 18.402 60.408 1.00 20.26 309 PHE B O 1
ATOM 5018 N N . LYS B 1 310 ? 40.163 17.288 62.062 1.00 16.86 310 LYS B N 1
ATOM 5019 C CA . LYS B 1 310 ? 41.170 17.554 63.090 1.00 17.82 310 LYS B CA 1
ATOM 5020 C C . LYS B 1 310 ? 42.018 16.396 63.467 1.00 17.58 310 LYS B C 1
ATOM 5021 O O . LYS B 1 310 ? 42.980 16.561 64.272 1.00 19.99 310 LYS B O 1
ATOM 5027 N N . THR B 1 311 ? 41.746 15.196 62.911 1.00 15.65 311 THR B N 1
ATOM 5028 C CA . THR B 1 311 ? 42.535 14.065 63.082 1.00 16.52 311 THR B CA 1
ATOM 5029 C C . THR B 1 311 ? 42.624 13.386 61.667 1.00 14.89 311 THR B C 1
ATOM 5030 O O . THR B 1 311 ? 41.798 13.772 60.849 1.00 16.13 311 THR B O 1
ATOM 5034 N N . PRO B 1 312 ? 43.636 12.550 61.410 1.00 15.35 312 PRO B N 1
ATOM 5035 C CA . PRO B 1 312 ? 43.578 11.805 60.156 1.00 15.82 312 PRO B CA 1
ATOM 5036 C C . PRO B 1 312 ? 42.331 11.008 59.961 1.00 16.26 312 PRO B C 1
ATOM 5037 O O . PRO B 1 312 ? 41.753 10.388 60.939 1.00 18.00 312 PRO B O 1
ATOM 5041 N N . MET B 1 313 ? 41.903 10.980 58.716 1.00 14.53 313 MET B N 1
ATOM 5042 C CA . MET B 1 313 ? 40.690 10.279 58.288 1.00 14.25 313 MET B CA 1
ATOM 5043 C C . MET B 1 313 ? 40.953 9.440 57.040 1.00 17.30 313 MET B C 1
ATOM 5044 O O . MET B 1 313 ? 41.903 9.720 56.294 1.00 15.67 313 MET B O 1
ATOM 5049 N N . HIS B 1 314 ? 40.103 8.453 56.833 1.00 15.76 314 HIS B N 1
ATOM 5050 C CA . HIS B 1 314 ? 40.323 7.480 55.779 1.00 15.59 314 HIS B CA 1
ATOM 5051 C C . HIS B 1 314 ? 38.990 7.215 55.087 1.00 17.43 314 HIS B C 1
ATOM 5052 O O . HIS B 1 314 ? 37.909 7.294 55.716 1.00 15.41 314 HIS B O 1
ATOM 5059 N N . ALA B 1 315 ? 39.018 6.880 53.790 1.00 14.40 315 ALA B N 1
ATOM 5060 C CA . ALA B 1 315 ? 37.818 6.482 53.036 1.00 14.24 315 ALA B CA 1
ATOM 5061 C C . ALA B 1 315 ? 38.206 5.441 52.019 1.00 15.38 315 ALA B C 1
ATOM 5062 O O . ALA B 1 315 ? 39.192 5.623 51.294 1.00 13.70 315 ALA B O 1
ATOM 5064 N N . ASP B 1 316 ? 37.459 4.342 51.977 1.00 13.40 316 ASP B N 1
ATOM 5065 C CA . ASP B 1 316 ? 37.581 3.376 50.862 1.00 14.20 316 ASP B CA 1
ATOM 5066 C C . ASP B 1 316 ? 36.930 3.936 49.634 1.00 13.83 316 ASP B C 1
ATOM 5067 O O . ASP B 1 316 ? 35.842 3.556 49.174 1.00 12.09 316 ASP B O 1
ATOM 5072 N N . ILE B 1 317 ? 37.509 4.959 49.041 1.00 12.53 317 ILE B N 1
ATOM 5073 C CA . ILE B 1 317 ? 36.820 5.745 48.036 1.00 11.97 317 ILE B CA 1
ATOM 5074 C C . ILE B 1 317 ? 36.368 4.930 46.808 1.00 11.00 317 ILE B C 1
ATOM 5075 O O . ILE B 1 317 ? 35.278 5.215 46.309 1.00 12.69 317 ILE B O 1
ATOM 5080 N N . MET B 1 318 ? 37.216 4.069 46.262 1.00 11.41 318 MET B N 1
ATOM 5081 C CA . MET B 1 318 ? 36.841 3.348 45.048 1.00 12.31 318 MET B CA 1
ATOM 5082 C C . MET B 1 318 ? 35.615 2.489 45.366 1.00 11.96 318 MET B C 1
ATOM 5083 O O . MET B 1 318 ? 34.651 2.458 44.524 1.00 12.68 318 MET B O 1
ATOM 5088 N N . ALA B 1 319 ? 35.701 1.773 46.470 1.00 11.86 319 ALA B N 1
ATOM 5089 C CA . ALA B 1 319 ? 34.497 0.986 46.878 1.00 12.84 319 ALA B CA 1
ATOM 5090 C C . ALA B 1 319 ? 33.264 1.773 46.993 1.00 13.87 319 ALA B C 1
ATOM 5091 O O . ALA B 1 319 ? 32.168 1.387 46.521 1.00 16.84 319 ALA B O 1
ATOM 5093 N N . GLN B 1 320 ? 33.344 2.956 47.583 1.00 14.47 320 GLN B N 1
ATOM 5094 C CA . GLN B 1 320 ? 32.156 3.795 47.785 1.00 14.27 320 GLN B CA 1
ATOM 5095 C C . GLN B 1 320 ? 31.664 4.255 46.435 1.00 14.76 320 GLN B C 1
ATOM 5096 O O . GLN B 1 320 ? 30.426 4.264 46.151 1.00 16.76 320 GLN B O 1
ATOM 5102 N N . VAL B 1 321 ? 32.562 4.720 45.535 1.00 11.38 321 VAL B N 1
ATOM 5103 C CA . VAL B 1 321 ? 32.169 5.183 44.184 1.00 11.92 321 VAL B CA 1
ATOM 5104 C C . VAL B 1 321 ? 31.460 4.026 43.414 1.00 13.05 321 VAL B C 1
ATOM 5105 O O . VAL B 1 321 ? 30.420 4.265 42.754 1.00 14.97 321 VAL B O 1
ATOM 5109 N N . ASP B 1 322 ? 32.003 2.831 43.573 1.00 13.12 322 ASP B N 1
ATOM 5110 C CA . ASP B 1 322 ? 31.491 1.595 42.859 1.00 14.74 322 ASP B CA 1
ATOM 5111 C C . ASP B 1 322 ? 30.105 1.289 43.351 1.00 16.69 322 ASP B C 1
ATOM 5112 O O . ASP B 1 322 ? 29.321 0.732 42.600 1.00 17.77 322 ASP B O 1
ATOM 5117 N N . LYS B 1 323 ? 29.833 1.609 44.592 1.00 15.15 323 LYS B N 1
ATOM 5118 C CA . LYS B 1 323 ? 28.449 1.372 45.144 1.00 17.09 323 LYS B CA 1
ATOM 5119 C C . LYS B 1 323 ? 27.493 2.458 44.831 1.00 16.91 323 LYS B C 1
ATOM 5120 O O . LYS B 1 323 ? 26.343 2.331 45.303 1.00 19.89 323 LYS B O 1
ATOM 5126 N N . GLY B 1 324 ? 27.844 3.489 44.089 1.00 16.24 324 GLY B N 1
ATOM 5127 C CA . GLY B 1 324 ? 26.970 4.551 43.809 1.00 16.40 324 GLY B CA 1
ATOM 5128 C C . GLY B 1 324 ? 26.955 5.717 44.739 1.00 16.69 324 GLY B C 1
ATOM 5129 O O . GLY B 1 324 ? 26.170 6.646 44.537 1.00 20.93 324 GLY B O 1
ATOM 5130 N N . ALA B 1 325 ? 27.907 5.789 45.650 1.00 16.68 325 ALA B N 1
ATOM 5131 C CA . ALA B 1 325 ? 27.959 6.978 46.498 1.00 16.57 325 ALA B CA 1
ATOM 5132 C C . ALA B 1 325 ? 28.177 8.262 45.771 1.00 19.18 325 ALA B C 1
ATOM 5133 O O . ALA B 1 325 ? 28.969 8.382 44.849 1.00 19.97 325 ALA B O 1
ATOM 5135 N N . GLN B 1 326 ? 27.497 9.288 46.241 1.00 21.75 326 GLN B N 1
ATOM 5136 C CA . GLN B 1 326 ? 27.611 10.627 45.693 1.00 25.37 326 GLN B CA 1
ATOM 5137 C C . GLN B 1 326 ? 28.421 11.510 46.585 1.00 22.32 326 GLN B C 1
ATOM 5138 O O . GLN B 1 326 ? 28.915 12.498 46.119 1.00 25.59 326 GLN B O 1
ATOM 5144 N N . THR B 1 327 ? 28.551 11.159 47.862 1.00 23.49 327 THR B N 1
ATOM 5145 C CA . THR B 1 327 ? 29.526 11.853 48.735 1.00 23.58 327 THR B CA 1
ATOM 5146 C C . THR B 1 327 ? 30.397 10.884 49.453 1.00 22.19 327 THR B C 1
ATOM 5147 O O . THR B 1 327 ? 30.125 9.686 49.568 1.00 20.49 327 THR B O 1
ATOM 5151 N N . ILE B 1 328 ? 31.514 11.390 49.963 1.00 21.84 328 ILE B N 1
ATOM 5152 C CA . ILE B 1 328 ? 32.446 10.499 50.619 1.00 18.33 328 ILE B CA 1
ATOM 5153 C C . ILE B 1 328 ? 32.084 10.251 52.115 1.00 16.36 328 ILE B C 1
ATOM 5154 O O . ILE B 1 328 ? 31.816 11.203 52.813 1.00 19.30 328 ILE B O 1
ATOM 5159 N N . THR B 1 329 ? 32.125 9.051 52.553 1.00 17.65 329 THR B N 1
ATOM 5160 C CA . THR B 1 329 ? 32.064 8.694 53.965 1.00 16.08 329 THR B CA 1
ATOM 5161 C C . THR B 1 329 ? 33.479 8.505 54.521 1.00 15.77 329 THR B C 1
ATOM 5162 O O . THR B 1 329 ? 34.203 7.597 54.164 1.00 16.55 329 THR B O 1
ATOM 5166 N N . TRP B 1 330 ? 33.820 9.304 55.536 1.00 19.61 330 TRP B N 1
ATOM 5167 C CA . TRP B 1 330 ? 35.124 9.265 56.172 1.00 18.43 330 TRP B CA 1
ATOM 5168 C C . TRP B 1 330 ? 35.069 8.601 57.543 1.00 17.82 330 TRP B C 1
ATOM 5169 O O . TRP B 1 330 ? 34.096 8.809 58.286 1.00 20.05 330 TRP B O 1
ATOM 5180 N N . SER B 1 331 ? 36.104 7.897 57.884 1.00 18.59 331 SER B N 1
ATOM 5181 C CA . SER B 1 331 ? 36.246 7.222 59.180 1.00 18.87 331 SER B CA 1
ATOM 5182 C C . SER B 1 331 ? 37.566 7.647 59.816 1.00 20.18 331 SER B C 1
ATOM 5183 O O . SER B 1 331 ? 38.564 7.892 59.120 1.00 17.69 331 SER B O 1
ATOM 5186 N N . LYS B 1 332 ? 37.630 7.629 61.134 1.00 23.01 332 LYS B N 1
ATOM 5187 C CA . LYS B 1 332 ? 38.851 7.895 61.859 1.00 26.15 332 LYS B CA 1
ATOM 5188 C C . LYS B 1 332 ? 39.849 6.825 61.636 1.00 27.72 332 LYS B C 1
ATOM 5189 O O . LYS B 1 332 ? 39.460 5.714 61.504 1.00 30.40 332 LYS B O 1
ATOM 5195 N N . MET B 1 333 ? 41.137 7.148 61.593 1.00 28.01 333 MET B N 1
ATOM 5196 C CA . MET B 1 333 ? 42.137 6.158 61.196 1.00 32.18 333 MET B CA 1
ATOM 5197 C C . MET B 1 333 ? 42.474 5.107 62.243 1.00 36.23 333 MET B C 1
ATOM 5198 O O . MET B 1 333 ? 43.001 5.414 63.281 1.00 44.66 333 MET B O 1
#

Nearest PDB structures (foldseek):
  5x8z-assembly1_B  TM=1.003E+00  e=6.412E-77  Shewanella loihica PV-4
  5x9i-assembly1_B  TM=1.003E+00  e=7.544E-76  Shewanella loihica PV-4
  7svh-assembly1_E-2  TM=7.840E-01  e=1.087E-18  Lactobacillus gasseri
  8fao-assembly1_A  TM=7.788E-01  e=3.408E-18  Lactobacillus gasseri
  7svh-assembly1_D  TM=7.693E-01  e=2.679E-18  Lactobacillus gasseri

Organism: Shewanella loihica (strain ATCC BAA-1088 / PV-4) (NCBI:txid323850)

Foldseek 3Di:
DKKFWDDDPVFIKIKDFDKFFPVQAWFKKKKKAAFFDWDAAFDDLVVEDAAPGIDGFHFTKMFIFTCRHQNGATAWMATPLLKIKGKAAAVQLVVQLLLADHPRAHEGARSCVRVVDNRPDRAPVRVVVCVVVRNYYYSSADRHHPDDGRGHIKMKMAGRQFKIWTWHQDPSRDIDIDIDGNVDLSSMDHYDDDPVVLVVVLVVFDLVPLCRLVVADDDQDRSQLSNQLSNLSVPQDCPPDDPVRNQVSVVVSNCVRHQFDPDGAGPVVRTGMGTAKMWMARSVFFWIKIAGPVQRFIEIDGSVVCNPDPAMKMFSVNVCRNVVDRDTDIDHD/DKKFWDDDPVFIKMKDFDKFFPVQDWFKKKKKAAFFDWDAAFDDLVVEDAAPGIDGFHWTKMFIFTCRPQNGATAWMATPLLKIKGKAAAVQLVVQQQQADHPRAHEGARSCVRVVDNRPDRAPVVSVVCVVVRNYHYSSADRHHPDDGRGHIKMKMAHRQFKIWTFHQDPRRDTDIDIDGNLDLRSMFHYDDDPVVLVVVCVPFDLVPLCRLVVQDDDQDRSQLSNQLSNLSSPQDCPPHDPVRNQVSVVVSSCVRHAFDPDGAGPVVRTGMGTAKMWMARSVFFWIKIAGPVQRFIEIDGSVVCNPDDAMWMFSVNVCRSVPDHDTDIDHD

InterPro domains:
  IPR029055 Nucleophile aminohydrolases, N-terminal [SSF56235] (27-333)
  IPR029132 Choloylglycine hydrolase/NAAA C-terminal [PF02275] (27-236)
  IPR052193 Peptidase C59 family enzymes [PTHR35527] (11-333)

Radius of gyration: 26.79 Å; Cα contacts (8 Å, |Δi|>4): 1724; chains: 2; bounding box: 76×44×74 Å